Protein AF-A0A6A6C7H1-F1 (afdb_monomer)

Structure (mmCIF, N/CA/C/O backbone):
data_AF-A0A6A6C7H1-F1
#
_entry.id   AF-A0A6A6C7H1-F1
#
loop_
_atom_site.group_PDB
_atom_site.id
_atom_site.type_symbol
_atom_site.label_atom_id
_atom_site.label_alt_id
_atom_site.label_comp_id
_atom_site.label_asym_id
_atom_site.label_entity_id
_atom_site.label_seq_id
_atom_site.pdbx_PDB_ins_code
_atom_site.Cartn_x
_atom_site.Cartn_y
_atom_site.Cartn_z
_atom_site.occupancy
_atom_site.B_iso_or_equiv
_atom_site.auth_seq_id
_atom_site.auth_comp_id
_atom_site.auth_asym_id
_atom_site.auth_atom_id
_atom_site.pdbx_PDB_model_num
ATOM 1 N N . MET A 1 1 ? 21.295 -9.216 -30.957 1.00 78.50 1 MET A N 1
ATOM 2 C CA . MET A 1 1 ? 20.332 -10.066 -30.239 1.00 78.50 1 MET A CA 1
ATOM 3 C C . MET A 1 1 ? 20.074 -11.301 -31.081 1.00 78.50 1 MET A C 1
ATOM 5 O O . MET A 1 1 ? 20.039 -11.170 -32.301 1.00 78.50 1 MET A O 1
ATOM 9 N N . SER A 1 2 ? 19.961 -12.478 -30.471 1.00 88.25 2 SER A N 1
ATOM 10 C CA . SER A 1 2 ? 19.458 -13.686 -31.138 1.00 88.25 2 SER A CA 1
ATOM 11 C C . SER A 1 2 ? 17.962 -13.549 -31.458 1.00 88.25 2 SER A C 1
ATOM 13 O O . SER A 1 2 ? 17.294 -12.656 -30.940 1.00 88.25 2 SER A O 1
ATOM 15 N N . THR A 1 3 ? 17.401 -14.445 -32.276 1.00 88.19 3 THR A N 1
ATOM 16 C CA . THR A 1 3 ? 15.954 -14.450 -32.565 1.00 88.19 3 THR A CA 1
ATOM 17 C C . THR A 1 3 ? 15.111 -14.578 -31.294 1.00 88.19 3 THR A C 1
ATOM 19 O O . THR A 1 3 ? 14.114 -13.878 -31.154 1.00 88.19 3 THR A O 1
ATOM 22 N N . ALA A 1 4 ? 15.533 -15.419 -30.344 1.00 87.06 4 ALA A N 1
ATOM 23 C CA . ALA A 1 4 ? 14.850 -15.576 -29.061 1.00 87.06 4 ALA A CA 1
ATOM 24 C C . ALA A 1 4 ? 14.901 -14.286 -28.221 1.00 87.06 4 ALA A C 1
ATOM 26 O O . ALA A 1 4 ? 13.883 -13.869 -27.676 1.00 87.06 4 ALA A O 1
ATOM 27 N N . GLU A 1 5 ? 16.055 -13.609 -28.186 1.00 90.00 5 GLU A N 1
ATOM 28 C CA . GLU A 1 5 ? 16.207 -12.317 -27.502 1.00 90.00 5 GLU A CA 1
ATOM 29 C C . GLU A 1 5 ? 15.324 -11.229 -28.137 1.00 90.00 5 GLU A C 1
ATOM 31 O O . GLU A 1 5 ? 14.690 -10.470 -27.411 1.00 90.00 5 GLU A O 1
ATOM 36 N N . CYS A 1 6 ? 15.220 -11.175 -29.472 1.00 90.19 6 CYS A N 1
ATOM 37 C CA . CYS A 1 6 ? 14.330 -10.230 -30.158 1.00 90.19 6 CYS A CA 1
ATOM 38 C C . CYS A 1 6 ? 12.852 -10.481 -29.826 1.00 90.19 6 CYS A C 1
ATOM 40 O O . CYS A 1 6 ? 12.126 -9.537 -29.533 1.00 90.19 6 CYS A O 1
ATOM 42 N N . LEU A 1 7 ? 12.410 -11.744 -29.826 1.00 87.69 7 LEU A N 1
ATOM 43 C CA . LEU A 1 7 ? 11.026 -12.097 -29.491 1.00 87.69 7 LEU A CA 1
ATOM 44 C C . LEU A 1 7 ? 10.679 -11.761 -28.037 1.00 87.69 7 LEU A C 1
ATOM 46 O O . LEU A 1 7 ? 9.571 -11.304 -27.765 1.00 87.69 7 LEU A O 1
ATOM 50 N N . ALA A 1 8 ? 11.608 -11.981 -27.106 1.00 88.12 8 ALA A N 1
ATOM 51 C CA . ALA A 1 8 ? 11.438 -11.583 -25.713 1.00 88.12 8 ALA A CA 1
ATOM 52 C C . ALA A 1 8 ? 11.398 -10.053 -25.567 1.00 88.12 8 ALA A C 1
ATOM 54 O O . ALA A 1 8 ? 10.558 -9.532 -24.843 1.00 88.12 8 ALA A O 1
ATOM 55 N N . PHE A 1 9 ? 12.249 -9.323 -26.292 1.00 90.12 9 PHE A N 1
ATOM 56 C CA . PHE A 1 9 ? 12.239 -7.859 -26.294 1.00 90.12 9 PHE A CA 1
ATOM 57 C C . PHE A 1 9 ? 10.926 -7.280 -26.850 1.00 90.12 9 PHE A C 1
ATOM 59 O O . PHE A 1 9 ? 10.371 -6.340 -26.284 1.00 90.12 9 PHE A O 1
ATOM 66 N N . ASP A 1 10 ? 10.381 -7.862 -27.920 1.00 86.69 10 ASP A N 1
ATOM 67 C CA . ASP A 1 10 ? 9.073 -7.463 -28.452 1.00 86.69 10 ASP A CA 1
ATOM 68 C C . ASP A 1 10 ? 7.928 -7.833 -27.502 1.00 86.69 10 ASP A C 1
ATOM 70 O O . ASP A 1 10 ? 7.002 -7.043 -27.321 1.00 86.69 10 ASP A O 1
ATOM 74 N N . PHE A 1 11 ? 8.010 -8.989 -26.836 1.00 84.50 11 PHE A N 1
ATOM 75 C CA . PHE A 1 11 ? 7.059 -9.349 -25.785 1.00 84.50 11 PHE A CA 1
ATOM 76 C C . PHE A 1 11 ? 7.104 -8.355 -24.617 1.00 84.50 11 PHE A C 1
ATOM 78 O O . PHE A 1 11 ? 6.055 -7.961 -24.110 1.00 84.50 11 PHE A O 1
ATOM 85 N N . PHE A 1 12 ? 8.301 -7.893 -24.235 1.00 85.62 12 PHE A N 1
ATOM 86 C CA . PHE A 1 12 ? 8.455 -6.864 -23.211 1.00 85.62 12 PHE A CA 1
ATOM 87 C C . PHE A 1 12 ? 7.674 -5.600 -23.573 1.00 85.62 12 PHE A C 1
ATOM 89 O O . PHE A 1 12 ? 6.846 -5.152 -22.788 1.00 85.62 12 PHE A O 1
ATOM 96 N N . ARG A 1 13 ? 7.910 -5.080 -24.783 1.00 84.62 13 ARG A N 1
ATOM 97 C CA . ARG A 1 13 ? 7.303 -3.847 -25.310 1.00 84.62 13 ARG A CA 1
ATOM 98 C C . ARG A 1 13 ? 5.785 -3.899 -25.419 1.00 84.62 13 ARG A C 1
ATOM 100 O O . ARG A 1 13 ? 5.143 -2.868 -25.288 1.00 84.62 13 ARG A O 1
ATOM 107 N N . LEU A 1 14 ? 5.237 -5.062 -25.768 1.00 77.62 14 LEU A N 1
ATOM 108 C CA . LEU A 1 14 ? 3.811 -5.213 -26.064 1.00 77.62 14 LEU A CA 1
ATOM 109 C C . LEU A 1 14 ? 2.980 -5.621 -24.847 1.00 77.62 14 LEU A C 1
ATOM 111 O O . LEU A 1 14 ? 1.782 -5.355 -24.830 1.00 77.62 14 LEU A O 1
ATOM 115 N N . TYR A 1 15 ? 3.587 -6.297 -23.870 1.00 76.38 15 TYR A N 1
ATOM 116 C CA . TYR A 1 15 ? 2.851 -6.916 -22.767 1.00 76.38 15 TYR A CA 1
ATOM 117 C C . TYR A 1 15 ? 3.462 -6.591 -21.409 1.00 76.38 15 TYR A C 1
ATOM 119 O O . TYR A 1 15 ? 2.763 -6.094 -20.530 1.00 76.38 15 TYR A O 1
ATOM 127 N N . THR A 1 16 ? 4.761 -6.847 -21.219 1.00 79.50 16 THR A N 1
ATOM 128 C CA . THR A 1 16 ? 5.388 -6.690 -19.898 1.00 79.50 16 THR A CA 1
ATOM 129 C C . THR A 1 16 ? 5.334 -5.248 -19.402 1.00 79.50 16 THR A C 1
ATOM 131 O O . THR A 1 16 ? 4.988 -5.044 -18.246 1.00 79.50 16 THR A O 1
ATOM 134 N N . THR A 1 17 ? 5.589 -4.251 -20.255 1.00 76.25 17 THR A N 1
ATOM 135 C CA . THR A 1 17 ? 5.548 -2.816 -19.900 1.00 76.25 17 THR A CA 1
ATOM 136 C C . THR A 1 17 ? 4.192 -2.324 -19.402 1.00 76.25 17 THR A C 1
ATOM 138 O O . THR A 1 17 ? 4.136 -1.263 -18.797 1.00 76.25 17 THR A O 1
ATOM 141 N N . HIS A 1 18 ? 3.105 -3.058 -19.637 1.00 71.62 18 HIS A N 1
ATOM 142 C CA . HIS A 1 18 ? 1.770 -2.713 -19.139 1.00 71.62 18 HIS A CA 1
ATOM 143 C C . HIS A 1 18 ? 1.417 -3.422 -17.829 1.00 71.62 18 HIS A C 1
ATOM 145 O O . HIS A 1 18 ? 0.328 -3.218 -17.295 1.00 71.62 18 HIS A O 1
ATOM 151 N N . GLN A 1 19 ? 2.319 -4.263 -17.326 1.00 69.94 19 GLN A N 1
ATOM 152 C CA . GLN A 1 19 ? 2.107 -5.075 -16.135 1.00 69.94 19 GLN A CA 1
ATOM 153 C C . GLN A 1 19 ? 3.171 -4.851 -15.056 1.00 69.94 19 GLN A C 1
ATOM 155 O O . GLN A 1 19 ? 3.092 -5.493 -14.021 1.00 69.94 19 GLN A O 1
ATOM 160 N N . LEU A 1 20 ? 4.149 -3.961 -15.261 1.00 69.19 20 LEU A N 1
ATOM 161 C CA . LEU A 1 20 ? 5.115 -3.606 -14.215 1.00 69.19 20 LEU A CA 1
ATOM 162 C C . LEU A 1 20 ? 4.468 -2.730 -13.120 1.00 69.19 20 LEU A C 1
ATOM 164 O O . LEU A 1 20 ? 3.385 -2.172 -13.324 1.00 69.19 20 LEU A O 1
ATOM 168 N N . PRO A 1 21 ? 5.097 -2.603 -11.938 1.00 60.94 21 PRO A N 1
ATOM 169 C CA . PRO A 1 21 ? 4.635 -1.659 -10.929 1.00 60.94 21 PRO A CA 1
ATOM 170 C C . PRO A 1 21 ? 4.644 -0.235 -11.501 1.00 60.94 21 PRO A C 1
ATOM 172 O O . PRO A 1 21 ? 5.524 0.120 -12.295 1.00 60.94 21 PRO A O 1
ATOM 175 N N . GLY A 1 22 ? 3.647 0.569 -11.133 1.00 55.19 22 GLY A N 1
ATOM 176 C CA . GLY A 1 22 ? 3.506 1.938 -11.640 1.00 55.19 22 GLY A CA 1
ATOM 177 C C . GLY A 1 22 ? 3.077 2.040 -13.114 1.00 55.19 22 GLY A C 1
ATOM 178 O O . GLY A 1 22 ? 3.172 3.113 -13.691 1.00 55.19 22 GLY A O 1
ATOM 179 N N . CYS A 1 23 ? 2.600 0.956 -13.749 1.00 48.50 23 CYS A N 1
ATOM 180 C CA . CYS A 1 23 ? 2.157 0.943 -15.157 1.00 48.50 23 CYS A CA 1
ATOM 181 C C . CYS A 1 23 ? 0.734 1.458 -15.414 1.00 48.50 23 CYS A C 1
ATOM 183 O O . CYS A 1 23 ? 0.289 1.473 -16.569 1.00 48.50 23 CYS A O 1
ATOM 185 N N . SER A 1 24 ? 0.016 1.924 -14.380 1.00 46.41 24 SER A N 1
ATOM 186 C CA . SER A 1 24 ? -1.060 2.892 -14.635 1.00 46.41 24 SER A CA 1
ATOM 187 C C . SER A 1 24 ? -0.431 4.067 -15.397 1.00 46.41 24 SER A C 1
ATOM 189 O O . SER A 1 24 ? 0.770 4.267 -15.306 1.00 46.41 24 SER A O 1
ATOM 191 N N . LYS A 1 25 ? -1.167 4.853 -16.181 1.00 51.38 25 LYS A N 1
ATOM 192 C CA . LYS A 1 25 ? -0.589 5.909 -17.044 1.00 51.38 25 LYS A CA 1
ATOM 193 C C . LYS A 1 25 ? 0.170 7.029 -16.293 1.00 51.38 25 LYS A C 1
ATOM 195 O O . LYS A 1 25 ? 0.541 8.028 -16.908 1.00 51.38 25 LYS A O 1
ATOM 200 N N . TRP A 1 26 ? 0.426 6.844 -14.997 1.00 44.25 26 TRP A N 1
ATOM 201 C CA . TRP A 1 26 ? 1.601 7.351 -14.312 1.00 44.25 26 TRP A CA 1
ATOM 202 C C . TRP A 1 26 ? 2.877 7.053 -15.078 1.00 44.25 26 TRP A C 1
ATOM 204 O O . TRP A 1 26 ? 3.399 5.944 -15.131 1.00 44.25 26 TRP A O 1
ATOM 214 N N . SER A 1 27 ? 3.409 8.141 -15.620 1.00 49.81 27 SER A N 1
ATOM 215 C CA . SER A 1 27 ? 4.721 8.214 -16.216 1.00 49.81 27 SER A CA 1
ATOM 216 C C . SER A 1 27 ? 4.829 7.419 -17.533 1.00 49.81 27 SER A C 1
ATOM 218 O O . SER A 1 27 ? 4.833 6.193 -17.603 1.00 49.81 27 SER A O 1
ATOM 220 N N . HIS A 1 28 ? 5.002 8.152 -18.632 1.00 49.78 28 HIS A N 1
ATOM 221 C CA . HIS A 1 28 ? 5.456 7.641 -19.932 1.00 49.78 28 HIS A CA 1
ATOM 222 C C . HIS A 1 28 ? 6.905 7.088 -19.851 1.00 49.78 28 HIS A C 1
ATOM 224 O O . HIS A 1 28 ? 7.722 7.292 -20.751 1.00 49.78 28 HIS A O 1
ATOM 230 N N . SER A 1 29 ? 7.268 6.468 -18.728 1.00 55.34 29 SER A N 1
ATOM 231 C CA . SER A 1 29 ? 8.638 6.254 -18.302 1.00 55.34 29 SER A CA 1
ATOM 232 C C . SER A 1 29 ? 9.149 4.912 -18.728 1.00 55.34 29 SER A C 1
ATOM 234 O O . SER A 1 29 ? 10.226 4.895 -19.275 1.00 55.34 29 SER A O 1
ATOM 236 N N . TRP A 1 30 ? 8.439 3.798 -18.551 1.00 67.06 30 TRP A N 1
ATOM 237 C CA . TRP A 1 30 ? 9.024 2.495 -18.894 1.00 67.06 30 TRP A CA 1
ATOM 238 C C . TRP A 1 30 ? 9.442 2.416 -20.367 1.00 67.06 30 TRP A C 1
ATOM 240 O O . TRP A 1 30 ? 10.555 1.984 -20.669 1.00 67.06 30 TRP A O 1
ATOM 250 N N . ASP A 1 31 ? 8.619 2.949 -21.270 1.00 71.00 31 ASP A N 1
ATOM 251 C CA . ASP A 1 31 ? 8.961 3.006 -22.690 1.00 71.00 31 ASP A CA 1
ATOM 252 C C . ASP A 1 31 ? 10.188 3.893 -22.954 1.00 71.00 31 ASP A C 1
ATOM 254 O O . ASP A 1 31 ? 11.131 3.467 -23.618 1.00 71.00 31 ASP A O 1
ATOM 258 N N . LYS A 1 32 ? 10.222 5.106 -22.391 1.00 71.69 32 LYS A N 1
ATOM 259 C CA . LYS A 1 32 ? 11.313 6.068 -22.612 1.00 71.69 32 LYS A CA 1
ATOM 260 C C . LYS A 1 32 ? 12.601 5.698 -21.861 1.00 71.69 32 LYS A C 1
ATOM 262 O O . LYS A 1 32 ? 13.685 5.698 -22.427 1.00 71.69 32 LYS A O 1
ATOM 267 N N . LEU A 1 33 ? 12.474 5.377 -20.582 1.00 78.62 33 LEU A N 1
ATOM 268 C CA . LEU A 1 33 ? 13.536 5.048 -19.636 1.00 78.62 33 LEU A CA 1
ATOM 269 C C . LEU A 1 33 ? 14.172 3.699 -19.949 1.00 78.62 33 LEU A C 1
ATOM 271 O O . LEU A 1 33 ? 15.391 3.593 -19.902 1.00 78.62 33 LEU A O 1
ATOM 275 N N . VAL A 1 34 ? 13.381 2.663 -20.244 1.00 85.88 34 VAL A N 1
ATOM 276 C CA . VAL A 1 34 ? 13.911 1.299 -20.355 1.00 85.88 34 VAL A CA 1
ATOM 277 C C . VAL A 1 34 ? 14.153 0.888 -21.797 1.00 85.88 34 VAL A C 1
ATOM 279 O O . VAL A 1 34 ? 15.220 0.344 -22.073 1.00 85.88 34 VAL A O 1
ATOM 282 N N . LEU A 1 35 ? 13.237 1.143 -22.739 1.00 87.06 35 LEU A N 1
ATOM 283 C CA . LEU A 1 35 ? 13.414 0.634 -24.108 1.00 87.06 35 LEU A CA 1
ATOM 284 C C . LEU A 1 35 ? 14.579 1.312 -24.830 1.00 87.06 35 LEU A C 1
ATOM 286 O O . LEU A 1 35 ? 15.389 0.622 -25.451 1.00 87.06 35 LEU A O 1
ATOM 290 N N . GLU A 1 36 ? 14.695 2.640 -24.732 1.00 86.00 36 GLU A N 1
ATOM 291 C CA . GLU A 1 36 ? 15.795 3.383 -25.359 1.00 86.00 36 GLU A CA 1
ATOM 292 C C . GLU A 1 36 ? 17.148 2.962 -24.771 1.00 86.00 36 GLU A C 1
ATOM 294 O O . GLU A 1 36 ? 18.091 2.655 -25.508 1.00 86.00 36 GLU A O 1
ATOM 299 N N . ASN A 1 37 ? 17.228 2.863 -23.443 1.00 89.31 37 ASN A N 1
ATOM 300 C CA . ASN A 1 37 ? 18.445 2.451 -22.755 1.00 89.31 37 ASN A CA 1
ATOM 301 C C . ASN A 1 37 ? 18.791 0.976 -22.995 1.00 89.31 37 ASN A C 1
ATOM 303 O O . ASN A 1 37 ? 19.961 0.650 -23.165 1.00 89.31 37 ASN A O 1
ATOM 307 N N . ALA A 1 38 ? 17.816 0.075 -23.125 1.00 92.88 38 ALA A N 1
ATOM 308 C CA . ALA A 1 38 ? 18.067 -1.328 -23.460 1.00 92.88 38 ALA A CA 1
ATOM 309 C C . ALA A 1 38 ? 18.668 -1.513 -24.867 1.00 92.88 38 ALA A C 1
ATOM 311 O O . ALA A 1 38 ? 19.385 -2.483 -25.142 1.00 92.88 38 ALA A O 1
ATOM 312 N N . LEU A 1 39 ? 18.407 -0.585 -25.792 1.00 90.75 39 LEU A N 1
ATOM 313 C CA . LEU A 1 39 ? 19.052 -0.601 -27.104 1.00 90.75 39 LEU A CA 1
ATOM 314 C C . LEU A 1 39 ? 20.524 -0.180 -27.026 1.00 90.75 39 LEU A C 1
ATOM 316 O O . LEU A 1 39 ? 21.320 -0.668 -27.830 1.00 90.75 39 LEU A O 1
ATOM 320 N N . ARG A 1 40 ? 20.908 0.652 -26.055 1.00 91.50 40 ARG A N 1
ATOM 321 C CA . ARG A 1 40 ? 22.269 1.193 -25.906 1.00 91.50 40 ARG A CA 1
ATOM 322 C C . ARG A 1 40 ? 23.136 0.365 -24.958 1.00 91.50 40 ARG A C 1
ATOM 324 O O . ARG A 1 40 ? 24.269 0.038 -25.296 1.00 91.50 40 ARG A O 1
ATOM 331 N N . GLU A 1 41 ? 22.569 -0.041 -23.830 1.00 94.69 41 GLU A N 1
ATOM 332 C CA . GLU A 1 41 ? 23.283 -0.601 -22.688 1.00 94.69 41 GLU A CA 1
ATOM 333 C C . GLU A 1 41 ? 23.044 -2.117 -22.571 1.00 94.69 41 GLU A C 1
ATOM 335 O O . GLU A 1 41 ? 21.902 -2.566 -22.403 1.00 94.69 41 GLU A O 1
ATOM 340 N N . PRO A 1 42 ? 24.098 -2.955 -22.643 1.00 94.81 42 PRO A N 1
ATOM 341 C CA . PRO A 1 42 ? 23.947 -4.410 -22.646 1.00 94.81 42 PRO A CA 1
ATOM 342 C C . PRO A 1 42 ? 23.374 -4.957 -21.333 1.00 94.81 42 PRO A C 1
ATOM 344 O O . PRO A 1 42 ? 22.602 -5.915 -21.376 1.00 94.81 42 PRO A O 1
ATOM 347 N N . ALA A 1 43 ? 23.696 -4.349 -20.184 1.00 96.94 43 ALA A N 1
ATOM 348 C CA . ALA A 1 43 ? 23.157 -4.762 -18.886 1.00 96.94 43 ALA A CA 1
ATOM 349 C C . ALA A 1 43 ? 21.620 -4.675 -18.871 1.00 96.94 43 ALA A C 1
ATOM 351 O O . ALA A 1 43 ? 20.935 -5.668 -18.623 1.00 96.94 43 ALA A O 1
ATOM 352 N N . ILE A 1 44 ? 21.080 -3.513 -19.254 1.00 96.25 44 ILE A N 1
ATOM 353 C CA . ILE A 1 44 ? 19.634 -3.266 -19.309 1.00 96.25 44 ILE A CA 1
ATOM 354 C C . ILE A 1 44 ? 18.975 -4.194 -20.326 1.00 96.25 44 ILE A C 1
ATOM 356 O O . ILE A 1 44 ? 17.960 -4.816 -20.023 1.00 96.25 44 ILE A O 1
ATOM 360 N N . ARG A 1 45 ? 19.574 -4.363 -21.511 1.00 96.69 45 ARG A N 1
ATOM 361 C CA . ARG A 1 45 ? 19.052 -5.275 -22.538 1.00 96.69 45 ARG A CA 1
ATOM 362 C C . ARG A 1 45 ? 18.846 -6.691 -22.015 1.00 96.69 45 ARG A C 1
ATOM 364 O O . ARG A 1 45 ? 17.798 -7.289 -22.241 1.00 96.69 45 ARG A O 1
ATOM 371 N N . HIS A 1 46 ? 19.854 -7.229 -21.334 1.00 97.81 46 HIS A N 1
ATOM 372 C CA . HIS A 1 46 ? 19.803 -8.579 -20.792 1.00 97.81 46 HIS A CA 1
ATOM 373 C C . HIS A 1 46 ? 18.780 -8.692 -19.652 1.00 97.81 46 HIS A C 1
ATOM 375 O O . HIS A 1 46 ? 18.054 -9.683 -19.604 1.00 97.81 46 HIS A O 1
ATOM 381 N N . ALA A 1 47 ? 18.641 -7.668 -18.801 1.00 97.12 47 ALA A N 1
ATOM 382 C CA . ALA A 1 47 ? 17.597 -7.621 -17.773 1.00 97.12 47 ALA A CA 1
ATOM 383 C C . ALA A 1 47 ? 16.177 -7.586 -18.374 1.00 97.12 47 ALA A C 1
ATOM 385 O O . ALA A 1 47 ? 15.312 -8.346 -17.944 1.00 97.12 47 ALA A O 1
ATOM 386 N N . VAL A 1 48 ? 15.952 -6.777 -19.417 1.00 95.19 48 VAL A N 1
ATOM 387 C CA . VAL A 1 48 ? 14.675 -6.696 -20.151 1.00 95.19 48 VAL A CA 1
ATOM 388 C C . VAL A 1 48 ? 14.290 -8.048 -20.748 1.00 95.19 48 VAL A C 1
ATOM 390 O O . VAL A 1 48 ? 13.173 -8.526 -20.550 1.00 95.19 48 VAL A O 1
ATOM 393 N N . VAL A 1 49 ? 15.226 -8.695 -21.450 1.00 95.31 49 VAL A N 1
ATOM 394 C CA . VAL A 1 49 ? 14.998 -10.023 -22.036 1.00 95.31 49 VAL A CA 1
ATOM 395 C C . VAL A 1 49 ? 14.718 -11.053 -20.941 1.00 95.31 49 VAL A C 1
ATOM 397 O O . VAL A 1 49 ? 13.819 -11.877 -21.111 1.00 95.31 49 VAL A O 1
ATOM 400 N N . ALA A 1 50 ? 15.451 -11.011 -19.825 1.00 95.62 50 ALA A N 1
ATOM 401 C CA . ALA A 1 50 ? 15.248 -11.926 -18.707 1.00 95.62 50 ALA A CA 1
ATOM 402 C C . ALA A 1 50 ? 13.830 -11.816 -18.133 1.00 95.62 50 ALA A C 1
ATOM 404 O O . ALA A 1 50 ? 13.119 -12.817 -18.041 1.00 95.62 50 ALA A O 1
ATOM 405 N N . LEU A 1 51 ? 13.406 -10.590 -17.818 1.00 91.38 51 LEU A N 1
ATOM 406 C CA . LEU A 1 51 ? 12.097 -10.296 -17.246 1.00 91.38 51 LEU A CA 1
ATOM 407 C C . LEU A 1 51 ? 10.957 -10.690 -18.188 1.00 91.38 51 LEU A C 1
ATOM 409 O O . LEU A 1 51 ? 10.000 -11.335 -17.770 1.00 91.38 51 LEU A O 1
ATOM 413 N N . ALA A 1 52 ? 11.078 -10.372 -19.476 1.00 88.56 52 ALA A N 1
ATOM 414 C CA . ALA A 1 52 ? 10.073 -10.738 -20.467 1.00 88.56 52 ALA A CA 1
ATOM 415 C C . ALA A 1 52 ? 9.974 -12.247 -20.698 1.00 88.56 52 ALA A C 1
ATOM 417 O O . ALA A 1 52 ? 8.871 -12.770 -20.841 1.00 88.56 52 ALA A O 1
ATOM 418 N N . SER A 1 53 ? 11.109 -12.950 -20.714 1.00 89.88 53 SER A N 1
ATOM 419 C CA . SER A 1 53 ? 11.132 -14.408 -20.873 1.00 89.88 53 SER A CA 1
ATOM 420 C C . SER A 1 53 ? 10.495 -15.095 -19.662 1.00 89.88 53 SER A C 1
ATOM 422 O O . SER A 1 53 ? 9.705 -16.023 -19.834 1.00 89.88 53 SER A O 1
ATOM 424 N N . LEU A 1 54 ? 10.756 -14.591 -18.446 1.00 86.75 54 LEU A N 1
ATOM 425 C CA . LEU A 1 54 ? 10.108 -15.074 -17.226 1.00 86.75 54 LEU A CA 1
ATOM 426 C C . LEU A 1 54 ? 8.601 -14.798 -17.242 1.00 86.75 54 LEU A C 1
ATOM 428 O O . LEU A 1 54 ? 7.817 -15.721 -17.033 1.00 86.75 54 LEU A O 1
ATOM 432 N N . HIS A 1 55 ? 8.198 -13.560 -17.545 1.00 82.81 55 HIS A N 1
ATOM 433 C CA . HIS A 1 55 ? 6.790 -13.180 -17.648 1.00 82.81 55 HIS A CA 1
ATOM 434 C C . HIS A 1 55 ? 6.058 -14.097 -18.636 1.00 82.81 55 HIS A C 1
ATOM 436 O O . HIS A 1 55 ? 5.079 -14.745 -18.276 1.00 82.81 55 HIS A O 1
ATOM 442 N N . ARG A 1 56 ? 6.606 -14.271 -19.843 1.00 80.56 56 ARG A N 1
ATOM 443 C CA . ARG A 1 56 ? 6.048 -15.165 -20.861 1.00 80.56 56 ARG A CA 1
ATOM 444 C C . ARG A 1 56 ? 5.958 -16.619 -20.389 1.00 80.56 56 ARG A C 1
ATOM 446 O O . ARG A 1 56 ? 4.958 -17.282 -20.666 1.00 80.56 56 ARG A O 1
ATOM 453 N N . ALA A 1 57 ? 6.977 -17.121 -19.689 1.00 78.88 57 ALA A N 1
ATOM 454 C CA . ALA A 1 57 ? 6.969 -18.475 -19.138 1.00 78.88 57 ALA A CA 1
ATOM 455 C C . ALA A 1 57 ? 5.831 -18.673 -18.120 1.00 78.88 57 ALA A C 1
ATOM 457 O O . ALA A 1 57 ? 5.197 -19.728 -18.121 1.00 78.88 57 ALA A O 1
ATOM 458 N N . ILE A 1 58 ? 5.542 -17.663 -17.294 1.00 73.31 58 ILE A N 1
ATOM 459 C CA . ILE A 1 58 ? 4.453 -17.683 -16.305 1.00 73.31 58 ILE A CA 1
ATOM 460 C C . ILE A 1 58 ? 3.082 -17.588 -16.994 1.00 73.31 58 ILE A C 1
ATOM 462 O O . ILE A 1 58 ? 2.207 -18.411 -16.725 1.00 73.31 58 ILE A O 1
ATOM 466 N N . THR A 1 59 ? 2.896 -16.665 -17.944 1.00 69.62 59 THR A N 1
ATOM 467 C CA . THR A 1 59 ? 1.610 -16.474 -18.644 1.00 69.62 59 THR A CA 1
ATOM 468 C C . THR A 1 59 ? 1.189 -17.713 -19.446 1.00 69.62 59 THR A C 1
ATOM 470 O O . THR A 1 59 ? 0.030 -18.128 -19.420 1.00 69.62 59 THR A O 1
ATOM 473 N N . ILE A 1 60 ? 2.125 -18.355 -20.157 1.00 65.56 60 ILE A N 1
ATOM 474 C CA . ILE A 1 60 ? 1.825 -19.563 -20.950 1.00 65.56 60 ILE A CA 1
ATOM 475 C C . ILE A 1 60 ? 1.444 -20.736 -20.038 1.00 65.56 60 ILE A C 1
ATOM 477 O O . ILE A 1 60 ? 0.535 -21.498 -20.368 1.00 65.56 60 ILE A O 1
ATOM 481 N N . ARG A 1 61 ? 2.092 -20.850 -18.872 1.00 59.44 61 ARG A N 1
ATOM 482 C CA . ARG A 1 61 ? 1.751 -21.847 -17.851 1.00 59.44 61 ARG A CA 1
ATOM 483 C C . ARG A 1 61 ? 0.309 -21.671 -17.365 1.00 59.44 61 ARG A C 1
ATOM 485 O O . ARG A 1 61 ? -0.450 -22.634 -17.404 1.00 59.44 61 ARG A O 1
ATOM 492 N N . GLN A 1 62 ? -0.095 -20.450 -17.015 1.00 58.53 62 GLN A N 1
ATOM 493 C CA . GLN A 1 62 ? -1.444 -20.138 -16.508 1.00 58.53 62 GLN A CA 1
ATOM 494 C C . GLN A 1 62 ? -2.578 -20.452 -17.503 1.00 58.53 62 GLN A C 1
ATOM 496 O O . GLN A 1 62 ? -3.684 -20.804 -17.097 1.00 58.53 62 GLN A O 1
ATOM 501 N N . THR A 1 63 ? -2.315 -20.377 -18.812 1.00 58.59 63 THR A N 1
ATOM 502 C CA . THR A 1 63 ? -3.316 -20.664 -19.862 1.00 58.59 63 THR A CA 1
ATOM 503 C C . THR A 1 63 ? -3.475 -22.156 -20.187 1.00 58.59 63 THR A C 1
ATOM 505 O O . THR A 1 63 ? -4.268 -22.512 -21.058 1.00 58.59 63 THR A O 1
ATOM 508 N N . GLY A 1 64 ? -2.736 -23.051 -19.516 1.00 51.72 64 GLY A N 1
ATOM 509 C CA . GLY A 1 64 ? -2.833 -24.501 -19.731 1.00 51.72 64 GLY A CA 1
ATOM 510 C C . GLY A 1 64 ? -2.337 -24.969 -21.106 1.00 51.72 64 GLY A C 1
ATOM 511 O O . GLY A 1 64 ? -2.597 -26.103 -21.512 1.00 51.72 64 GLY A O 1
ATOM 512 N N . SER A 1 65 ? -1.616 -24.118 -21.844 1.00 55.84 65 SER A N 1
ATOM 513 C CA . SER A 1 65 ? -1.029 -24.492 -23.128 1.00 55.84 65 SER A CA 1
ATOM 514 C C . SER A 1 65 ? 0.108 -25.491 -22.892 1.00 55.84 65 SER A C 1
ATOM 516 O O . SER A 1 65 ? 1.159 -25.145 -22.360 1.00 55.84 65 SER A O 1
ATOM 518 N N . SER A 1 66 ? -0.095 -26.750 -23.299 1.00 48.28 66 SER A N 1
ATOM 519 C CA . SER A 1 66 ? 0.791 -27.905 -23.040 1.00 48.28 66 SER A CA 1
ATOM 520 C C . SER A 1 66 ? 2.203 -27.810 -23.649 1.00 48.28 66 SER A C 1
ATOM 522 O O . SER A 1 66 ? 2.963 -28.780 -23.604 1.00 48.28 66 SER A O 1
ATOM 524 N N . ARG A 1 67 ? 2.581 -26.671 -24.232 1.00 50.53 67 ARG A N 1
ATOM 525 C CA . ARG A 1 67 ? 3.962 -26.387 -24.619 1.00 50.53 67 ARG A CA 1
ATOM 526 C C . ARG A 1 67 ? 4.629 -25.644 -23.470 1.00 50.53 67 ARG A C 1
ATOM 528 O O . ARG A 1 67 ? 4.704 -24.420 -23.483 1.00 50.53 67 ARG A O 1
ATOM 535 N N . VAL A 1 68 ? 5.101 -26.391 -22.474 1.00 50.38 68 VAL A N 1
ATOM 536 C CA . VAL A 1 68 ? 6.084 -25.862 -21.525 1.00 50.38 68 VAL A CA 1
ATOM 537 C C . VAL A 1 68 ? 7.305 -25.469 -22.355 1.00 50.38 68 VAL A C 1
ATOM 539 O O . VAL A 1 68 ? 8.071 -26.328 -22.780 1.00 50.38 68 VAL A O 1
ATOM 542 N N . ASP A 1 69 ? 7.451 -24.181 -22.652 1.00 56.97 69 ASP A N 1
ATOM 543 C CA . ASP A 1 69 ? 8.648 -23.632 -23.285 1.00 56.97 69 ASP A CA 1
ATOM 544 C C . ASP A 1 69 ? 9.726 -23.564 -22.187 1.00 56.97 69 ASP A C 1
ATOM 546 O O . ASP A 1 69 ? 9.981 -22.503 -21.616 1.00 56.97 69 ASP A O 1
ATOM 550 N N . LEU A 1 70 ? 10.256 -24.733 -21.781 1.00 56.91 70 LEU A N 1
ATOM 551 C CA . LEU A 1 70 ? 11.347 -24.872 -20.796 1.00 56.91 70 LEU A CA 1
ATOM 552 C C . LEU A 1 70 ? 12.495 -23.909 -21.140 1.00 56.91 70 LEU A C 1
ATOM 554 O O . LEU A 1 70 ? 13.051 -23.261 -20.251 1.00 56.91 70 LEU A O 1
ATOM 558 N N . ASP A 1 71 ? 12.712 -23.702 -22.438 1.00 71.94 71 ASP A N 1
ATOM 559 C CA . ASP A 1 71 ? 13.662 -22.758 -23.007 1.00 71.94 71 ASP A CA 1
ATOM 560 C C . ASP A 1 71 ? 13.443 -21.309 -22.536 1.00 71.94 71 ASP A C 1
ATOM 562 O O . ASP A 1 71 ? 14.424 -20.592 -22.377 1.00 71.94 71 ASP A O 1
ATOM 566 N N . GLN A 1 72 ? 12.214 -20.834 -22.270 1.00 80.25 72 GLN A N 1
ATOM 567 C CA . GLN A 1 72 ? 11.989 -19.440 -21.827 1.00 80.25 72 GLN A CA 1
ATOM 568 C C . GLN A 1 72 ? 12.436 -19.211 -20.390 1.00 80.25 72 GLN A C 1
ATOM 570 O O . GLN A 1 72 ? 12.977 -18.153 -20.078 1.00 80.25 72 GLN A O 1
ATOM 575 N N . HIS A 1 73 ? 12.218 -20.188 -19.509 1.00 83.38 73 HIS A N 1
ATOM 576 C CA . HIS A 1 73 ? 12.671 -20.088 -18.125 1.00 83.38 73 HIS A CA 1
ATOM 577 C C . HIS A 1 73 ? 14.201 -20.187 -18.051 1.00 83.38 73 HIS A C 1
ATOM 579 O O . HIS A 1 73 ? 14.846 -19.382 -17.379 1.00 83.38 73 HIS A O 1
ATOM 585 N N . GLU A 1 74 ? 14.799 -21.108 -18.812 1.00 88.19 74 GLU A N 1
ATOM 586 C CA . GLU A 1 74 ? 16.256 -21.205 -18.945 1.00 88.19 74 GLU A CA 1
ATOM 587 C C . GLU A 1 74 ? 16.859 -19.940 -19.571 1.00 88.19 74 GLU A C 1
ATOM 589 O O . GLU A 1 74 ? 17.855 -19.409 -19.071 1.00 88.19 74 GLU A O 1
ATOM 594 N N . LEU A 1 75 ? 16.226 -19.401 -20.620 1.00 90.06 75 LEU A N 1
ATOM 595 C CA . LEU A 1 75 ? 16.601 -18.130 -21.231 1.00 90.06 75 LEU A CA 1
ATOM 596 C C . LEU A 1 75 ? 16.513 -16.996 -20.210 1.00 90.06 75 LEU A C 1
ATOM 598 O O . LEU A 1 75 ? 17.448 -16.204 -20.124 1.00 90.06 75 LEU A O 1
ATOM 602 N N . ALA A 1 76 ? 15.447 -16.937 -19.409 1.00 92.56 76 ALA A N 1
ATOM 603 C CA . ALA A 1 76 ? 15.279 -15.924 -18.377 1.00 92.56 76 ALA A CA 1
ATOM 604 C C . ALA A 1 76 ? 16.465 -15.917 -17.401 1.00 92.56 76 ALA A C 1
ATOM 606 O O . ALA A 1 76 ? 17.113 -14.884 -17.225 1.00 92.56 76 ALA A O 1
ATOM 607 N N . LEU A 1 77 ? 16.820 -17.081 -16.846 1.00 93.12 77 LEU A N 1
ATOM 608 C CA . LEU A 1 77 ? 17.939 -17.224 -15.909 1.00 93.12 77 LEU A CA 1
ATOM 609 C C . LEU A 1 77 ? 19.298 -16.941 -16.567 1.00 93.12 77 LEU A C 1
ATOM 611 O O . LEU A 1 77 ? 20.154 -16.270 -15.984 1.00 93.12 77 LEU A O 1
ATOM 615 N N . ALA A 1 78 ? 19.512 -17.410 -17.799 1.00 95.12 78 ALA A N 1
ATOM 616 C CA . ALA A 1 78 ? 20.746 -17.147 -18.535 1.00 95.12 78 ALA A CA 1
ATOM 617 C C . ALA A 1 78 ? 20.942 -15.645 -18.799 1.00 95.12 78 ALA A C 1
ATOM 619 O O . ALA A 1 78 ? 22.052 -15.125 -18.672 1.00 95.12 78 ALA A O 1
ATOM 620 N N . GLN A 1 79 ? 19.869 -14.938 -19.152 1.00 96.81 79 GLN A N 1
ATOM 621 C CA . GLN A 1 79 ? 19.894 -13.507 -19.452 1.00 96.81 79 GLN A CA 1
ATOM 622 C C . GLN A 1 79 ? 20.016 -12.670 -18.174 1.00 96.81 79 GLN A C 1
ATOM 624 O O . GLN A 1 79 ? 20.797 -11.719 -18.146 1.00 96.81 79 GLN A O 1
ATOM 629 N N . TYR A 1 80 ? 19.370 -13.089 -17.085 1.00 96.62 80 TYR A N 1
ATOM 630 C CA . TYR A 1 80 ? 19.553 -12.503 -15.757 1.00 96.62 80 TYR A CA 1
ATOM 631 C C . TYR A 1 80 ? 21.033 -12.554 -15.330 1.00 96.62 80 TYR A C 1
ATOM 633 O O . TYR A 1 80 ? 21.631 -11.529 -14.998 1.00 96.62 80 TYR A O 1
ATOM 641 N N . ASN A 1 81 ? 21.683 -13.717 -15.463 1.00 96.62 81 ASN A N 1
ATOM 642 C CA . ASN A 1 81 ? 23.104 -13.885 -15.132 1.00 96.62 81 ASN A CA 1
ATOM 643 C C . ASN A 1 81 ? 24.048 -13.080 -16.046 1.00 96.62 81 ASN A C 1
ATOM 645 O O . ASN A 1 81 ? 25.061 -12.541 -15.581 1.00 96.62 81 ASN A O 1
ATOM 649 N N . LYS A 1 82 ? 23.725 -12.957 -17.342 1.00 97.00 82 LYS A N 1
ATOM 650 C CA . LYS A 1 82 ? 24.465 -12.069 -18.258 1.00 97.00 82 LYS A CA 1
ATOM 651 C C . LYS A 1 82 ? 24.357 -10.614 -17.812 1.00 97.00 82 LYS A C 1
ATOM 653 O O . LYS A 1 82 ? 25.382 -9.942 -17.738 1.00 97.00 82 LYS A O 1
ATOM 658 N N . SER A 1 83 ? 23.154 -10.153 -17.465 1.00 97.75 83 SER A N 1
ATOM 659 C CA . SER A 1 83 ? 22.938 -8.803 -16.933 1.00 97.75 83 SER A CA 1
ATOM 660 C C . SER A 1 83 ? 23.764 -8.561 -15.665 1.00 97.75 83 SER A C 1
ATOM 662 O O . SER A 1 83 ? 24.492 -7.573 -15.606 1.00 97.75 83 SER A O 1
ATOM 664 N N . ILE A 1 84 ? 23.785 -9.509 -14.716 1.00 95.50 84 ILE A N 1
ATOM 665 C CA . ILE A 1 84 ? 24.649 -9.432 -13.521 1.00 95.50 84 ILE A CA 1
ATOM 666 C C . ILE A 1 84 ? 26.132 -9.304 -13.891 1.00 95.50 84 ILE A C 1
ATOM 668 O O . ILE A 1 84 ? 26.884 -8.566 -13.255 1.00 95.50 84 ILE A O 1
ATOM 672 N N . THR A 1 85 ? 26.588 -10.037 -14.904 1.00 96.06 85 THR A N 1
ATOM 673 C CA . THR A 1 85 ? 27.994 -9.973 -15.330 1.00 96.06 85 THR A CA 1
ATOM 674 C C . THR A 1 85 ? 28.347 -8.586 -15.856 1.00 96.06 85 THR A C 1
ATOM 676 O O . THR A 1 85 ? 29.390 -8.049 -15.488 1.00 96.06 85 THR A O 1
ATOM 679 N N . TYR A 1 86 ? 27.462 -7.982 -16.653 1.00 95.62 86 TYR A N 1
ATOM 680 C CA . TYR A 1 86 ? 27.639 -6.604 -17.099 1.00 95.62 86 TYR A CA 1
ATOM 681 C C . TYR A 1 86 ? 27.521 -5.613 -15.941 1.00 95.62 86 TYR A C 1
ATOM 683 O O . TYR A 1 86 ? 28.376 -4.750 -15.819 1.00 95.62 86 TYR A O 1
ATOM 691 N N . ILE A 1 87 ? 26.540 -5.733 -15.042 1.00 93.56 87 ILE A N 1
ATOM 692 C CA . ILE A 1 87 ? 26.348 -4.716 -13.998 1.00 93.56 87 ILE A CA 1
ATOM 693 C C . ILE A 1 87 ? 27.537 -4.603 -13.040 1.00 93.56 87 ILE A C 1
ATOM 695 O O . ILE A 1 87 ? 27.881 -3.504 -12.609 1.00 93.56 87 ILE A O 1
ATOM 699 N N . LYS A 1 88 ? 28.253 -5.709 -12.801 1.00 91.50 88 LYS A N 1
ATOM 700 C CA . LYS A 1 88 ? 29.509 -5.709 -12.037 1.00 91.50 88 LYS A CA 1
ATOM 701 C C . LYS A 1 88 ? 30.569 -4.773 -12.623 1.00 91.50 88 LYS A C 1
ATOM 703 O O . LYS A 1 88 ? 31.350 -4.215 -11.857 1.00 91.50 88 LYS A O 1
ATOM 708 N N . THR A 1 89 ? 30.603 -4.565 -13.943 1.00 90.44 89 THR A N 1
ATOM 709 C CA . THR A 1 89 ? 31.555 -3.624 -14.556 1.00 90.44 89 THR A CA 1
ATOM 710 C C . THR A 1 89 ? 31.176 -2.173 -14.283 1.00 90.44 89 THR A C 1
ATOM 712 O O . THR A 1 89 ? 32.062 -1.356 -14.058 1.00 90.44 89 THR A O 1
ATOM 715 N N . TYR A 1 90 ? 29.877 -1.853 -14.259 1.00 88.44 90 TYR A N 1
ATOM 716 C CA . TYR A 1 90 ? 29.396 -0.511 -13.912 1.00 88.44 90 TYR A CA 1
ATOM 717 C C . TYR A 1 90 ? 29.655 -0.206 -12.435 1.00 88.44 90 TYR A C 1
ATOM 719 O O . TYR A 1 90 ? 30.155 0.870 -12.127 1.00 88.44 90 TYR A O 1
ATOM 727 N N . ILE A 1 91 ? 29.403 -1.171 -11.542 1.00 85.94 91 ILE A N 1
ATOM 728 C CA . ILE A 1 91 ? 29.677 -1.035 -10.102 1.00 85.94 91 ILE A CA 1
ATOM 729 C C . ILE A 1 91 ? 31.178 -0.844 -9.851 1.00 85.94 91 ILE A C 1
ATOM 731 O O . ILE A 1 91 ? 31.564 0.129 -9.216 1.00 85.94 91 ILE A O 1
ATOM 735 N N . GLY A 1 92 ? 32.043 -1.691 -10.424 1.00 82.94 92 GLY A N 1
ATOM 736 C CA . GLY A 1 92 ? 33.495 -1.536 -10.256 1.00 82.94 92 GLY A CA 1
ATOM 737 C C . GLY A 1 92 ? 34.040 -0.210 -10.806 1.00 82.94 92 GLY A C 1
ATOM 738 O O . GLY A 1 92 ? 35.040 0.309 -10.309 1.00 82.94 92 GLY A O 1
ATOM 739 N N . ALA A 1 93 ? 33.375 0.379 -11.805 1.00 79.88 93 ALA A N 1
ATOM 740 C CA . ALA A 1 93 ? 33.710 1.710 -12.304 1.00 79.88 93 ALA A CA 1
ATOM 741 C C . ALA A 1 93 ? 33.316 2.838 -11.330 1.00 79.88 93 ALA A C 1
ATOM 743 O O . ALA A 1 93 ? 33.976 3.877 -11.343 1.00 79.88 93 ALA A O 1
ATOM 744 N N . LEU A 1 94 ? 32.297 2.646 -10.479 1.00 74.44 94 LEU A N 1
ATOM 745 C CA . LEU A 1 94 ? 31.967 3.588 -9.399 1.00 74.44 94 LEU A CA 1
ATOM 746 C C . LEU A 1 94 ? 33.066 3.607 -8.328 1.00 74.44 94 LEU A C 1
ATOM 748 O O . LEU A 1 94 ? 33.447 4.680 -7.878 1.00 74.44 94 LEU A O 1
ATOM 752 N N . ASP A 1 95 ? 33.631 2.445 -7.990 1.00 68.31 95 ASP A N 1
ATOM 753 C CA . ASP A 1 95 ? 34.687 2.330 -6.970 1.00 68.31 95 ASP A CA 1
ATOM 754 C C . ASP A 1 95 ? 36.035 2.925 -7.425 1.00 68.31 95 ASP A C 1
ATOM 756 O O . ASP A 1 95 ? 36.886 3.287 -6.612 1.00 68.31 95 ASP A O 1
ATOM 760 N N . SER A 1 96 ? 36.253 3.006 -8.742 1.00 64.25 96 SER A N 1
ATOM 761 C CA . SER A 1 96 ? 37.549 3.352 -9.345 1.00 64.25 96 SER A CA 1
ATOM 762 C C . SER A 1 96 ? 37.717 4.844 -9.669 1.00 64.25 96 SER A C 1
ATOM 764 O O . SER A 1 96 ? 38.844 5.307 -9.852 1.00 64.25 96 SER A O 1
ATOM 766 N N . CYS A 1 97 ? 36.624 5.606 -9.771 1.00 55.94 97 CYS A N 1
ATOM 767 C CA . CYS A 1 97 ? 36.639 7.022 -10.139 1.00 55.94 97 CYS A CA 1
ATOM 768 C C . CYS A 1 97 ? 36.012 7.878 -9.034 1.00 55.94 97 CYS A C 1
ATOM 770 O O . CYS A 1 97 ? 34.884 7.645 -8.628 1.00 55.94 97 CYS A O 1
ATOM 772 N N . SER A 1 98 ? 36.691 8.955 -8.625 1.00 54.19 98 SER A N 1
ATOM 773 C CA . SER A 1 98 ? 36.201 9.926 -7.627 1.00 54.19 98 SER A CA 1
ATOM 774 C C . SER A 1 98 ? 34.991 10.760 -8.084 1.00 54.19 98 SER A C 1
ATOM 776 O O . SER A 1 98 ? 34.623 11.734 -7.433 1.00 54.19 98 SER A O 1
ATOM 778 N N . THR A 1 99 ? 34.423 10.466 -9.252 1.00 53.09 99 THR A N 1
ATOM 779 C CA . THR A 1 99 ? 33.291 11.188 -9.831 1.00 53.09 99 THR A CA 1
ATOM 780 C C . THR A 1 99 ? 32.395 10.165 -10.502 1.00 53.09 99 THR A C 1
ATOM 782 O O . THR A 1 99 ? 32.777 9.557 -11.503 1.00 53.09 99 THR A O 1
ATOM 785 N N . TYR A 1 100 ? 31.217 9.947 -9.925 1.00 62.91 100 TYR A N 1
ATOM 786 C CA . TYR A 1 100 ? 30.243 9.010 -10.456 1.00 62.91 100 TYR A CA 1
ATOM 787 C C . TYR A 1 100 ? 29.817 9.433 -11.865 1.00 62.91 100 TYR A C 1
ATOM 789 O O . TYR A 1 100 ? 29.320 10.544 -12.062 1.00 62.91 100 TYR A O 1
ATOM 797 N N . SER A 1 101 ? 29.985 8.552 -12.856 1.00 74.81 101 SER A N 1
ATOM 798 C CA . SER A 1 101 ? 29.359 8.779 -14.161 1.00 74.81 101 SER A CA 1
ATOM 799 C C . SER A 1 101 ? 27.847 8.688 -13.981 1.00 74.81 101 SER A C 1
ATOM 801 O O . SER A 1 101 ? 27.335 7.655 -13.538 1.00 74.81 101 SER A O 1
ATOM 803 N N . GLN A 1 102 ? 27.136 9.770 -14.303 1.00 78.94 102 GLN A N 1
ATOM 804 C CA . GLN A 1 102 ? 25.679 9.836 -14.201 1.00 78.94 102 GLN A CA 1
ATOM 805 C C . GLN A 1 102 ? 25.011 8.681 -14.957 1.00 78.94 102 GLN A C 1
ATOM 807 O O . GLN A 1 102 ? 24.090 8.072 -14.414 1.00 78.94 102 GLN A O 1
ATOM 812 N N . ASP A 1 103 ? 25.560 8.329 -16.118 1.00 84.44 103 ASP A N 1
ATOM 813 C CA . ASP A 1 103 ? 25.094 7.242 -16.976 1.00 84.44 103 ASP A CA 1
ATOM 814 C C . ASP A 1 103 ? 25.250 5.868 -16.298 1.00 84.44 103 ASP A C 1
ATOM 816 O O . ASP A 1 103 ? 24.364 5.022 -16.390 1.00 84.44 103 ASP A O 1
ATOM 820 N N . ASN A 1 104 ? 26.334 5.639 -15.542 1.00 88.56 104 ASN A N 1
ATOM 821 C CA . ASN A 1 104 ? 26.540 4.363 -14.844 1.00 88.56 104 ASN A CA 1
ATOM 822 C C . ASN A 1 104 ? 25.517 4.163 -13.721 1.00 88.56 104 ASN A C 1
ATOM 824 O O . ASN A 1 104 ? 25.004 3.058 -13.548 1.00 88.56 104 ASN A O 1
ATOM 828 N N . ILE A 1 105 ? 25.221 5.225 -12.964 1.00 89.38 105 ILE A N 1
ATOM 829 C CA . ILE A 1 105 ? 24.197 5.181 -11.913 1.00 89.38 105 ILE A CA 1
ATOM 830 C C . ILE A 1 105 ? 22.823 4.929 -12.532 1.00 89.38 105 ILE A C 1
ATOM 832 O O . ILE A 1 105 ? 22.081 4.094 -12.024 1.00 89.38 105 ILE A O 1
ATOM 836 N N . GLU A 1 106 ? 22.497 5.607 -13.634 1.00 90.50 106 GLU A N 1
ATOM 837 C CA . GLU A 1 106 ? 21.241 5.382 -14.353 1.00 90.50 106 GLU A CA 1
ATOM 838 C C . GLU A 1 106 ? 21.092 3.910 -14.763 1.00 90.50 106 GLU A C 1
ATOM 840 O O . GLU A 1 106 ? 20.062 3.295 -14.488 1.00 90.50 106 GLU A O 1
ATOM 845 N N . VAL A 1 107 ? 22.148 3.311 -15.326 1.00 92.88 107 VAL A N 1
ATOM 846 C CA . VAL A 1 107 ? 22.150 1.889 -15.693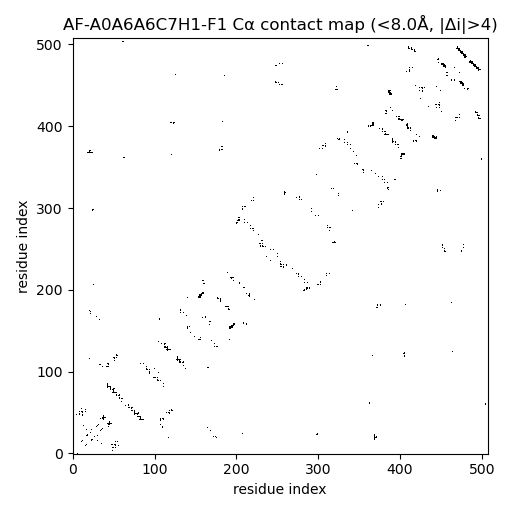 1.00 92.88 107 VAL A CA 1
ATOM 847 C C . VAL A 1 107 ? 21.919 0.980 -14.489 1.00 92.88 107 VAL A C 1
ATOM 849 O O . VAL A 1 107 ? 21.114 0.051 -14.574 1.00 92.88 107 VAL A O 1
ATOM 852 N N . ILE A 1 108 ? 22.589 1.246 -13.366 1.00 93.12 108 ILE A N 1
ATOM 853 C CA . ILE A 1 108 ? 22.430 0.467 -12.131 1.00 93.12 108 ILE A CA 1
ATOM 854 C C . ILE A 1 108 ? 21.005 0.556 -11.602 1.00 93.12 108 ILE A C 1
ATOM 856 O O . ILE A 1 108 ? 20.411 -0.478 -11.316 1.00 93.12 108 ILE A O 1
ATOM 860 N N . LEU A 1 109 ? 20.426 1.752 -11.541 1.00 92.25 109 LEU A N 1
ATOM 861 C CA . LEU A 1 109 ? 19.067 1.946 -11.044 1.00 92.25 109 LEU A CA 1
ATOM 862 C C . LEU A 1 109 ? 18.018 1.276 -11.940 1.00 92.25 109 LEU A C 1
ATOM 864 O O . LEU A 1 109 ? 17.118 0.616 -11.421 1.00 92.25 109 LEU A O 1
ATOM 868 N N . ILE A 1 110 ? 18.153 1.375 -13.269 1.00 92.00 110 ILE A N 1
ATOM 869 C CA . ILE A 1 110 ? 17.248 0.692 -14.207 1.00 92.00 110 ILE A CA 1
ATOM 870 C C . ILE A 1 110 ? 17.354 -0.830 -14.051 1.00 92.00 110 ILE A C 1
ATOM 872 O O . ILE A 1 110 ? 16.334 -1.519 -14.018 1.00 92.00 110 ILE A O 1
ATOM 876 N N . VAL A 1 111 ? 18.569 -1.379 -13.942 1.00 94.38 111 VAL A N 1
ATOM 877 C CA . VAL A 1 111 ? 18.752 -2.828 -13.753 1.00 94.38 111 VAL A CA 1
ATOM 878 C C . VAL A 1 111 ? 18.218 -3.288 -12.397 1.00 94.38 111 VAL A C 1
ATOM 880 O O . VAL A 1 111 ? 17.535 -4.308 -12.364 1.00 94.38 111 VAL A O 1
ATOM 883 N N . SER A 1 112 ? 18.444 -2.540 -11.312 1.00 93.00 112 SER A N 1
ATOM 884 C CA . SER A 1 112 ? 17.866 -2.837 -9.993 1.00 93.00 112 SER A CA 1
ATOM 885 C C . SER A 1 112 ? 16.341 -2.876 -10.045 1.00 93.00 112 SER A C 1
ATOM 887 O O . SER A 1 112 ? 15.734 -3.809 -9.531 1.00 93.00 112 SER A O 1
ATOM 889 N N . LEU A 1 113 ? 15.713 -1.920 -10.729 1.00 89.38 113 LEU A N 1
ATOM 890 C CA . LEU A 1 113 ? 14.263 -1.869 -10.900 1.00 89.38 113 LEU A CA 1
ATOM 891 C C . LEU A 1 113 ? 13.724 -3.062 -11.724 1.00 89.38 113 LEU A C 1
ATOM 893 O O . LEU A 1 113 ? 12.717 -3.678 -11.367 1.00 89.38 113 LEU A O 1
ATOM 897 N N . LEU A 1 114 ? 14.411 -3.446 -12.804 1.00 91.81 114 LEU A N 1
ATOM 898 C CA . LEU A 1 114 ? 14.050 -4.628 -13.599 1.00 91.81 114 LEU A CA 1
ATOM 899 C C . LEU A 1 114 ? 14.259 -5.935 -12.824 1.00 91.81 114 LEU A C 1
ATOM 901 O O . LEU A 1 114 ? 13.460 -6.862 -12.955 1.00 91.81 114 LEU A O 1
ATOM 905 N N . PHE A 1 115 ? 15.315 -6.021 -12.016 1.00 93.00 115 PHE A N 1
ATOM 906 C CA . PHE A 1 115 ? 15.564 -7.172 -11.158 1.00 93.00 115 PHE A CA 1
ATOM 907 C C . PHE A 1 115 ? 14.588 -7.249 -9.990 1.00 93.00 115 PHE A C 1
ATOM 909 O O . PHE A 1 115 ? 14.142 -8.346 -9.687 1.00 93.00 115 PHE A O 1
ATOM 916 N N . PHE A 1 116 ? 14.174 -6.127 -9.402 1.00 87.62 116 PHE A N 1
ATOM 917 C CA . PHE A 1 116 ? 13.062 -6.090 -8.453 1.00 87.62 116 PHE A CA 1
ATOM 918 C C . PHE A 1 116 ? 11.817 -6.757 -9.055 1.00 87.62 116 PHE A C 1
ATOM 920 O O . PHE A 1 116 ? 11.307 -7.727 -8.499 1.00 87.62 116 PHE A O 1
ATOM 927 N N . CYS A 1 117 ? 11.405 -6.336 -10.257 1.00 85.69 117 CYS A N 1
ATOM 928 C CA . CYS A 1 117 ? 10.261 -6.931 -10.956 1.00 85.69 117 CYS A CA 1
ATOM 929 C C . CYS A 1 117 ? 10.471 -8.421 -11.280 1.00 85.69 117 CYS A C 1
ATOM 931 O O . CYS A 1 117 ? 9.543 -9.220 -11.169 1.00 85.69 117 CYS A O 1
ATOM 933 N N . PHE A 1 118 ? 11.687 -8.808 -11.683 1.00 89.25 118 PHE A N 1
ATOM 934 C CA . PHE A 1 118 ? 12.029 -10.206 -11.955 1.00 89.25 118 PHE A CA 1
ATOM 935 C C . PHE A 1 118 ? 11.875 -11.065 -10.705 1.00 89.25 118 PHE A C 1
ATOM 937 O O . PHE A 1 118 ? 11.242 -12.112 -10.763 1.00 89.25 118 PHE A O 1
ATOM 944 N N . GLU A 1 119 ? 12.445 -10.628 -9.585 1.00 86.88 119 GLU A N 1
ATOM 945 C CA . GLU A 1 119 ? 12.422 -11.376 -8.332 1.00 86.88 119 GLU A CA 1
ATOM 946 C C . GLU A 1 119 ? 11.005 -11.441 -7.753 1.00 86.88 119 GLU A C 1
ATOM 948 O O . GLU A 1 119 ? 10.635 -12.491 -7.240 1.00 86.88 119 GLU A O 1
ATOM 953 N N . LEU A 1 120 ? 10.171 -10.406 -7.928 1.00 79.12 120 LEU A N 1
ATOM 954 C CA . LEU A 1 120 ? 8.741 -10.475 -7.598 1.00 79.12 120 LEU A CA 1
ATOM 955 C C . LEU A 1 120 ? 8.003 -11.534 -8.427 1.00 79.12 120 LEU A C 1
ATOM 957 O O . LEU A 1 120 ? 7.273 -12.351 -7.870 1.00 79.12 120 LEU A O 1
ATOM 961 N N . LEU A 1 121 ? 8.219 -11.571 -9.748 1.00 77.56 121 LEU A N 1
ATOM 962 C CA . LEU A 1 121 ? 7.638 -12.606 -10.618 1.00 77.56 121 LEU A CA 1
ATOM 963 C C . LEU A 1 121 ? 8.176 -14.007 -10.308 1.00 77.56 121 LEU A C 1
ATOM 965 O O . LEU A 1 121 ? 7.485 -15.003 -10.511 1.00 77.56 121 LEU A O 1
ATOM 969 N N . TYR A 1 122 ? 9.414 -14.084 -9.828 1.00 80.50 122 TYR A N 1
ATOM 970 C CA . TYR A 1 122 ? 10.046 -15.315 -9.366 1.00 80.50 122 TYR A CA 1
ATOM 971 C C . TYR A 1 122 ? 9.672 -15.660 -7.908 1.00 80.50 122 TYR A C 1
ATOM 973 O O . TYR A 1 122 ? 10.106 -16.689 -7.390 1.00 80.50 122 TYR A O 1
ATOM 981 N N . CYS A 1 123 ? 8.863 -14.822 -7.247 1.00 76.00 123 CYS A N 1
ATOM 982 C CA . CYS A 1 123 ? 8.430 -14.937 -5.850 1.00 76.00 123 CYS A CA 1
ATOM 983 C C . CYS A 1 123 ? 9.590 -15.027 -4.837 1.00 76.00 123 CYS A C 1
ATOM 985 O O . CYS A 1 123 ? 9.517 -15.776 -3.854 1.00 76.00 123 CYS A O 1
ATOM 987 N N . ASN A 1 124 ? 10.669 -14.284 -5.093 1.00 80.12 124 ASN A N 1
ATOM 988 C CA . ASN A 1 124 ? 11.840 -14.143 -4.234 1.00 80.12 124 ASN A CA 1
ATOM 989 C C . ASN A 1 124 ? 11.897 -12.743 -3.605 1.00 80.12 124 ASN A C 1
ATOM 991 O O . ASN A 1 124 ? 12.707 -11.888 -3.969 1.00 80.12 124 ASN A O 1
ATOM 995 N N . ASP A 1 125 ? 11.028 -12.525 -2.628 1.00 76.94 125 ASP A N 1
ATOM 996 C CA . ASP A 1 125 ? 10.754 -11.197 -2.073 1.00 76.94 125 ASP A CA 1
ATOM 997 C C . ASP A 1 125 ? 11.956 -10.620 -1.321 1.00 76.94 125 ASP A C 1
ATOM 999 O O . ASP A 1 125 ? 12.221 -9.425 -1.394 1.00 76.94 125 ASP A O 1
ATOM 1003 N N . ALA A 1 126 ? 12.772 -11.478 -0.699 1.00 80.94 126 ALA A N 1
ATOM 1004 C CA . ALA A 1 126 ? 14.024 -11.060 -0.074 1.00 80.94 126 ALA A CA 1
ATOM 1005 C C . ALA A 1 126 ? 15.001 -10.454 -1.099 1.00 80.94 126 ALA A C 1
ATOM 1007 O O . ALA A 1 126 ? 15.623 -9.423 -0.845 1.00 80.94 126 ALA A O 1
ATOM 1008 N N . LYS A 1 127 ? 15.156 -11.063 -2.284 1.00 86.38 127 LYS A N 1
ATOM 1009 C CA . LYS A 1 127 ? 15.998 -10.480 -3.341 1.00 86.38 127 LYS A CA 1
ATOM 1010 C C . LYS A 1 127 ? 15.358 -9.252 -3.973 1.00 86.38 127 LYS A C 1
ATOM 1012 O O . LYS A 1 127 ? 16.087 -8.307 -4.262 1.00 86.38 127 LYS A O 1
ATOM 1017 N N . ALA A 1 128 ? 14.038 -9.248 -4.156 1.00 84.25 128 ALA A N 1
ATOM 1018 C CA . ALA A 1 128 ? 13.321 -8.066 -4.619 1.00 84.25 128 ALA A CA 1
ATOM 1019 C C . ALA A 1 128 ? 13.600 -6.878 -3.681 1.00 84.25 128 ALA A C 1
ATOM 1021 O O . ALA A 1 128 ? 14.154 -5.871 -4.121 1.00 84.25 128 ALA A O 1
ATOM 1022 N N . GLY A 1 129 ? 13.364 -7.044 -2.376 1.00 82.31 129 GLY A N 1
ATOM 1023 C CA . GLY A 1 129 ? 13.653 -6.034 -1.357 1.00 82.31 129 GLY A CA 1
ATOM 1024 C C . GLY A 1 129 ? 15.109 -5.558 -1.372 1.00 82.31 129 GLY A C 1
ATOM 1025 O O . GLY A 1 129 ? 15.362 -4.359 -1.308 1.00 82.31 129 GLY A O 1
ATOM 1026 N N . ASN A 1 130 ? 16.076 -6.463 -1.567 1.00 87.62 130 ASN A N 1
ATOM 1027 C CA . ASN A 1 130 ? 17.489 -6.086 -1.698 1.00 87.62 130 ASN A CA 1
ATOM 1028 C C . ASN A 1 130 ? 17.771 -5.187 -2.917 1.00 87.62 130 ASN A C 1
ATOM 1030 O O . ASN A 1 130 ? 18.554 -4.239 -2.804 1.00 87.62 130 ASN A O 1
ATOM 1034 N N . HIS A 1 131 ? 17.159 -5.459 -4.076 1.00 89.94 131 HIS A N 1
ATOM 1035 C CA . HIS A 1 131 ? 17.309 -4.609 -5.268 1.00 89.94 131 HIS A CA 1
ATOM 1036 C C . HIS A 1 131 ? 16.671 -3.233 -5.064 1.00 89.94 131 HIS A C 1
ATOM 1038 O O . HIS A 1 131 ? 17.281 -2.225 -5.430 1.00 89.94 131 HIS A O 1
ATOM 1044 N N . LEU A 1 132 ? 15.494 -3.188 -4.429 1.00 86.88 132 LEU A N 1
ATOM 1045 C CA . LEU A 1 132 ? 14.813 -1.943 -4.071 1.00 86.88 132 LEU A CA 1
ATOM 1046 C C . LEU A 1 132 ? 15.676 -1.103 -3.117 1.00 86.88 132 LEU A C 1
ATOM 1048 O O . LEU A 1 132 ? 16.044 0.021 -3.455 1.00 86.88 132 LEU A O 1
ATOM 1052 N N . TYR A 1 133 ? 16.100 -1.681 -1.989 1.00 87.88 133 TYR A N 1
ATOM 1053 C CA . TYR A 1 133 ? 16.928 -1.008 -0.984 1.00 87.88 133 TYR A CA 1
ATOM 1054 C C . TYR A 1 133 ? 18.269 -0.528 -1.549 1.00 87.88 133 TYR A C 1
ATOM 1056 O O . TYR A 1 133 ? 18.722 0.577 -1.256 1.00 87.88 133 TYR A O 1
ATOM 1064 N N . THR A 1 134 ? 18.900 -1.327 -2.414 1.00 88.88 134 THR A N 1
ATOM 1065 C CA . THR A 1 134 ? 20.143 -0.918 -3.082 1.00 88.88 134 THR A CA 1
ATOM 1066 C C . THR A 1 134 ? 19.928 0.325 -3.944 1.00 88.88 134 THR A C 1
ATOM 1068 O O . THR A 1 134 ? 20.761 1.230 -3.914 1.00 88.88 134 THR A O 1
ATOM 1071 N N . GLY A 1 135 ? 18.821 0.398 -4.691 1.00 89.69 135 GLY A N 1
ATOM 1072 C CA . GLY A 1 135 ? 18.492 1.575 -5.493 1.00 89.69 135 GLY A CA 1
ATOM 1073 C C . GLY A 1 135 ? 18.171 2.807 -4.645 1.00 89.69 135 GLY A C 1
ATOM 1074 O O . GLY A 1 135 ? 18.708 3.882 -4.914 1.00 89.69 135 GLY A O 1
ATOM 1075 N N . LEU A 1 136 ? 17.379 2.638 -3.582 1.00 89.12 136 LEU A N 1
ATOM 1076 C CA . LEU A 1 136 ? 17.037 3.701 -2.631 1.00 89.12 136 LEU A CA 1
ATOM 1077 C C . LEU A 1 136 ? 18.288 4.301 -1.971 1.00 89.12 136 LEU A C 1
ATOM 1079 O O . LEU A 1 136 ? 18.460 5.521 -1.966 1.00 89.12 136 LEU A O 1
ATOM 1083 N N . ARG A 1 137 ? 19.213 3.450 -1.512 1.00 88.31 137 ARG A N 1
ATOM 1084 C CA . ARG A 1 137 ? 20.501 3.870 -0.943 1.00 88.31 137 ARG A CA 1
ATOM 1085 C C . ARG A 1 137 ? 21.359 4.651 -1.941 1.00 88.31 137 ARG A C 1
ATOM 1087 O O . ARG A 1 137 ? 21.869 5.711 -1.600 1.00 88.31 137 ARG A O 1
ATOM 1094 N N . ILE A 1 138 ? 21.496 4.168 -3.181 1.00 88.06 138 ILE A N 1
ATOM 1095 C CA . ILE A 1 138 ? 22.277 4.865 -4.224 1.00 88.06 138 ILE A CA 1
ATOM 1096 C C . ILE A 1 138 ? 21.690 6.252 -4.520 1.00 88.06 138 ILE A C 1
ATOM 1098 O O . ILE A 1 138 ? 22.435 7.216 -4.708 1.00 88.06 138 ILE A O 1
ATOM 1102 N N . LEU A 1 139 ? 20.360 6.365 -4.579 1.00 87.75 139 LEU A N 1
ATOM 1103 C CA . LEU A 1 139 ? 19.680 7.643 -4.795 1.00 87.75 139 LEU A CA 1
ATOM 1104 C C . LEU A 1 139 ? 19.918 8.618 -3.640 1.00 87.75 139 LEU A C 1
ATOM 1106 O O . LEU A 1 139 ? 20.222 9.786 -3.886 1.00 87.75 139 LEU A O 1
ATOM 1110 N N . HIS A 1 140 ? 19.822 8.132 -2.402 1.00 85.81 140 HIS A N 1
ATOM 1111 C CA . HIS A 1 140 ? 20.092 8.915 -1.199 1.00 85.81 140 HIS A CA 1
ATOM 1112 C C . HIS A 1 140 ? 21.531 9.445 -1.168 1.00 85.81 140 HIS A C 1
ATOM 1114 O O . HIS A 1 140 ? 21.728 10.661 -1.124 1.00 85.81 140 HIS A O 1
ATOM 1120 N N . GLU A 1 141 ? 22.524 8.561 -1.305 1.00 83.62 141 GLU A N 1
ATOM 1121 C CA . GLU A 1 141 ? 23.954 8.910 -1.297 1.00 83.62 141 GLU A CA 1
ATOM 1122 C C . GLU A 1 141 ? 24.283 9.955 -2.378 1.00 83.62 141 GLU A C 1
ATOM 1124 O O . GLU A 1 141 ? 24.924 10.975 -2.113 1.00 83.62 141 GLU A O 1
ATOM 1129 N N . ARG A 1 142 ? 23.760 9.766 -3.597 1.00 78.62 142 ARG A N 1
ATOM 1130 C CA . ARG A 1 142 ? 23.971 10.693 -4.718 1.00 78.62 142 ARG A CA 1
ATOM 1131 C C . ARG A 1 142 ? 23.423 12.093 -4.445 1.00 78.62 142 ARG A C 1
ATOM 1133 O O . ARG A 1 142 ? 24.019 13.085 -4.871 1.00 78.62 142 ARG A O 1
ATOM 1140 N N . MET A 1 143 ? 22.249 12.187 -3.827 1.00 71.00 143 MET A N 1
ATOM 1141 C CA . MET A 1 143 ? 21.600 13.478 -3.598 1.00 71.00 143 MET A CA 1
ATOM 1142 C C . MET A 1 143 ? 22.181 14.210 -2.384 1.00 71.00 143 MET A C 1
ATOM 1144 O O . MET A 1 143 ? 22.200 15.442 -2.388 1.00 71.00 143 MET A O 1
ATOM 1148 N N . GLN A 1 144 ? 22.765 13.486 -1.423 1.00 68.69 144 GLN A N 1
ATOM 1149 C CA . GLN A 1 144 ? 23.508 14.074 -0.306 1.00 68.69 144 GLN A CA 1
ATOM 1150 C C . GLN A 1 144 ? 24.875 14.646 -0.703 1.00 68.69 144 GLN A C 1
ATOM 1152 O O . GLN A 1 144 ? 25.253 15.695 -0.184 1.00 68.69 144 GLN A O 1
ATOM 1157 N N . ASP A 1 145 ? 25.582 14.077 -1.685 1.00 57.03 145 ASP A N 1
ATOM 1158 C CA . ASP A 1 145 ? 26.849 14.652 -2.183 1.00 57.03 145 ASP A CA 1
ATOM 1159 C C . ASP A 1 145 ? 26.692 16.085 -2.749 1.00 57.03 145 ASP A C 1
ATOM 1161 O O . ASP A 1 145 ? 27.668 16.826 -2.897 1.00 57.03 145 ASP A O 1
ATOM 1165 N N . SER A 1 146 ? 25.452 16.518 -3.013 1.00 51.22 146 SER A N 1
ATOM 1166 C CA . SER A 1 146 ? 25.110 17.883 -3.437 1.00 51.22 146 SER A CA 1
ATOM 1167 C C . SER A 1 146 ? 24.822 18.852 -2.274 1.00 51.22 146 SER A C 1
ATOM 1169 O O . SER A 1 146 ? 24.788 20.067 -2.485 1.00 51.22 146 SER A O 1
ATOM 1171 N N . SER A 1 147 ? 24.641 18.361 -1.044 1.00 50.62 147 SER A N 1
ATOM 1172 C CA . SER A 1 147 ? 24.281 19.161 0.133 1.00 50.62 147 SER A CA 1
ATOM 1173 C C . SER A 1 147 ? 24.981 18.654 1.397 1.00 50.62 147 SER A C 1
ATOM 1175 O O . SER A 1 147 ? 24.696 17.565 1.877 1.00 50.62 147 SER A O 1
ATOM 1177 N N . LYS A 1 148 ? 25.845 19.484 1.998 1.00 44.75 148 LYS A N 1
ATOM 1178 C CA . LYS A 1 148 ? 26.484 19.241 3.309 1.00 44.75 148 LYS A CA 1
ATOM 1179 C C . LYS A 1 148 ? 25.468 19.334 4.467 1.00 44.75 148 LYS A C 1
ATOM 1181 O O . LYS A 1 148 ? 25.571 20.233 5.300 1.00 44.75 148 LYS A O 1
ATOM 1186 N N . GLY A 1 149 ? 24.453 18.476 4.458 1.00 46.59 149 GLY A N 1
ATOM 1187 C CA . GLY A 1 149 ? 23.413 18.347 5.478 1.00 46.59 149 GLY A CA 1
ATOM 1188 C C . GLY A 1 149 ? 23.639 17.136 6.383 1.00 46.59 149 GLY A C 1
ATOM 1189 O O . GLY A 1 149 ? 24.503 16.307 6.116 1.00 46.59 149 GLY A O 1
ATOM 1190 N N . ASP A 1 150 ? 22.886 17.083 7.479 1.00 47.28 150 ASP A N 1
ATOM 1191 C CA . ASP A 1 150 ? 22.991 16.090 8.551 1.00 47.28 150 ASP A CA 1
ATOM 1192 C C . ASP A 1 150 ? 22.916 14.643 8.018 1.00 47.28 150 ASP A C 1
ATOM 1194 O O . ASP A 1 150 ? 21.958 14.264 7.347 1.00 47.28 150 ASP A O 1
ATOM 1198 N N . SER A 1 151 ? 23.934 13.829 8.314 1.00 51.69 151 SER A N 1
ATOM 1199 C CA . SER A 1 151 ? 24.206 12.527 7.670 1.00 51.69 151 SER A CA 1
ATOM 1200 C C . SER A 1 151 ? 23.179 11.423 7.987 1.00 51.69 151 SER A C 1
ATOM 1202 O O . SER A 1 151 ? 23.352 10.288 7.550 1.00 51.69 151 SER A O 1
ATOM 1204 N N . LEU A 1 152 ? 22.144 11.735 8.773 1.00 58.75 152 LEU A N 1
ATOM 1205 C CA . LEU A 1 152 ? 21.139 10.799 9.285 1.00 58.75 152 LEU A CA 1
ATOM 1206 C C . LEU A 1 152 ? 19.746 10.983 8.658 1.00 58.75 152 LEU A C 1
ATOM 1208 O O . LEU A 1 152 ? 18.901 10.108 8.845 1.00 58.75 152 LEU A O 1
ATOM 1212 N N . SER A 1 153 ? 19.477 12.085 7.939 1.00 70.81 153 SER A N 1
ATOM 1213 C CA . SER A 1 153 ? 18.172 12.284 7.289 1.00 70.81 153 SER A CA 1
ATOM 1214 C C . SER A 1 153 ? 18.155 11.654 5.892 1.00 70.81 153 SER A C 1
ATOM 1216 O O . SER A 1 153 ? 19.065 11.858 5.083 1.00 70.81 153 SER A O 1
ATOM 1218 N N . HIS A 1 154 ? 17.112 10.870 5.607 1.00 82.94 154 HIS A N 1
ATOM 1219 C CA . HIS A 1 154 ? 16.875 10.269 4.291 1.00 82.94 154 HIS A CA 1
ATOM 1220 C C . HIS A 1 154 ? 15.983 11.147 3.402 1.00 82.94 154 HIS A C 1
ATOM 1222 O O . HIS A 1 154 ? 15.222 10.662 2.565 1.00 82.94 154 HIS A O 1
ATOM 1228 N N . ASP A 1 155 ? 16.067 12.462 3.604 1.00 86.62 155 ASP A N 1
ATOM 1229 C CA . ASP A 1 155 ? 15.276 13.441 2.875 1.00 86.62 155 ASP A CA 1
ATOM 1230 C C . ASP A 1 155 ? 15.746 13.562 1.424 1.00 86.62 155 ASP A C 1
ATOM 1232 O O . ASP A 1 155 ? 16.942 13.678 1.143 1.00 86.62 155 ASP A O 1
ATOM 1236 N N . ILE A 1 156 ? 14.796 13.596 0.492 1.00 88.19 156 ILE A N 1
ATOM 1237 C CA . ILE A 1 156 ? 15.079 13.727 -0.937 1.00 88.19 156 ILE A CA 1
ATOM 1238 C C . ILE A 1 156 ? 14.179 14.787 -1.568 1.00 88.19 156 ILE A C 1
ATOM 1240 O O . ILE A 1 156 ? 12.955 14.706 -1.509 1.00 88.19 156 ILE A O 1
ATOM 1244 N N . VAL A 1 157 ? 14.775 15.811 -2.183 1.00 88.00 157 VAL A N 1
ATOM 1245 C CA . VAL A 1 157 ? 14.006 16.862 -2.867 1.00 88.00 157 VAL A CA 1
ATOM 1246 C C . VAL A 1 157 ? 13.518 16.342 -4.215 1.00 88.00 157 VAL A C 1
ATOM 1248 O O . VAL A 1 157 ? 14.321 16.037 -5.097 1.00 88.00 157 VAL A O 1
ATOM 1251 N N . VAL A 1 158 ? 12.199 16.293 -4.393 1.00 86.31 158 VAL A N 1
ATOM 1252 C CA . VAL A 1 158 ? 11.557 15.807 -5.618 1.00 86.31 158 VAL A CA 1
ATOM 1253 C C . VAL A 1 158 ? 11.000 16.997 -6.404 1.00 86.31 158 VAL A C 1
ATOM 1255 O O . VAL A 1 158 ? 10.059 17.644 -5.940 1.00 86.31 158 VAL A O 1
ATOM 1258 N N . PRO A 1 159 ? 11.544 17.317 -7.593 1.00 82.69 159 PRO A N 1
ATOM 1259 C CA . PRO A 1 159 ? 11.000 18.388 -8.424 1.00 82.69 159 PRO A CA 1
ATOM 1260 C C . PRO A 1 159 ? 9.646 17.983 -9.021 1.00 82.69 159 PRO A C 1
ATOM 1262 O O . PRO A 1 159 ? 9.464 16.820 -9.391 1.00 82.69 159 PRO A O 1
ATOM 1265 N N . VAL A 1 160 ? 8.726 18.940 -9.202 1.00 82.38 160 VAL A N 1
ATOM 1266 C CA . VAL A 1 160 ? 7.390 18.709 -9.799 1.00 82.38 160 VAL A CA 1
ATOM 1267 C C . VAL A 1 160 ? 7.460 18.242 -11.253 1.00 82.38 160 VAL A C 1
ATOM 1269 O O . VAL A 1 160 ? 6.625 17.454 -11.699 1.00 82.38 160 VAL A O 1
ATOM 1272 N N . THR A 1 161 ? 8.499 18.630 -11.994 1.00 80.62 161 THR A N 1
ATOM 1273 C CA . THR A 1 161 ? 8.769 18.128 -13.351 1.00 80.62 161 THR A CA 1
ATOM 1274 C C . THR A 1 161 ? 10.149 17.467 -13.397 1.00 80.62 161 THR A C 1
ATOM 1276 O O . THR A 1 161 ? 11.142 18.137 -13.088 1.00 80.62 161 THR A O 1
ATOM 1279 N N . PRO A 1 162 ? 10.258 16.182 -13.790 1.00 76.81 162 PRO A N 1
ATOM 1280 C CA . PRO A 1 162 ? 11.550 15.521 -13.886 1.00 76.81 162 PRO A CA 1
ATOM 1281 C C . PRO A 1 162 ? 12.304 16.072 -15.104 1.00 76.81 162 PRO A C 1
ATOM 1283 O O . PRO A 1 162 ? 11.740 16.214 -16.190 1.00 76.81 162 PRO A O 1
ATOM 1286 N N . ARG A 1 163 ? 13.580 16.422 -14.919 1.00 78.00 163 ARG A N 1
ATOM 1287 C CA . ARG A 1 163 ? 14.417 17.027 -15.975 1.00 78.00 163 ARG A CA 1
ATOM 1288 C C . ARG A 1 163 ? 15.244 15.999 -16.745 1.00 78.00 163 ARG A C 1
ATOM 1290 O O . ARG A 1 163 ? 15.679 16.285 -17.857 1.00 78.00 163 ARG A O 1
ATOM 1297 N N . ASP A 1 164 ? 15.448 14.827 -16.157 1.00 83.19 164 ASP A N 1
ATOM 1298 C CA . ASP A 1 164 ? 16.268 13.737 -16.669 1.00 83.19 164 ASP A CA 1
ATOM 1299 C C . ASP A 1 164 ? 15.723 12.367 -16.220 1.00 83.19 164 ASP A C 1
ATOM 1301 O O . ASP A 1 164 ? 14.731 12.270 -15.490 1.00 83.19 164 ASP A O 1
ATOM 1305 N N . ASN A 1 165 ? 16.372 11.297 -16.680 1.00 83.31 165 ASN A N 1
ATOM 1306 C CA . ASN A 1 165 ? 15.999 9.918 -16.364 1.00 83.31 165 ASN A CA 1
ATOM 1307 C C . ASN A 1 165 ? 16.177 9.588 -14.873 1.00 83.31 165 ASN A C 1
ATOM 1309 O O . ASN A 1 165 ? 15.401 8.810 -14.323 1.00 83.31 165 ASN A O 1
ATOM 1313 N N . ILE A 1 166 ? 17.135 10.226 -14.191 1.00 85.12 166 ILE A N 1
ATOM 1314 C CA . ILE A 1 166 ? 17.320 10.079 -12.742 1.00 85.12 166 ILE A CA 1
ATOM 1315 C C . ILE A 1 166 ? 16.110 10.630 -11.981 1.00 85.12 166 ILE A C 1
ATOM 1317 O O . ILE A 1 166 ? 15.611 9.957 -11.087 1.00 85.12 166 ILE A O 1
ATOM 1321 N N . GLY A 1 167 ? 15.582 11.800 -12.353 1.00 83.25 167 GLY A N 1
ATOM 1322 C CA . GLY A 1 167 ? 14.374 12.347 -11.728 1.00 83.25 167 GLY A CA 1
ATOM 1323 C C . GLY A 1 167 ? 13.138 11.458 -11.908 1.00 83.25 167 GLY A C 1
ATOM 1324 O O . GLY A 1 167 ? 12.283 11.407 -11.026 1.00 83.25 167 GLY A O 1
ATOM 1325 N N . ILE A 1 168 ? 13.055 10.731 -13.025 1.00 83.06 168 ILE A N 1
ATOM 1326 C CA . ILE A 1 168 ? 12.016 9.718 -13.257 1.00 83.06 168 ILE A CA 1
ATOM 1327 C C . ILE A 1 168 ? 12.224 8.511 -12.333 1.00 83.06 168 ILE A C 1
ATOM 1329 O O . ILE A 1 168 ? 11.286 8.085 -11.662 1.00 83.06 168 ILE A O 1
ATOM 1333 N N . LEU A 1 169 ? 13.454 7.993 -12.263 1.00 85.94 169 LEU A N 1
ATOM 1334 C CA . LEU A 1 169 ? 13.815 6.875 -11.389 1.00 85.94 169 LEU A CA 1
ATOM 1335 C C . LEU A 1 169 ? 13.540 7.196 -9.917 1.00 85.94 169 LEU A C 1
ATOM 1337 O O . LEU A 1 169 ? 12.952 6.372 -9.231 1.00 85.94 169 LEU A O 1
ATOM 1341 N N . VAL A 1 170 ? 13.883 8.399 -9.447 1.00 86.44 170 VAL A N 1
ATOM 1342 C CA . VAL A 1 170 ? 13.598 8.848 -8.073 1.00 86.44 170 VAL A CA 1
ATOM 1343 C C . VAL A 1 170 ? 12.121 8.672 -7.726 1.00 86.44 170 VAL A C 1
ATOM 1345 O O . VAL A 1 170 ? 11.809 8.119 -6.678 1.00 86.44 170 VAL A O 1
ATOM 1348 N N . ARG A 1 171 ? 11.209 9.079 -8.616 1.00 83.25 171 ARG A N 1
ATOM 1349 C CA . ARG A 1 171 ? 9.764 8.927 -8.384 1.00 83.25 171 ARG A CA 1
ATOM 1350 C C . ARG A 1 171 ? 9.336 7.469 -8.326 1.00 83.25 171 ARG A C 1
ATOM 1352 O O . ARG A 1 171 ? 8.615 7.107 -7.407 1.00 83.25 171 ARG A O 1
ATOM 1359 N N . ALA A 1 172 ? 9.811 6.652 -9.267 1.00 83.19 172 ALA A N 1
ATOM 1360 C CA . ALA A 1 172 ? 9.497 5.226 -9.294 1.00 83.19 172 ALA A CA 1
ATOM 1361 C C . ALA A 1 172 ? 9.982 4.516 -8.020 1.00 83.19 172 ALA A C 1
ATOM 1363 O O . ALA A 1 172 ? 9.266 3.699 -7.455 1.00 83.19 172 ALA A O 1
ATOM 1364 N N . PHE A 1 173 ? 11.179 4.856 -7.536 1.00 86.12 173 PHE A N 1
ATOM 1365 C CA . PHE A 1 173 ? 11.714 4.304 -6.295 1.00 86.12 173 PHE A CA 1
ATOM 1366 C C . PHE A 1 173 ? 10.940 4.781 -5.060 1.00 86.12 173 PHE A C 1
ATOM 1368 O O . PHE A 1 173 ? 10.679 3.959 -4.196 1.00 86.12 173 PHE A O 1
ATOM 1375 N N . ILE A 1 174 ? 10.525 6.052 -4.983 1.00 84.81 174 ILE A N 1
ATOM 1376 C CA . ILE A 1 174 ? 9.677 6.557 -3.883 1.00 84.81 174 ILE A CA 1
ATOM 1377 C C . ILE A 1 174 ? 8.323 5.842 -3.845 1.00 84.81 174 ILE A C 1
ATOM 1379 O O . ILE A 1 174 ? 7.854 5.483 -2.771 1.00 84.81 174 ILE A O 1
ATOM 1383 N N . GLU A 1 175 ? 7.699 5.636 -5.004 1.00 81.00 175 GLU A N 1
ATOM 1384 C CA . GLU A 1 175 ? 6.431 4.907 -5.118 1.00 81.00 175 GLU A CA 1
ATOM 1385 C C . GLU A 1 175 ? 6.590 3.446 -4.675 1.00 81.00 175 GLU A C 1
ATOM 1387 O O . GLU A 1 175 ? 5.818 2.963 -3.856 1.00 81.00 175 GLU A O 1
ATOM 1392 N N . LEU A 1 176 ? 7.649 2.764 -5.119 1.00 81.38 176 LEU A N 1
ATOM 1393 C CA . LEU A 1 176 ? 7.934 1.392 -4.687 1.00 81.38 176 LEU A CA 1
ATOM 1394 C C . LEU A 1 176 ? 8.296 1.274 -3.200 1.00 81.38 176 LEU A C 1
ATOM 1396 O O . LEU A 1 176 ? 7.978 0.268 -2.573 1.00 81.38 176 LEU A O 1
ATOM 1400 N N . ASP A 1 177 ? 8.981 2.269 -2.642 1.00 81.38 177 ASP A N 1
ATOM 1401 C CA . ASP A 1 177 ? 9.325 2.338 -1.218 1.00 81.38 177 ASP A CA 1
ATOM 1402 C C . ASP A 1 177 ? 8.069 2.547 -0.358 1.00 81.38 177 ASP A C 1
ATOM 1404 O O . ASP A 1 177 ? 7.899 1.889 0.670 1.00 81.38 177 ASP A O 1
ATOM 1408 N N . TYR A 1 178 ? 7.147 3.402 -0.826 1.00 77.88 178 TYR A N 1
ATOM 1409 C CA . TYR A 1 178 ? 5.808 3.557 -0.253 1.00 77.88 178 TYR A CA 1
ATOM 1410 C C . TYR A 1 178 ? 5.055 2.222 -0.252 1.00 77.88 178 TYR A C 1
ATOM 1412 O O . TYR A 1 178 ? 4.658 1.749 0.814 1.00 77.88 178 TYR A O 1
ATOM 1420 N N . ASP A 1 179 ? 4.924 1.600 -1.426 1.00 72.56 179 ASP A N 1
ATOM 1421 C CA . ASP A 1 179 ? 4.212 0.333 -1.618 1.00 72.56 179 ASP A CA 1
ATOM 1422 C C . ASP A 1 179 ? 4.789 -0.771 -0.718 1.00 72.56 179 ASP A C 1
ATOM 1424 O O . ASP A 1 179 ? 4.057 -1.443 0.007 1.00 72.56 179 ASP A O 1
ATOM 1428 N N . GLY A 1 180 ? 6.118 -0.910 -0.691 1.00 67.81 180 GLY A N 1
ATOM 1429 C CA . GLY A 1 180 ? 6.802 -1.929 0.107 1.00 67.81 180 GLY A CA 1
ATOM 1430 C C . GLY A 1 180 ? 6.704 -1.721 1.621 1.00 67.81 180 GLY A C 1
ATOM 1431 O O . GLY A 1 180 ? 6.749 -2.695 2.370 1.00 67.81 180 GLY A O 1
ATOM 1432 N N . THR A 1 181 ? 6.559 -0.476 2.082 1.00 67.50 181 THR A N 1
ATOM 1433 C CA . THR A 1 181 ? 6.400 -0.148 3.510 1.00 67.50 181 THR A CA 1
ATOM 1434 C C . THR A 1 181 ? 4.984 -0.439 3.988 1.00 67.50 181 THR A C 1
ATOM 1436 O O . THR A 1 181 ? 4.805 -1.069 5.025 1.00 67.50 181 THR A O 1
ATOM 1439 N N . VAL A 1 182 ? 3.970 -0.031 3.220 1.00 55.66 182 VAL A N 1
ATOM 1440 C CA . VAL A 1 182 ? 2.559 -0.307 3.539 1.00 55.66 182 VAL A CA 1
ATOM 1441 C C . VAL A 1 182 ? 2.298 -1.814 3.665 1.00 55.66 182 VAL A C 1
ATOM 1443 O O . VAL A 1 182 ? 1.493 -2.245 4.490 1.00 55.66 182 VAL A O 1
ATOM 1446 N N . GLU A 1 183 ? 3.000 -2.616 2.867 1.00 48.34 183 GLU A N 1
ATOM 1447 C CA . GLU A 1 183 ? 2.845 -4.071 2.803 1.00 48.34 183 GLU A CA 1
ATOM 1448 C C . GLU A 1 183 ? 3.735 -4.841 3.805 1.00 48.34 183 GLU A C 1
ATOM 1450 O O . GLU A 1 183 ? 3.554 -6.048 3.981 1.00 48.34 183 GLU A O 1
ATOM 1455 N N . SER A 1 184 ? 4.671 -4.174 4.498 1.00 47.81 184 SER A N 1
ATOM 1456 C CA . SER A 1 184 ? 5.613 -4.797 5.440 1.00 47.81 184 SER A CA 1
ATOM 1457 C C . SER A 1 184 ? 5.452 -4.247 6.869 1.00 47.81 184 SER A C 1
ATOM 1459 O O . SER A 1 184 ? 6.013 -3.198 7.176 1.00 47.81 184 SER A O 1
ATOM 1461 N N . PRO A 1 185 ? 4.799 -4.990 7.784 1.00 43.09 185 PRO A N 1
ATOM 1462 C CA . PRO A 1 185 ? 4.578 -4.605 9.185 1.00 43.09 185 PRO A CA 1
ATOM 1463 C C . PRO A 1 185 ? 5.821 -4.169 9.981 1.00 43.09 185 PRO A C 1
ATOM 1465 O O . PRO A 1 185 ? 5.691 -3.377 10.903 1.00 43.09 185 PRO A O 1
ATOM 1468 N N . ASP A 1 186 ? 7.020 -4.661 9.636 1.00 41.62 186 ASP A N 1
ATOM 1469 C CA . ASP A 1 186 ? 8.283 -4.302 10.310 1.00 41.62 186 ASP A CA 1
ATOM 1470 C C . ASP A 1 186 ? 9.029 -3.118 9.670 1.00 41.62 186 ASP A C 1
ATOM 1472 O O . ASP A 1 186 ? 9.986 -2.596 10.252 1.00 41.62 186 ASP A O 1
ATOM 1476 N N . MET A 1 187 ? 8.650 -2.711 8.454 1.00 49.50 187 MET A N 1
ATOM 1477 C CA . MET A 1 187 ? 9.194 -1.492 7.865 1.00 49.50 187 MET A CA 1
ATOM 1478 C C . MET A 1 187 ? 8.353 -0.357 8.426 1.00 49.50 187 MET A C 1
ATOM 1480 O O . MET A 1 187 ? 7.381 0.073 7.822 1.00 49.50 187 MET A O 1
ATOM 1484 N N . ASP A 1 188 ? 8.731 0.138 9.605 1.00 56.22 188 ASP A N 1
ATOM 1485 C CA . ASP A 1 188 ? 8.053 1.280 10.231 1.00 56.22 188 ASP A CA 1
ATOM 1486 C C . ASP A 1 188 ? 8.027 2.517 9.303 1.00 56.22 188 ASP A C 1
ATOM 1488 O O . ASP A 1 188 ? 7.318 3.491 9.581 1.00 56.22 188 ASP A O 1
ATOM 1492 N N . GLN A 1 189 ? 8.877 2.541 8.259 1.00 68.38 189 GLN A N 1
ATOM 1493 C CA . GLN A 1 189 ? 9.137 3.695 7.402 1.00 68.38 189 GLN A CA 1
ATOM 1494 C C . GLN A 1 189 ? 9.612 3.289 6.006 1.00 68.38 189 GLN A C 1
ATOM 1496 O O . GLN A 1 189 ? 10.422 2.362 5.893 1.00 68.38 189 GLN A O 1
ATOM 1501 N N . PRO A 1 190 ? 9.256 4.083 4.985 1.00 78.62 190 PRO A N 1
ATOM 1502 C CA . PRO A 1 190 ? 10.024 4.116 3.752 1.00 78.62 190 PRO A CA 1
ATOM 1503 C C . PRO A 1 190 ? 11.443 4.571 4.049 1.00 78.62 190 PRO A C 1
ATOM 1505 O O . PRO A 1 190 ? 11.680 5.395 4.942 1.00 78.62 190 PRO A O 1
ATOM 1508 N N . TYR A 1 191 ? 12.381 4.070 3.261 1.00 84.94 191 TYR A N 1
ATOM 1509 C CA . TYR A 1 191 ? 13.763 4.501 3.332 1.00 84.94 191 TYR A CA 1
ATOM 1510 C C . TYR A 1 191 ? 13.914 5.981 2.970 1.00 84.94 191 TYR A C 1
ATOM 1512 O O . TYR A 1 191 ? 14.632 6.694 3.658 1.00 84.94 191 TYR A O 1
ATOM 1520 N N . LEU A 1 192 ? 13.247 6.462 1.915 1.00 87.12 192 LEU A N 1
ATOM 1521 C CA . LEU A 1 192 ? 13.324 7.848 1.451 1.00 87.12 192 LEU A CA 1
ATOM 1522 C C . LEU A 1 192 ? 12.161 8.696 1.974 1.00 87.12 192 LEU A C 1
ATOM 1524 O O . LEU A 1 192 ? 10.998 8.304 1.940 1.00 87.12 192 LEU A O 1
ATOM 1528 N N . THR A 1 193 ? 12.463 9.931 2.372 1.00 88.50 193 THR A N 1
ATOM 1529 C CA . THR A 1 193 ? 11.464 10.934 2.768 1.00 88.50 193 THR A CA 1
ATOM 1530 C C . THR A 1 193 ? 11.351 12.007 1.677 1.00 88.50 193 THR A C 1
ATOM 1532 O O . THR A 1 193 ? 12.178 12.922 1.620 1.00 88.50 193 THR A O 1
ATOM 1535 N N . PRO A 1 194 ? 10.367 11.917 0.760 1.00 90.06 194 PRO A N 1
ATOM 1536 C CA . PRO A 1 194 ? 10.215 12.892 -0.314 1.00 90.06 194 PRO A CA 1
ATOM 1537 C C . PRO A 1 194 ? 9.823 14.279 0.205 1.00 90.06 194 PRO A C 1
ATOM 1539 O O . PRO A 1 194 ? 8.862 14.445 0.956 1.00 90.06 194 PRO A O 1
ATOM 1542 N N . LEU A 1 195 ? 10.532 15.297 -0.277 1.00 90.25 195 LEU A N 1
ATOM 1543 C CA . LEU A 1 195 ? 10.278 16.706 -0.012 1.00 90.25 195 LEU A CA 1
ATOM 1544 C C . LEU A 1 195 ? 9.896 17.422 -1.307 1.00 90.25 195 LEU A C 1
ATOM 1546 O O . LEU A 1 195 ? 10.683 17.499 -2.251 1.00 90.25 195 LEU A O 1
ATOM 1550 N N . CYS A 1 196 ? 8.704 18.014 -1.325 1.00 91.06 196 CYS A N 1
ATOM 1551 C CA . CYS A 1 196 ? 8.317 18.977 -2.347 1.00 91.06 196 CYS A CA 1
ATOM 1552 C C . CYS A 1 196 ? 8.526 20.389 -1.787 1.00 91.06 196 CYS A C 1
ATOM 1554 O O . CYS A 1 196 ? 7.873 20.775 -0.817 1.00 91.06 196 CYS A O 1
ATOM 1556 N N . LEU A 1 197 ? 9.470 21.137 -2.367 1.00 88.81 197 LEU A N 1
ATOM 1557 C CA . LEU A 1 197 ? 9.788 22.509 -1.941 1.00 88.81 197 LEU A CA 1
ATOM 1558 C C . LEU A 1 197 ? 8.886 23.566 -2.594 1.00 88.81 197 LEU A C 1
ATOM 1560 O O . LEU A 1 197 ? 8.930 24.732 -2.209 1.00 88.81 197 LEU A O 1
ATOM 1564 N N . GLU A 1 198 ? 8.106 23.174 -3.598 1.00 90.81 198 GLU A N 1
ATOM 1565 C CA . GLU A 1 198 ? 7.162 24.051 -4.284 1.00 90.81 198 GLU A CA 1
ATOM 1566 C C . GLU A 1 198 ? 5.893 24.214 -3.429 1.00 90.81 198 GLU A C 1
ATOM 1568 O O . GLU A 1 198 ? 5.421 23.264 -2.799 1.00 90.81 198 GLU A O 1
ATOM 1573 N N . GLU A 1 199 ? 5.344 25.432 -3.371 1.00 92.00 199 GLU A N 1
ATOM 1574 C CA . GLU A 1 199 ? 4.098 25.682 -2.641 1.00 92.00 199 GLU A CA 1
ATOM 1575 C C . GLU A 1 199 ? 2.928 24.937 -3.293 1.00 92.00 199 GLU A C 1
ATOM 1577 O O . GLU A 1 199 ? 2.876 24.794 -4.512 1.00 92.00 199 GLU A O 1
ATOM 1582 N N . MET A 1 200 ? 1.961 24.492 -2.482 1.00 95.00 200 MET A N 1
ATOM 1583 C CA . MET A 1 200 ? 0.759 23.827 -2.990 1.00 95.00 200 MET A CA 1
ATOM 1584 C C . MET A 1 200 ? 0.004 24.763 -3.954 1.00 95.00 200 MET A C 1
ATOM 1586 O O . MET A 1 200 ? -0.478 25.811 -3.503 1.00 95.00 200 MET A O 1
ATOM 1590 N N . PRO A 1 201 ? -0.138 24.409 -5.243 1.00 95.31 201 PRO A N 1
ATOM 1591 C CA . PRO A 1 201 ? -0.817 25.258 -6.209 1.00 95.31 201 PRO A CA 1
ATOM 1592 C C . PRO A 1 201 ? -2.328 25.294 -5.947 1.00 95.31 201 PRO A C 1
ATOM 1594 O O . PRO A 1 201 ? -2.893 24.444 -5.258 1.00 95.31 201 PRO A O 1
ATOM 1597 N N . SER A 1 202 ? -3.015 26.286 -6.516 1.00 95.00 202 SER A N 1
ATOM 1598 C CA . SER A 1 202 ? -4.483 26.374 -6.462 1.00 95.00 202 SER A CA 1
ATOM 1599 C C . SER A 1 202 ? -5.186 25.433 -7.447 1.00 95.00 202 SER A C 1
ATOM 1601 O O . SER A 1 202 ? -6.373 25.158 -7.279 1.00 95.00 202 SER A O 1
ATOM 1603 N N . ALA A 1 203 ? -4.464 24.956 -8.461 1.00 95.38 203 ALA A N 1
ATOM 1604 C CA . ALA A 1 203 ? -4.895 23.987 -9.459 1.00 95.38 203 ALA A CA 1
ATOM 1605 C C . ALA A 1 203 ? -3.660 23.241 -9.979 1.00 95.38 203 ALA A C 1
ATOM 1607 O O . ALA A 1 203 ? -2.643 23.878 -10.249 1.00 95.38 203 ALA A O 1
ATOM 1608 N N . PHE A 1 204 ? -3.749 21.920 -10.131 1.00 93.69 204 PHE A N 1
ATOM 1609 C CA . PHE A 1 204 ? -2.662 21.130 -10.710 1.00 93.69 204 PHE A CA 1
ATOM 1610 C C . PHE A 1 204 ? -2.697 21.195 -12.241 1.00 93.69 204 PHE A C 1
ATOM 1612 O O . PHE A 1 204 ? -3.764 21.117 -12.851 1.00 93.69 204 PHE A O 1
ATOM 1619 N N . ALA A 1 205 ? -1.530 21.303 -12.870 1.00 90.06 205 ALA A N 1
ATOM 1620 C CA . ALA A 1 205 ? -1.355 21.222 -14.315 1.00 90.06 205 ALA A CA 1
ATOM 1621 C C . ALA A 1 205 ? -1.452 19.779 -14.829 1.00 90.06 205 ALA A C 1
ATOM 1623 O O . ALA A 1 205 ? -1.816 19.557 -15.986 1.00 90.06 205 ALA A O 1
ATOM 1624 N N . SER A 1 206 ? -1.125 18.793 -13.990 1.00 87.62 206 SER A N 1
ATOM 1625 C CA . SER A 1 206 ? -1.225 17.374 -14.325 1.00 87.62 206 SER A CA 1
ATOM 1626 C C . SER A 1 206 ? -1.396 16.496 -13.085 1.00 87.62 206 SER A C 1
ATOM 1628 O O . SER A 1 206 ? -1.171 16.917 -11.950 1.00 87.62 206 SER A O 1
ATOM 1630 N N . ILE A 1 207 ? -1.756 15.233 -13.312 1.00 86.12 207 ILE A N 1
ATOM 1631 C CA . ILE A 1 207 ? -1.809 14.231 -12.241 1.00 86.12 207 ILE A CA 1
ATOM 1632 C C . ILE A 1 207 ? -0.400 13.948 -11.696 1.00 86.12 207 ILE A C 1
ATOM 1634 O O . ILE A 1 207 ? -0.252 13.686 -10.505 1.00 86.12 207 ILE A O 1
ATOM 1638 N N . ASP A 1 208 ? 0.628 14.053 -12.551 1.00 82.00 208 ASP A N 1
ATOM 1639 C CA . ASP A 1 208 ? 2.035 13.901 -12.160 1.00 82.00 208 ASP A CA 1
ATOM 1640 C C . ASP A 1 208 ? 2.430 14.917 -11.083 1.00 82.00 208 ASP A C 1
ATOM 1642 O O . ASP A 1 208 ? 3.022 14.559 -10.067 1.00 82.00 208 ASP A O 1
ATOM 1646 N N . GLU A 1 209 ? 2.063 16.185 -11.283 1.00 88.75 209 GLU A N 1
ATOM 1647 C CA . GLU A 1 209 ? 2.267 17.238 -10.288 1.00 88.75 209 GLU A CA 1
ATOM 1648 C C . GLU A 1 209 ? 1.479 16.948 -9.007 1.00 88.75 209 GLU A C 1
ATOM 1650 O O . GLU A 1 209 ? 2.045 17.003 -7.912 1.00 88.75 209 GLU A O 1
ATOM 1655 N N . ALA A 1 210 ? 0.203 16.570 -9.138 1.00 92.12 210 ALA A N 1
ATOM 1656 C CA . ALA A 1 210 ? -0.651 16.275 -7.994 1.00 92.12 210 ALA A CA 1
ATOM 1657 C C . ALA A 1 210 ? -0.031 15.211 -7.076 1.00 92.12 210 ALA A C 1
ATOM 1659 O O . ALA A 1 210 ? 0.060 15.424 -5.865 1.00 92.12 210 ALA A O 1
ATOM 1660 N N . MET A 1 211 ? 0.451 14.087 -7.613 1.00 88.81 211 MET A N 1
ATOM 1661 C CA . MET A 1 211 ? 1.017 13.054 -6.741 1.00 88.81 211 MET A CA 1
ATOM 1662 C C . MET A 1 211 ? 2.393 13.412 -6.189 1.00 88.81 211 MET A C 1
ATOM 1664 O O . MET A 1 211 ? 2.702 12.962 -5.095 1.00 88.81 211 MET A O 1
ATOM 1668 N N . VAL A 1 212 ? 3.223 14.212 -6.874 1.00 89.44 212 VAL A N 1
ATOM 1669 C CA . VAL A 1 212 ? 4.495 14.673 -6.275 1.00 89.44 212 VAL A CA 1
ATOM 1670 C C . VAL A 1 212 ? 4.213 15.419 -4.970 1.00 89.44 212 VAL A C 1
ATOM 1672 O O . VAL A 1 212 ? 4.841 15.146 -3.945 1.00 89.44 212 VAL A O 1
ATOM 1675 N N . HIS A 1 213 ? 3.213 16.305 -4.979 1.00 93.62 213 HIS A N 1
ATOM 1676 C CA . HIS A 1 213 ? 2.752 16.958 -3.757 1.00 93.62 213 HIS A CA 1
ATOM 1677 C C . HIS A 1 213 ? 2.132 15.964 -2.763 1.00 93.62 213 HIS A C 1
ATOM 1679 O O . HIS A 1 213 ? 2.354 16.099 -1.559 1.00 93.62 213 HIS A O 1
ATOM 1685 N N . LEU A 1 214 ? 1.380 14.962 -3.234 1.00 92.94 214 LEU A N 1
ATOM 1686 C CA . LEU A 1 214 ? 0.754 13.966 -2.362 1.00 92.94 214 LEU A CA 1
ATOM 1687 C C . LEU A 1 214 ? 1.783 13.080 -1.648 1.00 92.94 214 LEU A C 1
ATOM 1689 O O . LEU A 1 214 ? 1.669 12.909 -0.441 1.00 92.94 214 LEU A O 1
ATOM 1693 N N . TYR A 1 215 ? 2.811 12.581 -2.338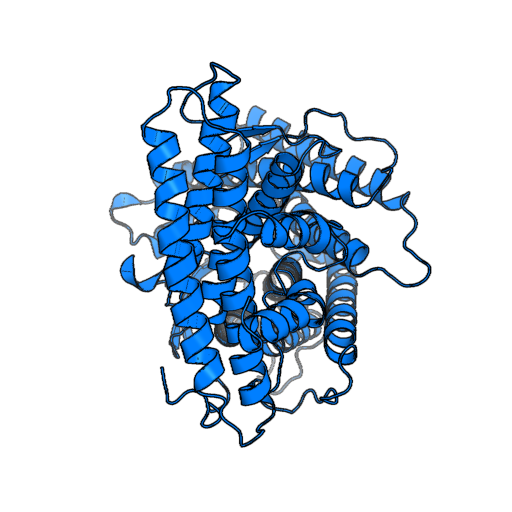 1.00 89.00 215 TYR A N 1
ATOM 1694 C CA . TYR A 1 215 ? 3.887 11.780 -1.741 1.00 89.00 215 TYR A CA 1
ATOM 1695 C C . TYR A 1 215 ? 4.680 12.570 -0.695 1.00 89.00 215 TYR A C 1
ATOM 1697 O O . TYR A 1 215 ? 5.011 12.037 0.363 1.00 89.00 215 TYR A O 1
ATOM 1705 N N . ALA A 1 216 ? 4.910 13.867 -0.922 1.00 92.12 216 ALA A N 1
ATOM 1706 C CA . ALA A 1 216 ? 5.500 14.727 0.103 1.00 92.12 216 ALA A CA 1
ATOM 1707 C C . ALA A 1 216 ? 4.581 14.893 1.332 1.00 92.12 216 ALA A C 1
ATOM 1709 O O . ALA A 1 216 ? 5.055 14.943 2.469 1.00 92.12 216 ALA A O 1
ATOM 1710 N N . LEU A 1 217 ? 3.257 14.963 1.136 1.00 93.31 217 LEU A N 1
ATOM 1711 C CA . LEU A 1 217 ? 2.295 14.985 2.244 1.00 93.31 217 LEU A CA 1
ATOM 1712 C C . LEU A 1 217 ? 2.236 13.644 2.982 1.00 93.31 217 LEU A C 1
ATOM 1714 O O . LEU A 1 217 ? 2.246 13.651 4.209 1.00 93.31 217 LEU A O 1
ATOM 1718 N N . ILE A 1 218 ? 2.236 12.522 2.263 1.00 88.88 218 ILE A N 1
ATOM 1719 C CA . ILE A 1 218 ? 2.324 11.162 2.810 1.00 88.88 218 ILE A CA 1
ATOM 1720 C C . ILE A 1 218 ? 3.517 11.051 3.762 1.00 88.88 218 ILE A C 1
ATOM 1722 O O . ILE A 1 218 ? 3.349 10.700 4.929 1.00 88.88 218 ILE A O 1
ATOM 1726 N N . ALA A 1 219 ? 4.706 11.442 3.300 1.00 88.69 219 ALA A N 1
ATOM 1727 C CA . ALA A 1 219 ? 5.925 11.368 4.094 1.00 88.69 219 ALA A CA 1
ATOM 1728 C C . ALA A 1 219 ? 5.833 12.205 5.382 1.00 88.69 219 ALA A C 1
ATOM 1730 O O . ALA A 1 219 ? 6.227 11.756 6.459 1.00 88.69 219 ALA A O 1
ATOM 1731 N N . ARG A 1 220 ? 5.227 13.400 5.306 1.00 89.56 220 ARG A N 1
ATOM 1732 C CA . ARG A 1 220 ? 4.956 14.251 6.481 1.00 89.56 220 ARG A CA 1
ATOM 1733 C C . ARG A 1 220 ? 3.960 13.620 7.456 1.00 89.56 220 ARG A C 1
ATOM 1735 O O . ARG A 1 220 ? 4.096 13.820 8.666 1.00 89.56 220 ARG A O 1
ATOM 1742 N N . VAL A 1 221 ? 2.940 12.925 6.954 1.00 87.88 221 VAL A N 1
ATOM 1743 C CA . VAL A 1 221 ? 1.946 12.227 7.784 1.00 87.88 221 VAL A CA 1
ATOM 1744 C C . VAL A 1 221 ? 2.596 11.062 8.510 1.00 87.88 221 VAL A C 1
ATOM 1746 O O . VAL A 1 221 ? 2.440 10.969 9.723 1.00 87.88 221 VAL A O 1
ATOM 1749 N N . TRP A 1 222 ? 3.392 10.250 7.818 1.00 84.75 222 TRP A N 1
ATOM 1750 C CA . TRP A 1 222 ? 4.143 9.162 8.440 1.00 84.75 222 TRP A CA 1
ATOM 1751 C C . TRP A 1 222 ? 5.126 9.652 9.490 1.00 84.75 222 TRP A C 1
ATOM 1753 O O . TRP A 1 222 ? 5.111 9.150 10.610 1.00 84.75 222 TRP A O 1
ATOM 1763 N N . ASP A 1 223 ? 5.895 10.700 9.197 1.00 84.38 223 ASP A N 1
ATOM 1764 C CA . ASP A 1 223 ? 6.765 11.315 10.199 1.00 84.38 223 ASP A CA 1
ATOM 1765 C C . ASP A 1 223 ? 5.993 11.775 11.443 1.00 84.38 223 ASP A C 1
ATOM 1767 O O . ASP A 1 223 ? 6.428 11.581 12.579 1.00 84.38 223 ASP A O 1
ATOM 1771 N N . SER A 1 224 ? 4.790 12.313 11.239 1.00 85.12 224 SER A N 1
ATOM 1772 C CA . SER A 1 224 ? 3.939 12.725 12.351 1.00 85.12 224 SER A CA 1
ATOM 1773 C C . SER A 1 224 ? 3.357 11.531 13.123 1.00 85.12 224 SER A C 1
ATOM 1775 O O . SER A 1 224 ? 3.305 11.561 14.353 1.00 85.12 224 SER A O 1
ATOM 1777 N N . ALA A 1 225 ? 2.940 10.471 12.429 1.00 83.88 225 ALA A N 1
ATOM 1778 C CA . ALA A 1 225 ? 2.425 9.252 13.044 1.00 83.88 225 ALA A CA 1
ATOM 1779 C C . ALA A 1 225 ? 3.490 8.574 13.916 1.00 83.88 225 ALA A C 1
ATOM 1781 O O . ALA A 1 225 ? 3.193 8.150 15.033 1.00 83.88 225 ALA A O 1
ATOM 1782 N N . ARG A 1 226 ? 4.749 8.573 13.466 1.00 83.19 226 ARG A N 1
ATOM 1783 C CA . ARG A 1 226 ? 5.891 8.072 14.239 1.00 83.19 226 ARG A CA 1
ATOM 1784 C C . ARG A 1 226 ? 6.132 8.830 15.521 1.00 83.19 226 ARG A C 1
ATOM 1786 O O . ARG A 1 226 ? 6.308 8.209 16.565 1.00 83.19 226 ARG A O 1
ATOM 1793 N N . GLU A 1 227 ? 6.154 10.158 15.460 1.00 85.62 227 GLU A N 1
ATOM 1794 C CA . GLU A 1 227 ? 6.355 10.933 16.681 1.00 85.62 227 GLU A CA 1
ATOM 1795 C C . GLU 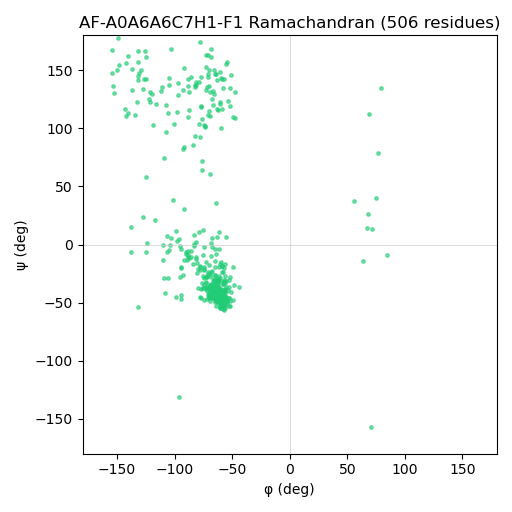A 1 227 ? 5.192 10.694 17.652 1.00 85.62 227 GLU A C 1
ATOM 1797 O O . GLU A 1 227 ? 5.428 10.528 18.845 1.00 85.62 227 GLU A O 1
ATOM 1802 N N . THR A 1 228 ? 3.953 10.533 17.164 1.00 86.50 228 THR A N 1
ATOM 1803 C CA . THR A 1 228 ? 2.834 10.109 18.024 1.00 86.50 228 THR A CA 1
ATOM 1804 C C . THR A 1 228 ? 3.058 8.717 18.626 1.00 86.50 228 THR A C 1
ATOM 1806 O O . THR A 1 228 ? 2.867 8.556 19.830 1.00 86.50 228 THR A O 1
ATOM 1809 N N . MET A 1 229 ? 3.512 7.729 17.849 1.00 86.56 229 MET A N 1
ATOM 1810 C CA . MET A 1 229 ? 3.864 6.396 18.362 1.00 86.56 229 MET A CA 1
ATOM 1811 C C . MET A 1 229 ? 4.975 6.460 19.416 1.00 86.56 229 MET A C 1
ATOM 1813 O O . MET A 1 229 ? 4.890 5.790 20.444 1.00 86.56 229 MET A O 1
ATOM 1817 N N . ARG A 1 230 ? 5.985 7.315 19.222 1.00 87.94 230 ARG A N 1
ATOM 1818 C CA . ARG A 1 230 ? 7.071 7.531 20.187 1.00 87.94 230 ARG A CA 1
ATOM 1819 C C . ARG A 1 230 ? 6.555 8.136 21.491 1.00 87.94 230 ARG A C 1
ATOM 1821 O O . ARG A 1 230 ? 6.924 7.663 22.564 1.00 87.94 230 ARG A O 1
ATOM 1828 N N . ILE A 1 231 ? 5.691 9.149 21.405 1.00 89.56 231 ILE A N 1
ATOM 1829 C CA . ILE A 1 231 ? 5.041 9.757 22.574 1.00 89.56 231 ILE A CA 1
ATOM 1830 C C . ILE A 1 231 ? 4.181 8.706 23.294 1.00 89.56 231 ILE A C 1
ATOM 1832 O O . ILE A 1 231 ? 4.290 8.570 24.511 1.00 89.56 231 ILE A O 1
ATOM 1836 N N . SER A 1 232 ? 3.413 7.898 22.553 1.00 89.12 232 SER A N 1
ATOM 1837 C CA . SER A 1 232 ? 2.608 6.798 23.107 1.00 89.12 232 SER A CA 1
ATOM 1838 C C . SER A 1 232 ? 3.454 5.760 23.838 1.00 89.12 232 SER A C 1
ATOM 1840 O O . SER A 1 232 ? 3.135 5.385 24.966 1.00 89.12 232 SER A O 1
ATOM 1842 N N . LYS A 1 233 ? 4.584 5.352 23.246 1.00 89.50 233 LYS A N 1
ATOM 1843 C CA . LYS A 1 233 ? 5.528 4.409 23.857 1.00 89.50 233 LYS A CA 1
ATOM 1844 C C . LYS A 1 233 ? 6.095 4.945 25.174 1.00 89.50 233 LYS A C 1
ATOM 1846 O O . LYS A 1 233 ? 6.263 4.189 26.127 1.00 89.50 233 LYS A O 1
ATOM 1851 N N . ILE A 1 234 ? 6.385 6.245 25.239 1.00 90.12 234 ILE A N 1
ATOM 1852 C CA . ILE A 1 234 ? 6.882 6.896 26.458 1.00 90.12 234 ILE A CA 1
ATOM 1853 C C . ILE A 1 234 ? 5.791 6.963 27.533 1.00 90.12 234 ILE A C 1
ATOM 1855 O O . ILE A 1 234 ? 6.082 6.642 28.681 1.00 90.12 234 ILE A O 1
ATOM 1859 N N . ASP A 1 235 ? 4.559 7.350 27.182 1.00 89.31 235 ASP A N 1
ATOM 1860 C CA . ASP A 1 235 ? 3.424 7.392 28.120 1.00 89.31 235 ASP A CA 1
ATOM 1861 C C . ASP A 1 235 ? 3.140 6.004 28.712 1.00 89.31 235 ASP A C 1
ATOM 1863 O O . ASP A 1 235 ? 3.084 5.834 29.932 1.00 89.31 235 ASP A O 1
ATOM 1867 N N . ILE A 1 236 ? 3.052 4.975 27.866 1.00 88.50 236 ILE A N 1
ATOM 1868 C CA . ILE A 1 236 ? 2.734 3.623 28.329 1.00 88.50 236 ILE A CA 1
ATOM 1869 C C . ILE A 1 236 ? 3.887 2.976 29.107 1.00 88.50 236 ILE A C 1
ATOM 1871 O O . ILE A 1 236 ? 3.645 2.207 30.039 1.00 88.50 236 ILE A O 1
ATOM 1875 N N . GLY A 1 237 ? 5.135 3.361 28.817 1.00 89.25 237 GLY A N 1
ATOM 1876 C CA . GLY A 1 237 ? 6.320 2.953 29.578 1.00 89.25 237 GLY A CA 1
ATOM 1877 C C . GLY A 1 237 ? 6.359 3.475 31.018 1.00 89.25 237 GLY A C 1
ATOM 1878 O O . GLY A 1 237 ? 7.122 2.963 31.831 1.00 89.25 237 GLY A O 1
ATOM 1879 N N . GLN A 1 238 ? 5.517 4.452 31.374 1.00 88.44 238 GLN A N 1
ATOM 1880 C CA . GLN A 1 238 ? 5.339 4.872 32.770 1.00 88.44 238 GLN A CA 1
ATOM 1881 C C . GLN A 1 238 ? 4.446 3.907 33.565 1.00 88.44 238 GLN A C 1
ATOM 1883 O O . GLN A 1 238 ? 4.461 3.932 34.795 1.00 88.44 238 GLN A O 1
ATOM 1888 N N . ARG A 1 239 ? 3.649 3.079 32.874 1.00 86.31 239 ARG A N 1
ATOM 1889 C CA . ARG A 1 239 ? 2.647 2.178 33.470 1.00 86.31 239 ARG A CA 1
ATOM 1890 C C . ARG A 1 239 ? 3.052 0.707 33.386 1.00 86.31 239 ARG A C 1
ATOM 1892 O O . ARG A 1 239 ? 2.663 -0.070 34.254 1.00 86.31 239 ARG A O 1
ATOM 1899 N N . TYR A 1 240 ? 3.837 0.335 32.376 1.00 87.69 240 TYR A N 1
ATOM 1900 C CA . TYR A 1 240 ? 4.252 -1.043 32.113 1.00 87.69 240 TYR A CA 1
ATOM 1901 C C . TYR A 1 240 ? 5.764 -1.144 31.889 1.00 87.69 240 TYR A C 1
ATOM 1903 O O . TYR A 1 240 ? 6.375 -0.248 31.308 1.00 87.69 240 TYR A O 1
ATOM 1911 N N . ASP A 1 241 ? 6.358 -2.272 32.286 1.00 90.25 241 ASP A N 1
ATOM 1912 C CA . ASP A 1 241 ? 7.732 -2.621 31.912 1.00 90.25 241 ASP A CA 1
ATOM 1913 C C . ASP A 1 241 ? 7.759 -3.140 30.467 1.00 90.25 241 ASP A C 1
ATOM 1915 O O . ASP A 1 241 ? 7.522 -4.319 30.196 1.00 90.25 241 ASP A O 1
ATOM 1919 N N . LEU A 1 242 ? 7.997 -2.226 29.525 1.00 88.69 242 LEU A N 1
ATOM 1920 C CA . LEU A 1 242 ? 7.996 -2.541 28.097 1.00 88.69 242 LEU A CA 1
ATOM 1921 C C . LEU A 1 242 ? 9.200 -3.379 27.666 1.00 88.69 242 LEU A C 1
ATOM 1923 O O . LEU A 1 242 ? 9.101 -4.075 26.661 1.00 88.69 242 LEU A O 1
ATOM 1927 N N . GLU A 1 243 ? 10.328 -3.320 28.379 1.00 88.69 243 GLU A N 1
ATOM 1928 C CA . GLU A 1 243 ? 11.540 -4.047 27.978 1.00 88.69 243 GLU A CA 1
ATOM 1929 C C . GLU A 1 243 ? 11.438 -5.540 28.280 1.00 88.69 243 GLU A C 1
ATOM 1931 O O . GLU A 1 243 ? 11.926 -6.362 27.506 1.00 88.69 243 GLU A O 1
ATOM 1936 N N . ALA A 1 244 ? 10.734 -5.895 29.355 1.00 90.56 244 ALA A N 1
ATOM 1937 C CA . ALA A 1 244 ? 10.405 -7.280 29.673 1.00 90.56 244 ALA A CA 1
ATOM 1938 C C . ALA A 1 244 ? 9.276 -7.862 28.796 1.00 90.56 244 ALA A C 1
ATOM 1940 O O . ALA A 1 244 ? 9.003 -9.062 28.863 1.00 90.56 244 ALA A O 1
ATOM 1941 N N . MET A 1 245 ? 8.596 -7.030 28.000 1.00 90.44 245 MET A N 1
ATOM 1942 C CA . MET A 1 245 ? 7.430 -7.421 27.212 1.00 90.44 245 MET A CA 1
ATOM 1943 C C . MET A 1 245 ? 7.824 -7.950 25.831 1.00 90.44 245 MET A C 1
ATOM 1945 O O . MET A 1 245 ? 8.713 -7.407 25.165 1.00 90.44 245 MET A O 1
ATOM 1949 N N . ASP A 1 246 ? 7.104 -8.974 25.374 1.00 89.31 246 ASP A N 1
ATOM 1950 C CA . ASP A 1 246 ? 7.212 -9.477 24.007 1.00 89.31 246 ASP A CA 1
ATOM 1951 C C . ASP A 1 246 ? 7.048 -8.331 22.976 1.00 89.31 246 ASP A C 1
ATOM 1953 O O . ASP A 1 246 ? 6.160 -7.486 23.155 1.00 89.31 246 ASP A O 1
ATOM 1957 N N . PRO A 1 247 ? 7.897 -8.243 21.930 1.00 87.38 247 PRO A N 1
ATOM 1958 C CA . PRO A 1 247 ? 7.857 -7.148 20.959 1.00 87.38 247 PRO A CA 1
ATOM 1959 C C . PRO A 1 247 ? 6.502 -6.973 20.264 1.00 87.38 247 PRO A C 1
ATOM 1961 O O . PRO A 1 247 ? 6.063 -5.834 20.101 1.00 87.38 247 PRO A O 1
ATOM 1964 N N . LEU A 1 248 ? 5.819 -8.072 19.925 1.00 86.19 248 LEU A N 1
ATOM 1965 C CA . LEU A 1 248 ? 4.521 -8.050 19.248 1.00 86.19 248 LEU A CA 1
ATOM 1966 C C . LEU A 1 248 ? 3.454 -7.433 20.159 1.00 86.19 248 LEU A C 1
ATOM 1968 O O . LEU A 1 248 ? 2.718 -6.522 19.775 1.00 86.19 248 LEU A O 1
ATOM 1972 N N . ILE A 1 249 ? 3.426 -7.875 21.419 1.00 89.00 249 ILE A N 1
ATOM 1973 C CA . ILE A 1 249 ? 2.503 -7.347 22.433 1.00 89.00 249 ILE A CA 1
ATOM 1974 C C . ILE A 1 249 ? 2.792 -5.865 22.694 1.00 89.00 249 ILE A C 1
ATOM 1976 O O . ILE A 1 249 ? 1.866 -5.056 22.765 1.00 89.00 249 ILE A O 1
ATOM 1980 N N . ARG A 1 250 ? 4.073 -5.498 22.801 1.00 89.00 250 ARG A N 1
ATOM 1981 C CA . ARG A 1 250 ? 4.530 -4.122 23.030 1.00 89.00 250 ARG A CA 1
ATOM 1982 C C . ARG A 1 250 ? 4.100 -3.182 21.903 1.00 89.00 250 ARG A C 1
ATOM 1984 O O . ARG A 1 250 ? 3.622 -2.084 22.198 1.00 89.00 250 ARG A O 1
ATOM 1991 N N . SER A 1 251 ? 4.266 -3.602 20.646 1.00 87.88 251 SER A N 1
ATOM 1992 C CA . SER A 1 251 ? 3.832 -2.849 19.460 1.00 87.88 251 SER A CA 1
ATOM 1993 C C . SER A 1 251 ? 2.321 -2.630 19.500 1.00 87.88 251 SER A C 1
ATOM 1995 O O . SER A 1 251 ? 1.851 -1.488 19.552 1.00 87.88 251 SER A O 1
ATOM 1997 N N . CYS A 1 252 ? 1.561 -3.721 19.655 1.00 89.56 252 CYS A N 1
ATOM 1998 C CA . CYS A 1 252 ? 0.106 -3.663 19.672 1.00 89.56 252 CYS A CA 1
ATOM 1999 C C . CYS A 1 252 ? -0.444 -2.781 20.803 1.00 89.56 252 CYS A C 1
ATOM 2001 O O . CYS A 1 252 ? -1.401 -2.033 20.596 1.00 89.56 252 CYS A O 1
ATOM 2003 N N . LEU A 1 253 ? 0.150 -2.867 21.998 1.00 88.44 253 LEU A N 1
ATOM 2004 C CA . LEU A 1 253 ? -0.239 -2.078 23.166 1.00 88.44 253 LEU A CA 1
ATOM 2005 C C . LEU A 1 253 ? 0.057 -0.583 22.957 1.00 88.44 253 LEU A C 1
ATOM 2007 O O . LEU A 1 253 ? -0.773 0.270 23.276 1.00 88.44 253 LEU A O 1
ATOM 2011 N N . THR A 1 254 ? 1.217 -0.263 22.376 1.00 88.88 254 THR A N 1
ATOM 2012 C CA . THR A 1 254 ? 1.619 1.117 22.059 1.00 88.88 254 THR A CA 1
ATOM 2013 C C . THR A 1 254 ? 0.665 1.754 21.047 1.00 88.88 254 THR A C 1
ATOM 2015 O O . THR A 1 254 ? 0.231 2.893 21.246 1.00 88.88 254 THR A O 1
ATOM 2018 N N . ALA A 1 255 ? 0.303 1.017 19.995 1.00 88.38 255 ALA A N 1
ATOM 2019 C CA . ALA A 1 255 ? -0.644 1.469 18.981 1.00 88.38 255 ALA A CA 1
ATOM 2020 C C . ALA A 1 255 ? -2.069 1.622 19.547 1.00 88.38 255 ALA A C 1
ATOM 2022 O O . ALA A 1 255 ? -2.733 2.629 19.299 1.00 88.38 255 ALA A O 1
ATOM 2023 N N . ALA A 1 256 ? -2.527 0.688 20.387 1.00 87.69 256 ALA A N 1
ATOM 2024 C CA . ALA A 1 256 ? -3.835 0.782 21.040 1.00 87.69 256 ALA A CA 1
ATOM 2025 C C . ALA A 1 256 ? -3.958 2.009 21.967 1.00 87.69 256 ALA A C 1
ATOM 2027 O O . ALA A 1 256 ? -5.037 2.595 22.084 1.00 87.69 256 ALA A O 1
ATOM 2028 N N . ASN A 1 257 ? -2.855 2.438 22.594 1.00 87.06 257 ASN A N 1
ATOM 2029 C CA . ASN A 1 257 ? -2.830 3.603 23.484 1.00 87.06 257 ASN A CA 1
ATOM 2030 C C . ASN A 1 257 ? -2.939 4.953 22.752 1.00 87.06 257 ASN A C 1
ATOM 2032 O O . ASN A 1 257 ? -3.280 5.951 23.386 1.00 87.06 257 ASN A O 1
ATOM 2036 N N . LEU A 1 258 ? -2.734 5.002 21.427 1.00 85.44 258 LEU A N 1
ATOM 2037 C CA . LEU A 1 258 ? -2.796 6.246 20.643 1.00 85.44 258 LEU A CA 1
ATOM 2038 C C . LEU A 1 258 ? -4.098 7.033 20.862 1.00 85.44 258 LEU A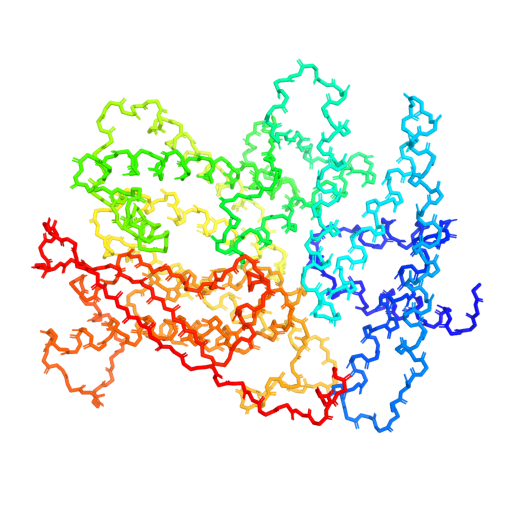 C 1
ATOM 2040 O O . LEU A 1 258 ? -4.069 8.258 20.946 1.00 85.44 258 LEU A O 1
ATOM 2044 N N . ARG A 1 259 ? -5.233 6.340 21.026 1.00 80.88 259 ARG A N 1
ATOM 2045 C CA . ARG A 1 259 ? -6.549 6.972 21.239 1.00 80.88 259 ARG A CA 1
ATOM 2046 C C . ARG A 1 259 ? -6.709 7.674 22.582 1.00 80.88 259 ARG A C 1
ATOM 2048 O O . ARG A 1 259 ? -7.533 8.572 22.707 1.00 80.88 259 ARG A O 1
ATOM 2055 N N . ARG A 1 260 ? -5.952 7.254 23.596 1.00 81.12 260 ARG A N 1
ATOM 2056 C CA . ARG A 1 260 ? -5.969 7.848 24.943 1.00 81.12 260 ARG A CA 1
ATOM 2057 C C . ARG A 1 260 ? -4.767 8.743 25.197 1.00 81.12 260 ARG A C 1
ATOM 2059 O O . ARG A 1 260 ? -4.578 9.193 26.326 1.00 81.12 260 ARG A O 1
ATOM 2066 N N . LEU A 1 261 ? -3.942 8.958 24.177 1.00 84.12 261 LEU A N 1
ATOM 2067 C CA . LEU A 1 261 ? -2.691 9.659 24.340 1.00 84.12 261 LEU A CA 1
ATOM 2068 C C . LEU A 1 261 ? -2.953 11.089 24.808 1.00 84.12 261 LEU A C 1
ATOM 2070 O O . LEU A 1 261 ? -3.519 11.907 24.076 1.00 84.12 261 LEU A O 1
ATOM 2074 N N . ASP A 1 262 ? -2.500 11.400 26.020 1.00 81.00 262 ASP A N 1
ATOM 2075 C CA . ASP A 1 262 ? -2.458 12.779 26.466 1.00 81.00 262 ASP A CA 1
ATOM 2076 C C . ASP A 1 262 ? -1.350 13.497 25.697 1.00 81.00 262 ASP A C 1
ATOM 2078 O O . ASP A 1 262 ? -0.160 13.221 25.828 1.00 81.00 262 ASP A O 1
ATOM 2082 N N . THR A 1 263 ? -1.768 14.414 24.838 1.00 77.38 263 THR A N 1
ATOM 2083 C CA . THR A 1 263 ? -0.868 15.207 24.006 1.00 77.38 263 THR A CA 1
ATOM 2084 C C . THR A 1 263 ? -0.609 16.590 24.606 1.00 77.38 263 THR A C 1
ATOM 2086 O O . THR A 1 263 ? -0.087 17.474 23.918 1.00 77.38 263 THR A O 1
ATOM 2089 N N . THR A 1 264 ? -0.993 16.839 25.864 1.00 82.06 264 THR A N 1
ATOM 2090 C CA . THR A 1 264 ? -0.616 18.067 26.573 1.00 82.06 264 THR A CA 1
ATOM 2091 C C . THR A 1 264 ? 0.909 18.198 26.639 1.00 82.06 264 THR A C 1
ATOM 2093 O O . THR A 1 264 ? 1.642 17.241 26.855 1.00 82.06 264 THR A O 1
ATOM 2096 N N . GLY A 1 265 ? 1.418 19.398 26.346 1.00 82.38 265 GLY A N 1
ATOM 2097 C CA . GLY A 1 265 ? 2.863 19.646 26.254 1.00 82.38 265 GLY A CA 1
ATOM 2098 C C . GLY A 1 265 ? 3.498 19.319 24.895 1.00 82.38 265 GLY A C 1
ATOM 2099 O O . GLY A 1 265 ? 4.623 19.746 24.646 1.00 82.38 265 GLY A O 1
ATOM 2100 N N . HIS A 1 266 ? 2.773 18.680 23.969 1.00 86.56 266 HIS A N 1
ATOM 2101 C CA . HIS A 1 26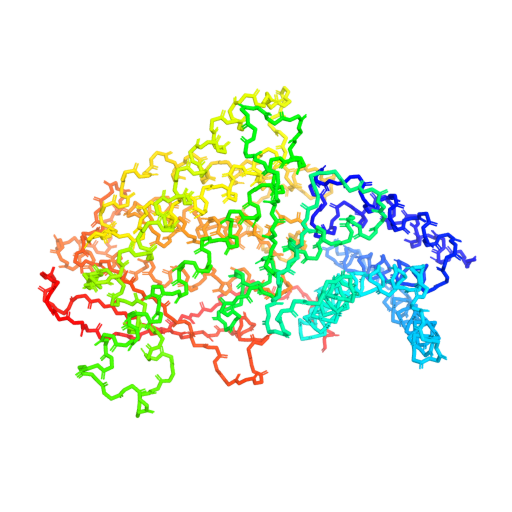6 ? 3.239 18.380 22.606 1.00 86.56 266 HIS A CA 1
ATOM 2102 C C . HIS A 1 266 ? 2.668 19.349 21.551 1.00 86.56 266 HIS A C 1
ATOM 2104 O O . HIS A 1 266 ? 2.340 18.964 20.429 1.00 86.56 266 HIS A O 1
ATOM 2110 N N . GLU A 1 267 ? 2.550 20.636 21.892 1.00 88.44 267 GLU A N 1
ATOM 2111 C CA . GLU A 1 267 ? 1.899 21.649 21.042 1.00 88.44 267 GLU A CA 1
ATOM 2112 C C . GLU A 1 267 ? 2.595 21.854 19.688 1.00 88.44 267 GLU A C 1
ATOM 2114 O O . GLU A 1 267 ? 1.931 22.051 18.671 1.00 88.44 267 GLU A O 1
ATOM 2119 N N . ALA A 1 268 ? 3.925 21.737 19.637 1.00 88.75 268 ALA A N 1
ATOM 2120 C CA . ALA A 1 268 ? 4.673 21.808 18.380 1.00 88.75 268 ALA A CA 1
ATOM 2121 C C . ALA A 1 268 ? 4.318 20.649 17.430 1.00 88.75 268 ALA A C 1
ATOM 2123 O O . ALA A 1 268 ? 4.135 20.863 16.230 1.00 88.75 268 ALA A O 1
ATOM 2124 N N . HIS A 1 269 ? 4.161 19.436 17.975 1.00 87.19 269 HIS A N 1
ATOM 2125 C CA . HIS A 1 269 ? 3.743 18.257 17.215 1.00 87.19 269 HIS A CA 1
ATOM 2126 C C . HIS A 1 269 ? 2.324 18.426 16.667 1.00 87.19 269 HIS A C 1
ATOM 2128 O O . HIS A 1 269 ? 2.090 18.276 15.467 1.00 87.19 269 HIS A O 1
ATOM 2134 N N . LYS A 1 270 ? 1.388 18.855 17.525 1.00 86.81 270 LYS A N 1
ATOM 2135 C CA . LYS A 1 270 ? 0.012 19.177 17.115 1.00 86.81 270 LYS A CA 1
ATOM 2136 C C . LYS A 1 270 ? -0.020 20.232 16.012 1.00 86.81 270 LYS A C 1
ATOM 2138 O O . LYS A 1 270 ? -0.754 20.074 15.042 1.00 86.81 270 LYS A O 1
ATOM 2143 N N . ALA A 1 271 ? 0.781 21.291 16.129 1.00 90.00 271 ALA A N 1
ATOM 2144 C CA . ALA A 1 271 ? 0.849 22.344 15.121 1.00 90.00 271 ALA A CA 1
ATOM 2145 C C . ALA A 1 271 ? 1.347 21.812 13.764 1.00 90.00 271 ALA A C 1
ATOM 2147 O O . ALA A 1 271 ? 0.747 22.127 12.734 1.00 90.00 271 ALA A O 1
ATOM 2148 N N . LYS A 1 272 ? 2.385 20.959 13.757 1.00 88.44 272 LYS A N 1
ATOM 2149 C CA . LYS A 1 272 ? 2.885 20.293 12.539 1.00 88.44 272 LYS A CA 1
ATOM 2150 C C . LYS A 1 272 ? 1.800 19.426 11.898 1.00 88.44 272 LYS A C 1
ATOM 2152 O O . LYS A 1 272 ? 1.545 19.541 10.699 1.00 88.44 272 LYS A O 1
ATOM 2157 N N . PHE A 1 273 ? 1.107 18.629 12.706 1.00 86.50 273 PHE A N 1
ATOM 2158 C CA . PHE A 1 273 ? 0.012 17.777 12.251 1.00 86.50 273 PHE A CA 1
ATOM 2159 C C . PHE A 1 273 ? -1.150 18.590 11.650 1.00 86.50 273 PHE A C 1
ATOM 2161 O O . PHE A 1 273 ? -1.625 18.303 10.550 1.00 86.50 273 PHE A O 1
ATOM 2168 N N . MET A 1 274 ? -1.559 19.673 12.319 1.00 89.88 274 MET A N 1
ATOM 2169 C CA . MET A 1 274 ? -2.613 20.577 11.844 1.00 89.88 274 MET A CA 1
ATOM 2170 C C . MET A 1 274 ? -2.229 21.318 10.558 1.00 89.88 274 MET A C 1
ATOM 2172 O O . MET A 1 274 ? -3.084 21.532 9.697 1.00 89.88 274 MET A O 1
ATOM 2176 N N . SER A 1 275 ? -0.953 21.672 10.389 1.00 92.31 275 SER A N 1
ATOM 2177 C CA . SER A 1 275 ? -0.445 22.234 9.134 1.00 92.31 275 SER A CA 1
ATOM 2178 C C . SER A 1 275 ? -0.556 21.227 7.986 1.00 92.31 275 SER A C 1
ATOM 2180 O O . SER A 1 275 ? -1.079 21.571 6.927 1.00 92.31 275 SER A O 1
ATOM 2182 N N . THR A 1 276 ? -0.164 19.967 8.201 1.00 91.75 276 THR A N 1
ATOM 2183 C CA . THR A 1 276 ? -0.318 18.898 7.196 1.00 91.75 276 THR A CA 1
ATOM 2184 C C . THR A 1 276 ? -1.785 18.665 6.833 1.00 91.75 276 THR A C 1
ATOM 2186 O O . THR A 1 276 ? -2.127 18.566 5.656 1.00 91.75 276 THR A O 1
ATOM 2189 N N . LYS A 1 277 ? -2.682 18.697 7.824 1.00 92.62 277 LYS A N 1
ATOM 2190 C CA . LYS A 1 277 ? -4.136 18.639 7.620 1.00 92.62 277 LYS A CA 1
ATOM 2191 C C . LYS A 1 277 ? -4.659 19.787 6.748 1.00 92.62 277 LYS A C 1
ATOM 2193 O O . LYS A 1 277 ? -5.525 19.581 5.898 1.00 92.62 277 LYS A O 1
ATOM 2198 N N . GLN A 1 278 ? -4.143 21.001 6.935 1.00 94.38 278 GLN A N 1
ATOM 2199 C CA . GLN A 1 278 ? -4.499 22.147 6.099 1.00 94.38 278 GLN A CA 1
ATOM 2200 C C . GLN A 1 278 ? -3.992 21.982 4.661 1.00 94.38 278 GLN A C 1
ATOM 2202 O O . GLN A 1 278 ? -4.726 22.291 3.722 1.00 94.38 278 GLN A O 1
ATOM 2207 N N . ASP A 1 279 ? -2.774 21.479 4.476 1.00 95.06 279 ASP A N 1
ATOM 2208 C CA . ASP A 1 279 ? -2.204 21.272 3.145 1.00 95.06 279 ASP A CA 1
ATOM 2209 C C . ASP A 1 279 ? -2.906 20.143 2.377 1.00 95.06 279 ASP A C 1
ATOM 2211 O O . ASP A 1 279 ? -3.142 20.300 1.183 1.00 95.06 279 ASP A O 1
ATOM 2215 N N . LEU A 1 280 ? -3.362 19.078 3.049 1.00 95.31 280 LEU A N 1
ATOM 2216 C CA . LEU A 1 280 ? -4.230 18.057 2.439 1.00 95.31 280 LEU A CA 1
ATOM 2217 C C . LEU A 1 280 ? -5.548 18.647 1.920 1.00 95.31 280 LEU A C 1
ATOM 2219 O O . LEU A 1 280 ? -6.015 18.283 0.844 1.00 95.31 280 LEU A O 1
ATOM 2223 N N . ARG A 1 281 ? -6.143 19.607 2.637 1.00 95.31 281 ARG A N 1
ATOM 2224 C CA . ARG A 1 281 ? -7.357 20.300 2.164 1.00 95.31 281 ARG A CA 1
ATOM 2225 C C . ARG A 1 281 ? -7.084 21.164 0.938 1.00 95.31 281 ARG A C 1
ATOM 2227 O O . ARG A 1 281 ? -7.912 21.200 0.030 1.00 95.31 281 ARG A O 1
ATOM 2234 N N . LYS A 1 282 ? -5.933 21.845 0.897 1.00 96.50 282 LYS A N 1
ATOM 2235 C CA . LYS A 1 282 ? -5.498 22.593 -0.293 1.00 96.50 282 LYS A CA 1
ATOM 2236 C C . LYS A 1 282 ? -5.275 21.647 -1.470 1.00 96.50 282 LYS A C 1
ATOM 2238 O O . LYS A 1 282 ? -5.789 21.922 -2.547 1.00 96.50 282 LYS A O 1
ATOM 2243 N N . TRP A 1 283 ? -4.601 20.519 -1.237 1.00 97.25 283 TRP A N 1
ATOM 2244 C CA . TRP A 1 283 ? -4.392 19.476 -2.240 1.00 97.25 283 TRP A CA 1
ATOM 2245 C C . TRP A 1 283 ? -5.723 18.990 -2.814 1.00 97.25 283 TRP A C 1
ATOM 2247 O O . TRP A 1 283 ? -5.908 19.007 -4.024 1.00 97.25 283 TRP A O 1
ATOM 2257 N N . MET A 1 284 ? -6.693 18.656 -1.955 1.00 95.75 284 MET A N 1
ATOM 2258 C CA . MET A 1 284 ? -8.028 18.219 -2.377 1.00 95.75 284 MET A CA 1
ATOM 2259 C C . MET A 1 284 ? -8.738 19.278 -3.228 1.00 95.75 284 MET A C 1
ATOM 2261 O O . MET A 1 284 ? -9.336 18.952 -4.251 1.00 95.75 284 MET A O 1
ATOM 2265 N N . SER A 1 285 ? -8.653 20.550 -2.825 1.00 95.88 285 SER A N 1
ATOM 2266 C CA . SER A 1 285 ? -9.231 21.662 -3.584 1.00 95.88 285 SER A CA 1
ATOM 2267 C C . SER A 1 285 ? -8.571 21.829 -4.952 1.00 95.88 285 SER A C 1
ATOM 2269 O O . SER A 1 285 ? -9.277 22.053 -5.929 1.00 95.88 285 SER A O 1
ATOM 2271 N N . ALA A 1 286 ? -7.243 21.724 -5.029 1.00 96.19 286 ALA A N 1
ATOM 2272 C CA . ALA A 1 286 ? -6.500 21.827 -6.280 1.00 96.19 286 ALA A CA 1
ATOM 2273 C C . ALA A 1 286 ? -6.784 20.632 -7.198 1.00 96.19 286 ALA A C 1
ATOM 2275 O O . ALA A 1 286 ? -7.046 20.816 -8.387 1.00 96.19 286 ALA A O 1
ATOM 2276 N N . PHE A 1 287 ? -6.829 19.418 -6.645 1.00 94.69 287 PHE A N 1
ATOM 2277 C CA . PHE A 1 287 ? -7.149 18.194 -7.378 1.00 94.69 287 PHE A CA 1
ATOM 2278 C C . PHE A 1 287 ? -8.567 18.215 -7.950 1.00 94.69 287 PHE A C 1
ATOM 2280 O O . PHE A 1 287 ? -8.770 17.805 -9.086 1.00 94.69 287 PHE A O 1
ATOM 2287 N N . ALA A 1 288 ? -9.539 18.777 -7.226 1.00 92.00 288 ALA A N 1
ATOM 2288 C CA . ALA A 1 288 ? -10.910 18.917 -7.718 1.00 92.00 288 ALA A CA 1
ATOM 2289 C C . ALA A 1 288 ? -11.035 19.796 -8.981 1.00 92.00 288 ALA A C 1
ATOM 2291 O O . ALA A 1 288 ? -12.038 19.707 -9.690 1.00 92.00 288 ALA A O 1
ATOM 2292 N N . THR A 1 289 ? -10.043 20.647 -9.274 1.00 92.06 289 THR A N 1
ATOM 2293 C CA . THR A 1 289 ? -10.016 21.449 -10.511 1.00 92.06 289 THR A CA 1
ATOM 2294 C C . THR A 1 289 ? -9.540 20.657 -11.728 1.00 92.06 289 THR A C 1
ATOM 2296 O O . THR A 1 289 ? -9.844 21.038 -12.862 1.00 92.06 289 THR A O 1
ATOM 2299 N N . LEU A 1 290 ? -8.828 19.550 -11.502 1.00 89.19 290 LEU A N 1
ATOM 2300 C CA . LEU A 1 290 ? -8.313 18.687 -12.550 1.00 89.19 290 LEU A CA 1
ATOM 2301 C C . LEU A 1 290 ? -9.472 17.850 -13.100 1.00 89.19 290 LEU A C 1
ATOM 2303 O O . LEU A 1 290 ? -10.009 16.973 -12.424 1.00 89.19 290 LEU A O 1
ATOM 2307 N N . GLN A 1 291 ? -9.908 18.167 -14.320 1.00 79.00 291 GLN A N 1
ATOM 2308 C CA . GLN A 1 291 ? -11.003 17.440 -14.956 1.00 79.00 291 GLN A CA 1
ATOM 2309 C C . GLN A 1 291 ? -10.551 16.008 -15.272 1.00 79.00 291 GLN A C 1
ATOM 2311 O O . GLN A 1 291 ? -9.554 15.844 -15.984 1.00 79.00 291 GLN A O 1
ATOM 2316 N N . PRO A 1 292 ? -11.274 14.973 -14.805 1.00 71.44 292 PRO A N 1
ATOM 2317 C CA . PRO A 1 292 ? -10.995 13.618 -15.242 1.00 71.44 292 PRO A CA 1
ATOM 2318 C C . PRO A 1 292 ? -11.274 13.519 -16.752 1.00 71.44 292 PRO A C 1
ATOM 2320 O O . PRO A 1 292 ? -12.193 14.178 -17.251 1.00 71.44 292 PRO A O 1
ATOM 2323 N N . PRO A 1 293 ? -10.529 12.696 -17.507 1.00 67.81 293 PRO A N 1
ATOM 2324 C CA . PRO A 1 293 ? -10.886 12.377 -18.886 1.00 67.81 293 PRO A CA 1
ATOM 2325 C C . PRO A 1 293 ? -12.329 11.843 -18.962 1.00 67.81 293 PRO A C 1
ATOM 2327 O O . PRO A 1 293 ? -12.839 11.315 -17.975 1.00 67.81 293 PRO A O 1
ATOM 2330 N N . GLU A 1 294 ? -12.986 11.938 -20.129 1.00 59.94 294 GLU A N 1
ATOM 2331 C CA . GLU A 1 294 ? -14.399 11.532 -20.349 1.00 59.94 294 GLU A CA 1
ATOM 2332 C C . GLU A 1 294 ? -14.745 10.114 -19.832 1.00 59.94 294 GLU A C 1
ATOM 2334 O O . GLU A 1 294 ? -15.908 9.787 -19.578 1.00 59.94 294 GLU A O 1
ATOM 2339 N N . HIS A 1 295 ? -13.731 9.272 -19.631 1.00 62.31 295 HIS A N 1
ATOM 2340 C CA . HIS A 1 295 ? -13.795 8.052 -18.840 1.00 62.31 295 HIS A CA 1
ATOM 2341 C C . HIS A 1 295 ? -12.792 8.153 -17.694 1.00 62.31 295 HIS A C 1
ATOM 2343 O O . HIS A 1 295 ? -11.625 8.439 -17.953 1.00 62.31 295 HIS A O 1
ATOM 2349 N N . GLU A 1 296 ? -13.238 7.893 -16.456 1.00 61.81 296 GLU A N 1
ATOM 2350 C CA . GLU A 1 296 ? -12.377 7.942 -15.269 1.00 61.81 296 GLU A CA 1
ATOM 2351 C C . GLU A 1 296 ? -11.094 7.148 -15.522 1.00 61.81 296 GLU A C 1
ATOM 2353 O O . GLU A 1 296 ? -11.115 5.925 -15.690 1.00 61.81 296 GLU A O 1
ATOM 2358 N N . ASP A 1 297 ? -10.001 7.888 -15.637 1.00 71.56 297 ASP A N 1
ATOM 2359 C CA . ASP A 1 297 ? -8.676 7.372 -15.917 1.00 71.56 297 ASP A CA 1
ATOM 2360 C C . ASP A 1 297 ? -8.187 6.592 -14.689 1.00 71.56 297 ASP A C 1
ATOM 2362 O O . ASP A 1 297 ? -8.276 7.128 -13.579 1.00 71.56 297 ASP A O 1
ATOM 2366 N N . PRO A 1 298 ? -7.675 5.354 -14.842 1.00 73.44 298 PRO A N 1
ATOM 2367 C CA . PRO A 1 298 ? -7.105 4.566 -13.746 1.00 73.44 298 PRO A CA 1
ATOM 2368 C C . PRO A 1 298 ? -6.180 5.377 -12.832 1.00 73.44 298 PRO A C 1
ATOM 2370 O O . PRO A 1 298 ? -6.213 5.238 -11.613 1.00 73.44 298 PRO A O 1
ATOM 2373 N N . THR A 1 299 ? -5.419 6.295 -13.419 1.00 75.88 299 THR A N 1
ATOM 2374 C CA . THR A 1 299 ? -4.521 7.189 -12.698 1.00 75.88 299 THR A CA 1
ATOM 2375 C C . THR A 1 299 ? -5.243 8.211 -11.809 1.00 75.88 299 THR A C 1
ATOM 2377 O O . THR A 1 299 ? -4.814 8.448 -10.681 1.00 75.88 299 THR A O 1
ATOM 2380 N N . HIS A 1 300 ? -6.351 8.800 -12.268 1.00 83.19 300 HIS A N 1
ATOM 2381 C CA . HIS A 1 300 ? -7.155 9.701 -11.434 1.00 83.19 300 HIS A CA 1
ATOM 2382 C C . HIS A 1 300 ? -7.778 8.950 -10.252 1.00 83.19 300 HIS A C 1
ATOM 2384 O O . HIS A 1 300 ? -7.778 9.461 -9.133 1.00 83.19 300 HIS A O 1
ATOM 2390 N N . ALA A 1 301 ? -8.277 7.732 -10.486 1.00 82.19 301 ALA A N 1
ATOM 2391 C CA . ALA A 1 301 ? -8.817 6.886 -9.425 1.00 82.19 301 ALA A CA 1
ATOM 2392 C C . ALA A 1 301 ? -7.741 6.533 -8.386 1.00 82.19 301 ALA A C 1
ATOM 2394 O O . ALA A 1 301 ? -7.988 6.661 -7.189 1.00 82.19 301 ALA A O 1
ATOM 2395 N N . MET A 1 302 ? -6.531 6.176 -8.830 1.00 82.19 302 MET A N 1
ATOM 2396 C CA . MET A 1 302 ? -5.418 5.857 -7.933 1.00 82.19 302 MET A CA 1
ATOM 2397 C C . MET A 1 302 ? -5.006 7.059 -7.071 1.00 82.19 302 MET A C 1
ATOM 2399 O O . MET A 1 302 ? -4.877 6.934 -5.856 1.00 82.19 302 MET A O 1
ATOM 2403 N N . ALA A 1 303 ? -4.906 8.255 -7.662 1.00 87.12 303 ALA A N 1
ATOM 2404 C CA . ALA A 1 303 ? -4.620 9.479 -6.911 1.00 87.12 303 ALA A CA 1
ATOM 2405 C C . ALA A 1 303 ? -5.676 9.765 -5.829 1.00 87.12 303 ALA A C 1
ATOM 2407 O O . ALA A 1 303 ? -5.341 10.158 -4.710 1.00 87.12 303 ALA A O 1
ATOM 2408 N N . ARG A 1 304 ? -6.959 9.521 -6.133 1.00 89.25 304 ARG A N 1
ATOM 2409 C CA . ARG A 1 304 ? -8.055 9.637 -5.158 1.00 89.25 304 ARG A CA 1
ATOM 2410 C C . ARG A 1 304 ? -7.947 8.609 -4.034 1.00 89.25 304 ARG A C 1
ATOM 2412 O O . ARG A 1 304 ? -8.237 8.952 -2.890 1.00 89.25 304 ARG A O 1
ATOM 2419 N N . ILE A 1 305 ? -7.555 7.377 -4.358 1.00 88.19 305 ILE A N 1
ATOM 2420 C CA . ILE A 1 305 ? -7.365 6.294 -3.389 1.00 88.19 305 ILE A CA 1
ATOM 2421 C C . ILE A 1 305 ? -6.227 6.639 -2.420 1.00 88.19 305 ILE A C 1
ATOM 2423 O O . ILE A 1 305 ? -6.461 6.678 -1.213 1.00 88.19 305 ILE A O 1
ATOM 2427 N N . HIS A 1 306 ? -5.041 6.997 -2.925 1.00 87.50 306 HIS A N 1
ATOM 2428 C CA . HIS A 1 306 ? -3.922 7.404 -2.067 1.00 87.50 306 HIS A CA 1
ATOM 2429 C C . HIS A 1 306 ? -4.272 8.627 -1.218 1.00 87.50 306 HIS A C 1
ATOM 2431 O O . HIS A 1 306 ? -3.994 8.649 -0.019 1.00 87.50 306 HIS A O 1
ATOM 2437 N N . PHE A 1 307 ? -4.939 9.630 -1.802 1.00 92.50 307 PHE A N 1
ATOM 2438 C CA . PHE A 1 307 ? -5.396 10.786 -1.036 1.00 92.50 307 PHE A CA 1
ATOM 2439 C C . PHE A 1 307 ? -6.314 10.368 0.112 1.00 92.50 307 PHE A C 1
ATOM 2441 O O . PHE A 1 307 ? -6.145 10.852 1.229 1.00 92.50 307 PHE A O 1
ATOM 2448 N N . PHE A 1 308 ? -7.270 9.472 -0.143 1.00 92.50 308 PHE A N 1
ATOM 2449 C CA . PHE A 1 308 ? -8.191 9.015 0.886 1.00 92.50 308 PHE A CA 1
ATOM 2450 C C . PHE A 1 308 ? -7.484 8.285 2.027 1.00 92.50 308 PHE A C 1
ATOM 2452 O O . PHE A 1 308 ? -7.782 8.590 3.179 1.00 92.50 308 PHE A O 1
ATOM 2459 N N . ASN A 1 309 ? -6.545 7.378 1.736 1.00 88.31 309 ASN A N 1
ATOM 2460 C CA . ASN A 1 309 ? -5.815 6.631 2.769 1.00 88.31 309 ASN A CA 1
ATOM 2461 C C . ASN A 1 309 ? -5.130 7.597 3.754 1.00 88.31 309 ASN A C 1
ATOM 2463 O O . ASN A 1 309 ? -5.284 7.493 4.975 1.00 88.31 309 ASN A O 1
ATOM 2467 N N . VAL A 1 310 ? -4.466 8.620 3.214 1.00 89.38 310 VAL A N 1
ATOM 2468 C CA . VAL A 1 310 ? -3.761 9.647 3.994 1.00 89.38 310 VAL A CA 1
ATOM 2469 C C . VAL A 1 310 ? -4.732 10.575 4.714 1.00 89.38 310 VAL A C 1
ATOM 2471 O O . VAL A 1 310 ? -4.535 10.916 5.880 1.00 89.38 310 VAL A O 1
ATOM 2474 N N . TRP A 1 311 ? -5.791 11.002 4.030 1.00 92.06 311 TRP A N 1
ATOM 2475 C CA . TRP A 1 311 ? -6.791 11.898 4.594 1.00 92.06 311 TRP A CA 1
ATOM 2476 C C . TRP A 1 311 ? -7.549 11.246 5.750 1.00 92.06 311 TRP A C 1
ATOM 2478 O O . TRP A 1 311 ? -7.728 11.895 6.781 1.00 92.06 311 TRP A O 1
ATOM 2488 N N . LEU A 1 312 ? -7.928 9.970 5.615 1.00 90.50 312 LEU A N 1
ATOM 2489 C CA . LEU A 1 312 ? -8.541 9.201 6.691 1.00 90.50 312 LEU A CA 1
ATOM 2490 C C . LEU A 1 312 ? -7.595 9.131 7.886 1.00 90.50 312 LEU A C 1
ATOM 2492 O O . LEU A 1 312 ? -7.995 9.537 8.971 1.00 90.50 312 LEU A O 1
ATOM 2496 N N . SER A 1 313 ? -6.346 8.697 7.669 1.00 85.94 313 SER A N 1
ATOM 2497 C CA . SER A 1 313 ? -5.331 8.606 8.724 1.00 85.94 313 SER A CA 1
ATOM 2498 C C . SER A 1 313 ? -5.197 9.926 9.489 1.00 85.94 313 SER A C 1
ATOM 2500 O O . SER A 1 313 ? -5.298 9.943 10.714 1.00 85.94 313 SER A O 1
ATOM 2502 N N . VAL A 1 314 ? -5.080 11.053 8.777 1.00 88.44 314 VAL A N 1
ATOM 2503 C CA . VAL A 1 314 ? -4.921 12.372 9.403 1.00 88.44 314 VAL A CA 1
ATOM 2504 C C . VAL A 1 314 ? -6.171 12.834 10.146 1.00 88.44 314 VAL A C 1
ATOM 2506 O O . VAL A 1 314 ? -6.087 13.411 11.231 1.00 88.44 314 VAL A O 1
ATOM 2509 N N . GLU A 1 315 ? -7.349 12.652 9.557 1.00 89.06 315 GLU A N 1
ATOM 2510 C CA . GLU A 1 315 ? -8.587 13.098 10.184 1.00 89.06 315 GLU A CA 1
ATOM 2511 C C . GLU A 1 315 ? -8.973 12.223 11.377 1.00 89.06 315 GLU A C 1
ATOM 2513 O O . GLU A 1 315 ? -9.540 12.774 12.317 1.00 89.06 315 GLU A O 1
ATOM 2518 N N . SER A 1 316 ? -8.674 10.918 11.362 1.00 86.75 316 SER A N 1
ATOM 2519 C CA . SER A 1 316 ? -9.020 9.981 12.441 1.00 86.75 316 SER A CA 1
ATOM 2520 C C . SER A 1 316 ? -7.957 9.855 13.533 1.00 86.75 316 SER A C 1
ATOM 2522 O O . SER A 1 316 ? -8.185 9.183 14.534 1.00 86.75 316 SER A O 1
ATOM 2524 N N . HIS A 1 317 ? -6.788 10.477 13.359 1.00 82.31 317 HIS A N 1
ATOM 2525 C CA . HIS A 1 317 ? -5.617 10.309 14.235 1.00 82.31 317 HIS A CA 1
ATOM 2526 C C . HIS A 1 317 ? -5.872 10.600 15.716 1.00 82.31 317 HIS A C 1
ATOM 2528 O O . HIS A 1 317 ? -5.243 10.002 16.582 1.00 82.31 317 HIS A O 1
ATOM 2534 N N . PHE A 1 318 ? -6.793 11.519 16.005 1.00 78.12 318 PHE A N 1
ATOM 2535 C CA . PHE A 1 318 ? -7.177 11.912 17.365 1.00 78.12 318 PHE A CA 1
ATOM 2536 C C . PHE A 1 318 ? -8.647 11.605 17.672 1.00 78.12 318 PHE A C 1
ATOM 2538 O O . PHE A 1 318 ? -9.239 12.228 18.554 1.00 78.12 318 PHE A O 1
ATOM 2545 N N . ASP A 1 319 ? -9.259 10.684 16.928 1.00 86.06 319 ASP A N 1
ATOM 2546 C CA . ASP A 1 319 ? -10.617 10.249 17.226 1.00 86.06 319 ASP A CA 1
ATOM 2547 C C . ASP A 1 319 ? -10.653 9.518 18.574 1.00 86.06 319 ASP A C 1
ATOM 2549 O O . ASP A 1 319 ? -9.881 8.592 18.827 1.00 86.06 319 ASP A O 1
ATOM 2553 N N . ALA A 1 320 ? -11.584 9.932 19.435 1.00 81.00 320 ALA A N 1
ATOM 2554 C CA . ALA A 1 320 ? -11.742 9.361 20.771 1.00 81.00 320 ALA A CA 1
ATOM 2555 C C . ALA A 1 320 ? -12.386 7.961 20.762 1.00 81.00 320 ALA A C 1
ATOM 2557 O O . ALA A 1 320 ? -12.262 7.230 21.742 1.00 81.00 320 ALA A O 1
ATOM 2558 N N . SER A 1 321 ? -13.075 7.596 19.677 1.00 85.19 321 SER A N 1
ATOM 2559 C CA . SER A 1 321 ? -13.806 6.336 19.524 1.00 85.19 321 SER A CA 1
ATOM 2560 C C . SER A 1 321 ? -13.675 5.787 18.101 1.00 85.19 321 SER A C 1
ATOM 2562 O O . SER A 1 321 ? -13.434 6.536 17.154 1.00 85.19 321 SER A O 1
ATOM 2564 N N . GLU A 1 322 ? -13.850 4.478 17.934 1.00 85.88 322 GLU A N 1
ATOM 2565 C CA . GLU A 1 322 ? -13.907 3.818 16.621 1.00 85.88 322 GLU A CA 1
ATOM 2566 C C . GLU A 1 322 ? -15.119 4.297 15.808 1.00 85.88 322 GLU A C 1
ATOM 2568 O O . GLU A 1 322 ? -15.014 4.577 14.619 1.00 85.88 322 GLU A O 1
ATOM 2573 N N . SER A 1 323 ? -16.257 4.494 16.467 1.00 88.00 323 SER A N 1
ATOM 2574 C CA . SER A 1 323 ? -17.501 5.035 15.904 1.00 88.00 323 SER A CA 1
ATOM 2575 C C . SER A 1 323 ? -17.371 6.435 15.303 1.00 88.00 323 SER A C 1
ATOM 2577 O O . SER A 1 323 ? -18.149 6.799 14.422 1.00 88.00 323 SER A O 1
ATOM 2579 N N . ALA A 1 324 ? -16.381 7.234 15.712 1.00 90.19 324 ALA A N 1
ATOM 2580 C CA . ALA A 1 324 ? -16.154 8.542 15.103 1.00 90.19 324 ALA A CA 1
ATOM 2581 C C . ALA A 1 324 ? -15.845 8.427 13.596 1.00 90.19 324 ALA A C 1
ATOM 2583 O O . ALA A 1 324 ? -16.177 9.339 12.828 1.00 90.19 324 ALA A O 1
ATOM 2584 N N . ILE A 1 325 ? -15.259 7.306 13.161 1.00 90.44 325 ILE A N 1
ATOM 2585 C CA . ILE A 1 325 ? -14.916 7.025 11.762 1.00 90.44 325 ILE A CA 1
ATOM 2586 C C . ILE A 1 325 ? -16.160 6.921 10.865 1.00 90.44 325 ILE A C 1
ATOM 2588 O O . ILE A 1 325 ? -16.053 7.155 9.661 1.00 90.44 325 ILE A O 1
ATOM 2592 N N . ASP A 1 326 ? -17.355 6.687 11.415 1.00 91.00 326 ASP A N 1
ATOM 2593 C CA . ASP A 1 326 ? -18.592 6.544 10.631 1.00 91.00 326 ASP A CA 1
ATOM 2594 C C . ASP A 1 326 ? -18.922 7.787 9.785 1.00 91.00 326 ASP A C 1
ATOM 2596 O O . ASP A 1 326 ? -19.625 7.694 8.777 1.00 91.00 326 ASP A O 1
ATOM 2600 N N . ARG A 1 327 ? -18.331 8.949 10.103 1.00 93.94 327 ARG A N 1
ATOM 2601 C CA . ARG A 1 327 ? -18.387 10.151 9.249 1.00 93.94 327 ARG A CA 1
ATOM 2602 C C . ARG A 1 327 ? -17.851 9.934 7.825 1.00 93.94 327 ARG A C 1
ATOM 2604 O O . ARG A 1 327 ? -18.176 10.725 6.942 1.00 93.94 327 ARG A O 1
ATOM 2611 N N . PHE A 1 328 ? -17.042 8.895 7.607 1.00 94.00 328 PHE A N 1
ATOM 2612 C CA . PHE A 1 328 ? -16.484 8.510 6.308 1.00 94.00 328 PHE A CA 1
ATOM 2613 C C . PHE A 1 328 ? -17.289 7.425 5.590 1.00 94.00 328 PHE A C 1
ATOM 2615 O O . PHE A 1 328 ? -16.872 6.960 4.529 1.00 94.00 328 PHE A O 1
ATOM 2622 N N . HIS A 1 329 ? -18.439 7.013 6.130 1.00 92.06 329 HIS A N 1
ATOM 2623 C CA . HIS A 1 329 ? -19.220 5.909 5.581 1.00 92.06 329 HIS A CA 1
ATOM 2624 C C . HIS A 1 329 ? -19.521 6.080 4.077 1.00 92.06 329 HIS A C 1
ATOM 2626 O O . HIS A 1 329 ? -19.273 5.173 3.282 1.00 92.06 329 HIS A O 1
ATOM 2632 N N . THR A 1 330 ? -19.950 7.274 3.652 1.00 94.38 330 THR A N 1
ATOM 2633 C CA . THR A 1 330 ? -20.236 7.536 2.229 1.00 94.38 330 THR A CA 1
ATOM 2634 C C . THR A 1 330 ? -19.004 7.392 1.331 1.00 94.38 330 THR A C 1
ATOM 2636 O O . THR A 1 330 ? -19.116 7.002 0.169 1.00 94.38 330 THR A O 1
ATOM 2639 N N . GLN A 1 331 ? -17.820 7.697 1.863 1.00 95.06 331 GLN A N 1
ATOM 2640 C CA . GLN A 1 331 ? -16.548 7.582 1.165 1.00 95.06 331 GLN A CA 1
ATOM 2641 C C . GLN A 1 331 ? -16.097 6.126 1.097 1.00 95.06 331 GLN A C 1
ATOM 2643 O O . GLN A 1 331 ? -15.610 5.722 0.045 1.00 95.06 331 GLN A O 1
ATOM 2648 N N . PHE A 1 332 ? -16.318 5.337 2.153 1.00 95.19 332 PHE A N 1
ATOM 2649 C CA . PHE A 1 332 ? -16.076 3.894 2.135 1.00 95.19 332 PHE A CA 1
ATOM 2650 C C . PHE A 1 332 ? -16.867 3.214 1.020 1.00 95.19 332 PHE A C 1
ATOM 2652 O O . PHE A 1 332 ? -16.260 2.598 0.151 1.00 95.19 332 PHE A O 1
ATOM 2659 N N . GLU A 1 333 ? -18.186 3.417 0.957 1.00 94.44 333 GLU A N 1
ATOM 2660 C CA . GLU A 1 333 ? -19.018 2.817 -0.097 1.00 94.44 333 GLU A CA 1
ATOM 2661 C C . GLU A 1 333 ? -18.558 3.243 -1.502 1.00 94.44 333 GLU A C 1
ATOM 2663 O O . GLU A 1 333 ? -18.418 2.429 -2.422 1.00 94.44 333 GLU A O 1
ATOM 2668 N N . HIS A 1 334 ? -18.269 4.535 -1.673 1.00 93.69 334 HIS A N 1
ATOM 2669 C CA . HIS A 1 334 ? -17.823 5.068 -2.953 1.00 93.69 334 HIS A CA 1
ATOM 2670 C C . HIS A 1 334 ? -16.458 4.511 -3.396 1.00 93.69 334 HIS A C 1
ATOM 2672 O O . HIS A 1 334 ? -16.271 4.206 -4.578 1.00 93.69 334 HIS A O 1
ATOM 2678 N N . LEU A 1 335 ? -15.502 4.370 -2.477 1.00 92.94 335 LEU A N 1
ATOM 2679 C CA . LEU A 1 335 ? -14.166 3.853 -2.776 1.00 92.94 335 LEU A CA 1
ATOM 2680 C C . LEU A 1 335 ? -14.161 2.345 -2.973 1.00 92.94 335 LEU A C 1
ATOM 2682 O O . LEU A 1 335 ? -13.502 1.888 -3.902 1.00 92.94 335 LEU A O 1
ATOM 2686 N N . THR A 1 336 ? -14.956 1.589 -2.213 1.00 93.69 336 THR A N 1
ATOM 2687 C CA . THR A 1 336 ? -15.177 0.162 -2.477 1.00 93.69 336 THR A CA 1
ATOM 2688 C C . THR A 1 336 ? -15.693 -0.032 -3.902 1.00 93.69 336 THR A C 1
ATOM 2690 O O . THR A 1 336 ? -15.109 -0.799 -4.665 1.00 93.69 336 THR A O 1
ATOM 2693 N N . LYS A 1 337 ? -16.692 0.749 -4.334 1.00 91.62 337 LYS A N 1
ATOM 2694 C CA . LYS A 1 337 ? -17.201 0.710 -5.717 1.00 91.62 337 LYS A CA 1
ATOM 2695 C C . LYS A 1 337 ? -16.180 1.168 -6.767 1.00 91.62 337 LYS A C 1
ATOM 2697 O O . LYS A 1 337 ? -16.153 0.647 -7.887 1.00 91.62 337 LYS A O 1
ATOM 2702 N N . THR A 1 338 ? -15.346 2.153 -6.427 1.00 88.50 338 THR A N 1
ATOM 2703 C CA . THR A 1 338 ? -14.247 2.614 -7.294 1.00 88.50 338 THR A CA 1
ATOM 2704 C C . THR A 1 338 ? -13.235 1.486 -7.497 1.00 88.50 338 THR A C 1
ATOM 2706 O O . THR A 1 338 ? -12.885 1.194 -8.639 1.00 88.50 338 THR A O 1
ATOM 2709 N N . CYS A 1 339 ? -12.845 0.800 -6.418 1.00 87.25 339 CYS A N 1
ATOM 2710 C CA . CYS A 1 339 ? -11.978 -0.372 -6.466 1.00 87.25 339 CYS A CA 1
ATOM 2711 C C . CYS A 1 339 ? -12.618 -1.472 -7.318 1.00 87.25 339 CYS A C 1
ATOM 2713 O O . CYS A 1 339 ? -12.011 -1.874 -8.297 1.00 87.25 339 CYS A O 1
ATOM 2715 N N . GLU A 1 340 ? -13.874 -1.864 -7.064 1.00 86.81 340 GLU A N 1
ATOM 2716 C CA . GLU A 1 340 ? -14.601 -2.857 -7.881 1.00 86.81 340 GLU A CA 1
ATOM 2717 C C . GLU A 1 340 ? -14.530 -2.547 -9.383 1.00 86.81 340 GLU A C 1
ATOM 2719 O O . GLU A 1 340 ? -14.213 -3.417 -10.196 1.00 86.81 340 GLU A O 1
ATOM 2724 N N . THR A 1 341 ? -14.794 -1.291 -9.752 1.00 83.31 341 THR A N 1
ATOM 2725 C CA . THR A 1 341 ? -14.767 -0.838 -11.149 1.00 83.31 341 THR A CA 1
ATOM 2726 C C . THR A 1 341 ? -13.355 -0.895 -11.728 1.00 83.31 341 THR A C 1
ATOM 2728 O O . THR A 1 341 ? -13.172 -1.332 -12.868 1.00 83.31 341 THR A O 1
ATOM 2731 N N . TYR A 1 342 ? -12.354 -0.457 -10.960 1.00 78.56 342 TYR A N 1
ATOM 2732 C CA . TYR A 1 342 ? -10.954 -0.495 -11.371 1.00 78.56 342 TYR A CA 1
ATOM 2733 C C . TYR A 1 342 ? -10.520 -1.928 -11.651 1.00 78.56 342 TYR A C 1
ATOM 2735 O O . TYR A 1 342 ? -10.002 -2.223 -12.730 1.00 78.56 342 TYR A O 1
ATOM 2743 N N . THR A 1 343 ? -10.791 -2.836 -10.717 1.00 76.19 343 THR A N 1
ATOM 2744 C CA . THR A 1 343 ? -10.354 -4.215 -10.839 1.00 76.19 343 THR A CA 1
ATOM 2745 C C . THR A 1 343 ? -11.084 -4.921 -11.988 1.00 76.19 343 THR A C 1
ATOM 2747 O O . THR A 1 343 ? -10.440 -5.544 -12.833 1.00 76.19 343 THR A O 1
ATOM 2750 N N . GLN A 1 344 ? -12.398 -4.711 -12.152 1.00 75.81 344 GLN A N 1
ATOM 2751 C CA . GLN A 1 344 ? -13.154 -5.205 -13.316 1.00 75.81 344 GLN A CA 1
ATOM 2752 C C . GLN A 1 344 ? -12.561 -4.749 -14.656 1.00 75.81 344 GLN A C 1
ATOM 2754 O O . GLN A 1 344 ? -12.424 -5.560 -15.576 1.00 75.81 344 GLN A O 1
ATOM 2759 N N . ARG A 1 345 ? -12.197 -3.465 -14.787 1.00 72.31 345 ARG A N 1
ATOM 2760 C CA . ARG A 1 345 ? -11.565 -2.931 -16.006 1.00 72.31 345 ARG A CA 1
ATOM 2761 C C . ARG A 1 345 ? -10.192 -3.538 -16.242 1.00 72.31 345 ARG A C 1
ATOM 2763 O O . ARG A 1 345 ? -9.891 -3.912 -17.374 1.00 72.31 345 ARG A O 1
ATOM 2770 N N . PHE A 1 346 ? -9.390 -3.654 -15.184 1.00 66.06 346 PHE A N 1
ATOM 2771 C CA . PHE A 1 346 ? -8.070 -4.266 -15.248 1.00 66.06 346 PHE A CA 1
ATOM 2772 C C . PHE A 1 346 ? -8.162 -5.684 -15.829 1.00 66.06 346 PHE A C 1
ATOM 2774 O O . PHE A 1 346 ? -7.448 -6.002 -16.781 1.00 66.06 346 PHE A O 1
ATOM 2781 N N . TRP A 1 347 ? -9.104 -6.502 -15.353 1.00 61.91 347 TRP A N 1
ATOM 2782 C CA . TRP A 1 347 ? -9.292 -7.868 -15.852 1.00 61.91 347 TRP A CA 1
ATOM 2783 C C . TRP A 1 347 ? -9.959 -7.951 -17.231 1.00 61.91 347 TRP A C 1
ATOM 2785 O O . TRP A 1 347 ? -9.566 -8.790 -18.036 1.00 61.91 347 TRP A O 1
ATOM 2795 N N . SER A 1 348 ? -10.900 -7.059 -17.554 1.00 59.06 348 SER A N 1
ATOM 2796 C CA . SER A 1 348 ? -11.613 -7.072 -18.847 1.00 59.06 348 SER A CA 1
ATOM 2797 C C . SER A 1 348 ? -10.742 -6.669 -20.046 1.00 59.06 348 SER A C 1
ATOM 2799 O O . SER A 1 348 ? -11.113 -6.926 -21.189 1.00 59.06 348 SER A O 1
ATOM 2801 N N . ALA A 1 349 ? -9.595 -6.025 -19.813 1.00 54.12 349 ALA A N 1
ATOM 2802 C CA . ALA A 1 349 ? -8.719 -5.517 -20.868 1.00 54.12 349 ALA A CA 1
ATOM 2803 C C . ALA A 1 349 ? -7.899 -6.594 -21.617 1.00 54.12 349 ALA A C 1
ATOM 2805 O O . ALA A 1 349 ? -7.192 -6.238 -22.558 1.00 54.12 349 ALA A O 1
ATOM 2806 N N . GLU A 1 350 ? -7.985 -7.888 -21.264 1.00 49.97 350 GLU A N 1
ATOM 2807 C CA . GLU A 1 350 ? -7.352 -8.961 -22.055 1.00 49.97 350 GLU A CA 1
ATOM 2808 C C . GLU A 1 350 ? -8.369 -9.887 -22.744 1.00 49.97 350 GLU A C 1
ATOM 2810 O O . GLU A 1 350 ? -9.269 -10.422 -22.098 1.00 49.97 350 GLU A O 1
ATOM 2815 N N . PRO A 1 351 ? -8.192 -10.170 -24.047 1.00 43.44 351 PRO A N 1
ATOM 2816 C CA . PRO A 1 351 ? -9.158 -10.902 -24.869 1.00 43.44 351 PRO A CA 1
ATOM 2817 C C . PRO A 1 351 ? -9.218 -12.429 -24.642 1.00 43.44 351 PRO A C 1
ATOM 2819 O O . PRO A 1 351 ? -9.814 -13.131 -25.460 1.00 43.44 351 PRO A O 1
ATOM 2822 N N . HIS A 1 352 ? -8.608 -12.981 -23.584 1.00 45.81 352 HIS A N 1
ATOM 2823 C CA . HIS A 1 352 ? -8.400 -14.435 -23.470 1.00 45.81 352 HIS A CA 1
ATOM 2824 C C . HIS A 1 352 ? -8.951 -15.119 -22.209 1.00 45.81 352 HIS A C 1
ATOM 2826 O O . HIS A 1 352 ? -8.950 -16.348 -22.181 1.00 45.81 352 HIS A O 1
ATOM 2832 N N . ILE A 1 353 ? -9.473 -14.391 -21.210 1.00 44.03 353 ILE A N 1
ATOM 2833 C CA . ILE A 1 353 ? -10.082 -15.003 -20.011 1.00 44.03 353 ILE A CA 1
ATOM 2834 C C . ILE A 1 353 ? -11.344 -14.214 -19.608 1.00 44.03 353 ILE A C 1
ATOM 2836 O O . ILE A 1 353 ? -11.230 -13.052 -19.223 1.00 44.03 353 ILE A O 1
ATOM 2840 N N . PRO A 1 354 ? -12.557 -14.794 -19.704 1.00 38.62 354 PRO A N 1
ATOM 2841 C CA . PRO A 1 354 ? -13.778 -14.159 -19.209 1.00 38.62 354 PRO A CA 1
ATOM 2842 C C . PRO A 1 354 ? -13.735 -13.957 -17.688 1.00 38.62 354 PRO A C 1
ATOM 2844 O O . PRO A 1 354 ? -13.279 -14.834 -16.957 1.00 38.62 354 PRO A O 1
ATOM 2847 N N . PHE A 1 355 ? -14.264 -12.831 -17.208 1.00 43.00 355 PHE A N 1
ATOM 2848 C CA . PHE A 1 355 ? -14.486 -12.581 -15.781 1.00 43.00 355 PHE A CA 1
ATOM 2849 C C . PHE A 1 355 ? -15.503 -13.588 -15.211 1.00 43.00 355 PHE A C 1
ATOM 2851 O O . PHE A 1 355 ? -16.667 -13.576 -15.615 1.00 43.00 355 PHE A O 1
ATOM 2858 N N . ASP A 1 356 ? -15.080 -14.428 -14.262 1.00 46.19 356 ASP A N 1
ATOM 2859 C CA . ASP A 1 356 ? -15.968 -15.257 -13.437 1.00 46.19 356 ASP A CA 1
ATOM 2860 C C . ASP A 1 356 ? -15.533 -15.163 -11.960 1.00 46.19 356 ASP A C 1
ATOM 2862 O O . ASP A 1 356 ? -14.474 -15.682 -11.597 1.00 46.19 356 ASP A O 1
ATOM 2866 N N . PRO A 1 357 ? -16.336 -14.528 -11.088 1.00 43.41 357 PRO A N 1
ATOM 2867 C CA . PRO A 1 357 ? -16.034 -14.385 -9.664 1.00 43.41 357 PRO A CA 1
ATOM 2868 C C . PRO A 1 357 ? -16.055 -15.714 -8.884 1.00 43.41 357 PRO A C 1
ATOM 2870 O O . PRO A 1 357 ? -15.790 -15.714 -7.685 1.00 43.41 357 PRO A O 1
ATOM 2873 N N . LYS A 1 358 ? -16.386 -16.845 -9.529 1.00 44.22 358 LYS A N 1
ATOM 2874 C CA . LYS A 1 358 ? -16.390 -18.190 -8.930 1.00 44.22 358 LYS A CA 1
ATOM 2875 C C . LYS A 1 358 ? -15.202 -19.068 -9.349 1.00 44.22 358 LYS A C 1
ATOM 2877 O O . LYS A 1 358 ? -15.096 -20.190 -8.854 1.00 44.22 358 LYS A O 1
ATOM 2882 N N . LEU A 1 359 ? -14.335 -18.610 -10.258 1.00 43.25 359 LEU A N 1
ATOM 2883 C CA . LEU A 1 359 ? -13.155 -19.372 -10.689 1.00 43.25 359 LEU A CA 1
ATOM 2884 C C . LEU A 1 359 ? -12.025 -19.310 -9.635 1.00 43.25 359 LEU A C 1
ATOM 2886 O O . LEU A 1 359 ? -11.826 -18.262 -9.019 1.00 43.25 359 LEU A O 1
ATOM 2890 N N . PRO A 1 360 ? -11.247 -20.396 -9.437 1.00 41.41 360 PRO A N 1
ATOM 2891 C CA . PRO A 1 360 ? -10.058 -20.382 -8.580 1.00 41.41 360 PRO A CA 1
ATOM 2892 C C . PRO A 1 360 ? -9.011 -19.363 -9.069 1.00 41.41 360 PRO A C 1
ATOM 2894 O O . PRO A 1 360 ? -8.791 -19.224 -10.273 1.00 41.41 360 PRO A O 1
ATOM 2897 N N . SER A 1 361 ? -8.313 -18.692 -8.144 1.00 45.94 361 SER A N 1
ATOM 2898 C CA . SER A 1 361 ? -7.320 -17.635 -8.437 1.00 45.94 361 SER A CA 1
ATOM 2899 C C . SER A 1 361 ? -6.067 -18.079 -9.198 1.00 45.94 361 SER A C 1
ATOM 2901 O O . SER A 1 361 ? -5.248 -17.252 -9.592 1.00 45.94 361 SER A O 1
ATOM 2903 N N . SER A 1 362 ? -5.914 -19.375 -9.465 1.00 39.66 362 SER A N 1
ATOM 2904 C CA . SER A 1 362 ? -4.856 -19.908 -10.327 1.00 39.66 362 SER A CA 1
ATOM 29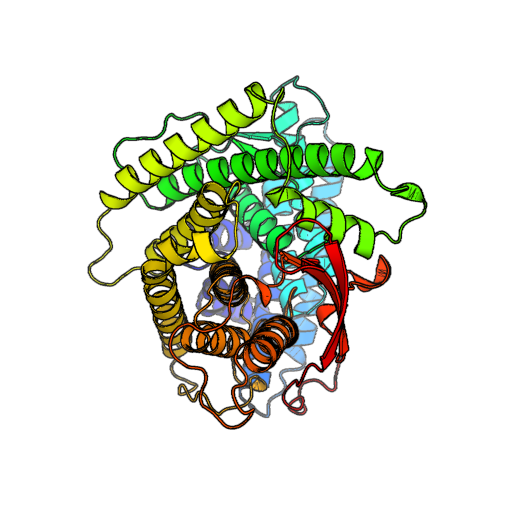05 C C . SER A 1 362 ? -4.962 -19.433 -11.788 1.00 39.66 362 SER A C 1
ATOM 2907 O O . SER A 1 362 ? -4.032 -19.644 -12.565 1.00 39.66 362 SER A O 1
ATOM 2909 N N . HIS A 1 363 ? -6.061 -18.758 -12.154 1.00 38.69 363 HIS A N 1
ATOM 2910 C CA . HIS A 1 363 ? -6.293 -18.152 -13.470 1.00 38.69 363 HIS A CA 1
ATOM 2911 C C . HIS A 1 363 ? -6.273 -16.611 -13.483 1.00 38.69 363 HIS A C 1
ATOM 2913 O O . HIS A 1 363 ? -6.460 -16.017 -14.547 1.00 38.69 363 HIS A O 1
ATOM 2919 N N . THR A 1 364 ? -6.069 -15.941 -12.344 1.00 43.78 364 THR A N 1
ATOM 2920 C CA . THR A 1 364 ? -6.006 -14.470 -12.272 1.00 43.78 364 THR A CA 1
ATOM 2921 C C . THR A 1 364 ? -4.566 -13.955 -12.430 1.00 43.78 364 THR A C 1
ATOM 2923 O O . THR A 1 364 ? -3.599 -14.655 -12.143 1.00 43.78 364 THR A O 1
ATOM 2926 N N . ARG A 1 365 ? -4.386 -12.731 -12.947 1.00 50.66 365 ARG A N 1
ATOM 2927 C CA . ARG A 1 365 ? -3.059 -12.147 -13.256 1.00 50.66 365 ARG A CA 1
ATOM 2928 C C . ARG A 1 365 ? -2.201 -11.900 -12.003 1.00 50.66 365 ARG A C 1
ATOM 2930 O O . ARG A 1 365 ? -2.783 -11.531 -10.989 1.00 50.66 365 ARG A O 1
ATOM 2937 N N . PRO A 1 366 ? -0.855 -11.964 -12.069 1.00 50.62 366 PRO A N 1
ATOM 2938 C CA . PRO A 1 366 ? 0.002 -11.488 -10.981 1.00 50.62 366 PRO A CA 1
ATOM 2939 C C . PRO A 1 366 ? -0.219 -9.982 -10.736 1.00 50.62 366 PRO A C 1
ATOM 2941 O O . PRO A 1 366 ? -0.060 -9.163 -11.639 1.00 50.62 366 PRO A O 1
ATOM 2944 N N . ALA A 1 367 ? -0.622 -9.617 -9.521 1.00 49.78 367 ALA A N 1
ATOM 2945 C CA . ALA A 1 367 ? -1.209 -8.313 -9.201 1.00 49.78 367 ALA A CA 1
ATOM 2946 C C . ALA A 1 367 ? -0.235 -7.146 -8.944 1.00 49.78 367 ALA A C 1
ATOM 2948 O O . ALA A 1 367 ? -0.683 -6.056 -8.610 1.00 49.78 367 ALA A O 1
ATOM 2949 N N . PHE A 1 368 ? 1.071 -7.295 -9.173 1.00 51.97 368 PHE A N 1
ATOM 2950 C CA . PHE A 1 368 ? 2.020 -6.175 -9.044 1.00 51.97 368 PHE A CA 1
ATOM 2951 C C . PHE A 1 368 ? 1.691 -4.975 -9.968 1.00 51.97 368 PHE A C 1
ATOM 2953 O O . PHE A 1 368 ? 2.105 -3.852 -9.703 1.00 51.97 368 PHE A O 1
ATOM 2960 N N . ALA A 1 369 ? 0.877 -5.195 -11.006 1.00 48.78 369 ALA A N 1
ATOM 2961 C CA . ALA A 1 369 ? 0.338 -4.170 -11.904 1.00 48.78 369 ALA A CA 1
ATOM 2962 C C . ALA A 1 369 ? -0.884 -3.396 -11.361 1.00 48.78 369 ALA A C 1
ATOM 2964 O O . ALA A 1 369 ? -1.270 -2.379 -11.940 1.00 48.78 369 ALA A O 1
ATOM 2965 N N . LEU A 1 370 ? -1.555 -3.895 -10.314 1.00 49.78 370 LEU A N 1
ATOM 2966 C CA . LEU A 1 370 ? -2.770 -3.276 -9.766 1.00 49.78 370 LEU A CA 1
ATOM 2967 C C . LEU A 1 370 ? -2.461 -2.001 -8.962 1.00 49.78 370 LEU A C 1
ATOM 2969 O O . LEU A 1 370 ? -3.341 -1.150 -8.852 1.00 49.78 370 LEU A O 1
ATOM 2973 N N . GLY A 1 371 ? -1.215 -1.848 -8.496 1.00 59.06 371 GLY A N 1
ATOM 2974 C CA . GLY A 1 371 ? -0.791 -0.824 -7.541 1.00 59.06 371 GLY A CA 1
ATOM 2975 C C . GLY A 1 371 ? -1.177 -1.216 -6.112 1.00 59.06 371 GLY A C 1
ATOM 2976 O O . GLY A 1 371 ? -2.310 -1.652 -5.880 1.00 59.06 371 GLY A O 1
ATOM 2977 N N . SER A 1 372 ? -0.252 -1.066 -5.159 1.00 63.91 372 SER A N 1
ATOM 2978 C CA . SER A 1 372 ? -0.490 -1.398 -3.740 1.00 63.91 372 SER A CA 1
ATOM 2979 C C . SER A 1 372 ? -1.690 -0.630 -3.160 1.00 63.91 372 SER A C 1
ATOM 2981 O O . SER A 1 372 ? -2.427 -1.143 -2.317 1.00 63.91 372 SER A O 1
ATOM 2983 N N . GLY A 1 373 ? -1.947 0.583 -3.675 1.00 71.12 373 GLY A N 1
ATOM 2984 C CA . GLY A 1 373 ? -2.936 1.512 -3.134 1.00 71.12 373 GLY A CA 1
ATOM 2985 C C . GLY A 1 373 ? -4.357 0.948 -3.078 1.00 71.12 373 GLY A C 1
ATOM 2986 O O . GLY A 1 373 ? -5.102 1.268 -2.154 1.00 71.12 373 GLY A O 1
ATOM 2987 N N . ILE A 1 374 ? -4.742 0.067 -4.012 1.00 80.06 374 ILE A N 1
ATOM 2988 C CA . ILE A 1 374 ? -6.059 -0.597 -3.982 1.00 80.06 374 ILE A CA 1
ATOM 2989 C C . ILE A 1 374 ? -6.135 -1.595 -2.833 1.00 80.06 374 ILE A C 1
ATOM 2991 O O . ILE A 1 374 ? -7.129 -1.621 -2.108 1.00 80.06 374 ILE A O 1
ATOM 2995 N N . LEU A 1 375 ? -5.097 -2.416 -2.676 1.00 80.38 375 LEU A N 1
ATOM 2996 C CA . LEU A 1 375 ? -5.038 -3.423 -1.626 1.00 80.38 375 LEU A CA 1
ATOM 2997 C C . LEU A 1 375 ? -5.046 -2.752 -0.249 1.00 80.38 375 LEU A C 1
ATOM 2999 O O . LEU A 1 375 ? -5.856 -3.123 0.600 1.00 80.38 375 LEU A O 1
ATOM 3003 N N . GLU A 1 376 ? -4.228 -1.710 -0.083 1.00 80.62 376 GLU A N 1
ATOM 3004 C CA . GLU A 1 376 ? -4.186 -0.869 1.115 1.00 80.62 376 GLU A CA 1
ATOM 3005 C C . GLU A 1 376 ? -5.561 -0.267 1.422 1.00 80.62 376 GLU A C 1
ATOM 3007 O O . GLU A 1 376 ? -6.050 -0.367 2.547 1.00 80.62 376 GLU A O 1
ATOM 3012 N N . CYS A 1 377 ? -6.220 0.322 0.420 1.00 88.62 377 CYS A N 1
ATOM 3013 C CA . CYS A 1 377 ? -7.523 0.956 0.602 1.00 88.62 377 CYS A CA 1
ATOM 3014 C C . CYS A 1 377 ? -8.587 -0.054 1.040 1.00 88.62 377 CYS A C 1
ATOM 3016 O O . CYS A 1 377 ? -9.309 0.185 2.008 1.00 88.62 377 CYS A O 1
ATOM 3018 N N . LEU A 1 378 ? -8.666 -1.209 0.373 1.00 91.19 378 LEU A N 1
ATOM 3019 C CA . LEU A 1 378 ? -9.619 -2.264 0.719 1.00 91.19 378 LEU A CA 1
ATOM 3020 C C . LEU A 1 378 ? -9.358 -2.826 2.120 1.00 91.19 378 LEU A C 1
ATOM 3022 O O . LEU A 1 378 ? -10.310 -3.015 2.879 1.00 91.19 378 LEU A O 1
ATOM 3026 N N . TYR A 1 379 ? -8.089 -3.059 2.467 1.00 88.75 379 TYR A N 1
ATOM 3027 C CA . TYR A 1 379 ? -7.662 -3.493 3.799 1.00 88.75 379 TYR A CA 1
ATOM 3028 C C . TYR A 1 379 ? -8.118 -2.500 4.873 1.00 88.75 379 TYR A C 1
ATOM 3030 O O . TYR A 1 379 ? -8.802 -2.862 5.833 1.00 88.75 379 TYR A O 1
ATOM 3038 N N . LEU A 1 380 ? -7.810 -1.221 4.668 1.00 90.44 380 LEU A N 1
ATOM 3039 C CA . LEU A 1 380 ? -8.134 -0.150 5.597 1.00 90.44 380 LEU A CA 1
ATOM 3040 C C . LEU A 1 380 ? -9.651 0.047 5.740 1.00 90.44 380 LEU A C 1
ATOM 3042 O O . LEU A 1 380 ? -10.140 0.166 6.865 1.00 90.44 380 LEU A O 1
ATOM 3046 N N . ILE A 1 381 ? -10.421 -0.004 4.647 1.00 94.50 381 ILE A N 1
ATOM 3047 C CA . ILE A 1 381 ? -11.891 0.054 4.701 1.00 94.50 381 ILE A CA 1
ATOM 3048 C C . ILE A 1 381 ? -12.449 -1.154 5.461 1.00 94.50 381 ILE A C 1
ATOM 3050 O O . ILE A 1 381 ? -13.312 -0.981 6.320 1.00 94.50 381 ILE A O 1
ATOM 3054 N N . ALA A 1 382 ? -11.962 -2.368 5.191 1.00 94.19 382 ALA A N 1
ATOM 3055 C CA . ALA A 1 382 ? -12.456 -3.579 5.844 1.00 94.19 382 ALA A CA 1
ATOM 3056 C C . ALA A 1 382 ? -12.218 -3.576 7.362 1.00 94.19 382 ALA A C 1
ATOM 3058 O O . ALA A 1 382 ? -13.062 -4.059 8.122 1.00 94.19 382 ALA A O 1
ATOM 3059 N N . LEU A 1 383 ? -11.101 -3.006 7.820 1.00 91.75 383 LEU A N 1
ATOM 3060 C CA . LEU A 1 383 ? -10.816 -2.881 9.247 1.00 91.75 383 LEU A CA 1
ATOM 3061 C C . LEU A 1 383 ? -11.557 -1.717 9.907 1.00 91.75 383 LEU A C 1
ATOM 3063 O O . LEU A 1 383 ? -11.984 -1.861 11.049 1.00 91.75 383 LEU A O 1
ATOM 3067 N N . LYS A 1 384 ? -11.720 -0.574 9.231 1.00 91.25 384 LYS A N 1
ATOM 3068 C CA . LYS A 1 384 ? -12.253 0.661 9.840 1.00 91.25 384 LYS A CA 1
ATOM 3069 C C . LYS A 1 384 ? -13.755 0.874 9.661 1.00 91.25 384 LYS A C 1
ATOM 3071 O O . LYS A 1 384 ? -14.371 1.513 10.507 1.00 91.25 384 LYS A O 1
ATOM 3076 N N . CYS A 1 385 ? -14.361 0.356 8.597 1.00 92.56 385 CYS A N 1
ATOM 3077 C CA . CYS A 1 385 ? -15.805 0.439 8.405 1.00 92.56 385 CYS A CA 1
ATOM 3078 C C . CYS A 1 385 ? -16.527 -0.457 9.422 1.00 92.56 385 CYS A C 1
ATOM 3080 O O . CYS A 1 385 ? -16.123 -1.598 9.635 1.00 92.56 385 CYS A O 1
ATOM 3082 N N . ARG A 1 386 ? -17.612 0.040 10.030 1.00 90.88 386 ARG A N 1
ATOM 3083 C CA . ARG A 1 386 ? -18.459 -0.729 10.963 1.00 90.88 386 ARG A CA 1
ATOM 3084 C C . ARG A 1 386 ? -19.607 -1.475 10.275 1.00 90.88 386 ARG A C 1
ATOM 3086 O O . ARG A 1 386 ? -20.293 -2.266 10.918 1.00 90.88 386 ARG A O 1
ATOM 3093 N N . GLU A 1 387 ? -19.822 -1.239 8.981 1.00 90.31 387 GLU A N 1
ATOM 3094 C CA . GLU A 1 387 ? -20.867 -1.901 8.201 1.00 90.31 387 GLU A CA 1
ATOM 3095 C C . GLU A 1 387 ? -20.364 -3.208 7.595 1.00 90.31 387 GLU A C 1
ATOM 3097 O O . GLU A 1 387 ? -19.573 -3.217 6.649 1.00 90.31 387 GLU A O 1
ATOM 3102 N N . SER A 1 388 ? -20.865 -4.325 8.108 1.00 90.31 388 SER A N 1
ATOM 3103 C CA . SER A 1 388 ? -20.459 -5.660 7.673 1.00 90.31 388 SER A CA 1
ATOM 3104 C C . SER A 1 388 ? -20.609 -5.893 6.173 1.00 90.31 388 SER A C 1
ATOM 3106 O O . SER A 1 388 ? -19.731 -6.510 5.574 1.00 90.31 388 SER A O 1
ATOM 3108 N N . SER A 1 389 ? -21.644 -5.348 5.529 1.00 91.00 389 SER A N 1
ATOM 3109 C CA . SER A 1 389 ? -21.851 -5.512 4.083 1.00 91.00 389 SER A CA 1
ATOM 3110 C C . SER A 1 389 ? -20.643 -5.012 3.259 1.00 91.00 389 SER A C 1
ATOM 3112 O O . SER A 1 389 ? -20.128 -5.729 2.393 1.00 91.00 389 SER A O 1
ATOM 3114 N N . ILE A 1 390 ? -20.118 -3.829 3.597 1.00 93.12 390 ILE A N 1
ATOM 3115 C CA . ILE A 1 390 ? -18.962 -3.205 2.941 1.00 93.12 390 ILE A CA 1
ATOM 3116 C C . ILE A 1 390 ? -17.686 -3.972 3.274 1.00 93.12 390 ILE A C 1
ATOM 3118 O O . ILE A 1 390 ? -16.898 -4.282 2.378 1.00 93.12 390 ILE A O 1
ATOM 3122 N N . ARG A 1 391 ? -17.494 -4.337 4.548 1.00 93.81 391 ARG A N 1
ATOM 3123 C CA . ARG A 1 391 ? -16.309 -5.086 4.998 1.00 93.81 391 ARG A CA 1
ATOM 3124 C C . ARG A 1 391 ? -16.162 -6.406 4.243 1.00 93.81 391 ARG A C 1
ATOM 3126 O O . ARG A 1 391 ? -15.083 -6.710 3.737 1.00 93.81 391 ARG A O 1
ATOM 3133 N N . ARG A 1 392 ? -17.261 -7.157 4.102 1.00 93.00 392 ARG A N 1
ATOM 3134 C CA . ARG A 1 392 ? -17.291 -8.441 3.383 1.00 93.00 392 ARG A CA 1
ATOM 3135 C C . ARG A 1 392 ? -17.005 -8.274 1.892 1.00 93.00 392 ARG A C 1
ATOM 3137 O O . ARG A 1 392 ? -16.261 -9.079 1.336 1.00 93.00 392 ARG A O 1
ATOM 3144 N N . ARG A 1 393 ? -17.517 -7.214 1.254 1.00 93.38 393 ARG A N 1
ATOM 3145 C CA . ARG A 1 393 ? -17.164 -6.874 -0.139 1.00 93.38 393 ARG A CA 1
ATOM 3146 C C . ARG A 1 393 ? -15.671 -6.588 -0.291 1.00 93.38 393 ARG A C 1
ATOM 3148 O O . ARG A 1 393 ? -15.046 -7.121 -1.204 1.00 93.38 393 ARG A O 1
ATOM 3155 N N . CYS A 1 394 ? -15.080 -5.812 0.619 1.00 93.69 394 CYS A N 1
ATOM 3156 C CA . CYS A 1 394 ? -13.644 -5.532 0.595 1.00 93.69 394 CYS A CA 1
ATOM 3157 C C . CYS A 1 394 ? -12.804 -6.810 0.729 1.00 93.69 394 CYS A C 1
ATOM 3159 O O . CYS A 1 394 ? -11.913 -7.025 -0.087 1.00 93.69 394 CYS A O 1
ATOM 3161 N N . ILE A 1 395 ? -13.124 -7.698 1.678 1.00 92.56 395 ILE A N 1
ATOM 3162 C CA . ILE A 1 395 ? -12.431 -8.991 1.852 1.00 92.56 395 ILE A CA 1
ATOM 3163 C C . ILE A 1 395 ? -12.494 -9.835 0.572 1.00 92.56 395 ILE A C 1
ATOM 3165 O O . ILE A 1 395 ? -11.486 -10.401 0.146 1.00 92.56 395 ILE A O 1
ATOM 3169 N N . GLN A 1 396 ? -13.662 -9.904 -0.071 1.00 89.25 396 GLN A N 1
ATOM 3170 C CA . GLN A 1 396 ? -13.828 -10.642 -1.325 1.00 89.25 396 GLN A CA 1
ATOM 3171 C C . GLN A 1 396 ? -12.967 -10.060 -2.452 1.00 89.25 396 GLN A C 1
ATOM 3173 O O . GLN A 1 396 ? -12.337 -10.815 -3.193 1.00 89.25 396 GLN A O 1
ATOM 3178 N N . LEU A 1 397 ? -12.897 -8.730 -2.564 1.00 87.06 397 LEU A N 1
ATOM 3179 C CA . LEU A 1 397 ? -12.052 -8.057 -3.553 1.00 87.06 397 LEU A CA 1
ATOM 3180 C C . LEU A 1 397 ? -10.562 -8.267 -3.288 1.00 87.06 397 LEU A C 1
ATOM 3182 O O . LEU A 1 397 ? -9.815 -8.497 -4.239 1.00 87.06 397 LEU A O 1
ATOM 3186 N N . ILE A 1 398 ? -10.138 -8.237 -2.021 1.00 86.25 398 ILE A N 1
ATOM 3187 C CA . ILE A 1 398 ? -8.765 -8.571 -1.621 1.00 86.25 398 ILE A CA 1
ATOM 3188 C C . ILE A 1 398 ? -8.446 -9.992 -2.083 1.00 86.25 398 ILE A C 1
ATOM 3190 O O . ILE A 1 398 ? -7.525 -10.174 -2.868 1.00 86.25 398 ILE A O 1
ATOM 3194 N N . ARG A 1 399 ? -9.260 -10.984 -1.700 1.00 83.19 399 ARG A N 1
ATOM 3195 C CA . ARG A 1 399 ? -9.054 -12.398 -2.061 1.00 83.19 399 ARG A CA 1
ATOM 3196 C C . ARG A 1 399 ? -9.008 -12.629 -3.575 1.00 83.19 399 ARG A C 1
ATOM 3198 O O . ARG A 1 399 ? -8.297 -13.509 -4.052 1.00 83.19 399 ARG A O 1
ATOM 3205 N N . PHE A 1 400 ? -9.776 -11.852 -4.335 1.00 75.44 400 PHE A N 1
ATOM 3206 C CA . PHE A 1 400 ? -9.794 -11.938 -5.793 1.00 75.44 400 PHE A CA 1
ATOM 3207 C C . PHE A 1 400 ? -8.590 -11.247 -6.458 1.00 75.44 400 PHE A C 1
ATOM 3209 O O . PHE A 1 400 ? -8.214 -11.584 -7.585 1.00 75.44 400 PHE A O 1
ATOM 3216 N N . SER A 1 401 ? -7.949 -10.308 -5.763 1.00 70.94 401 SER A N 1
ATOM 3217 C CA . SER A 1 401 ? -6.738 -9.639 -6.230 1.00 70.94 401 SER A CA 1
ATOM 3218 C C . SER A 1 401 ? -5.566 -10.615 -6.129 1.00 70.94 401 SER A C 1
ATOM 3220 O O . SER A 1 401 ? -5.063 -10.869 -5.049 1.00 70.94 401 SER A O 1
ATOM 3222 N N . ASN A 1 402 ? -5.137 -11.223 -7.237 1.00 63.44 402 ASN A N 1
ATOM 3223 C CA . ASN A 1 402 ? -4.115 -12.278 -7.228 1.00 63.44 402 ASN A CA 1
ATOM 3224 C C . ASN A 1 402 ? -2.679 -11.738 -7.026 1.00 63.44 402 ASN A C 1
ATOM 3226 O O . ASN A 1 402 ? -1.816 -11.829 -7.905 1.00 63.44 402 ASN A O 1
ATOM 3230 N N . PHE A 1 403 ? -2.416 -11.140 -5.861 1.00 63.03 403 PHE A N 1
ATOM 3231 C CA . PHE A 1 403 ? -1.068 -10.806 -5.404 1.00 63.03 403 PHE A CA 1
ATOM 3232 C C . PHE A 1 403 ? -0.379 -12.103 -4.963 1.00 63.03 403 PHE A C 1
ATOM 3234 O O . PHE A 1 403 ? -0.702 -12.670 -3.925 1.00 63.03 403 PHE A O 1
ATOM 3241 N N . GLN A 1 404 ? 0.519 -12.615 -5.814 1.00 51.88 404 GLN A N 1
ATOM 3242 C CA . GLN A 1 404 ? 1.364 -13.794 -5.548 1.00 51.88 404 GLN A CA 1
ATOM 3243 C C . GLN A 1 404 ? 2.838 -13.418 -5.278 1.00 51.88 404 GLN A C 1
ATOM 3245 O O . GLN A 1 404 ? 3.703 -14.294 -5.251 1.00 51.88 404 GLN A O 1
ATOM 3250 N N . GLY A 1 405 ? 3.130 -12.115 -5.159 1.00 55.97 405 GLY A N 1
ATOM 3251 C CA . GLY A 1 405 ? 4.472 -11.553 -4.949 1.00 55.97 405 GLY A CA 1
ATOM 3252 C C . GLY A 1 405 ? 4.763 -11.267 -3.473 1.00 55.97 405 GLY A C 1
ATOM 3253 O O . GLY A 1 405 ? 4.485 -12.114 -2.626 1.00 55.97 405 GLY A O 1
ATOM 3254 N N . ALA A 1 406 ? 5.254 -10.055 -3.179 1.00 52.56 406 ALA A N 1
ATOM 3255 C CA . ALA A 1 406 ? 5.671 -9.599 -1.845 1.00 52.56 406 ALA A CA 1
ATOM 3256 C C . ALA A 1 406 ? 4.564 -9.583 -0.776 1.00 52.56 406 ALA A C 1
ATOM 3258 O O . ALA A 1 406 ? 4.844 -9.323 0.392 1.00 52.56 406 ALA A O 1
ATOM 3259 N N . PHE A 1 407 ? 3.329 -9.905 -1.160 1.00 64.44 407 PHE A N 1
ATOM 3260 C CA . PHE A 1 407 ? 2.219 -10.089 -0.249 1.00 64.44 407 PHE A CA 1
ATOM 3261 C C . PHE A 1 407 ? 1.195 -11.057 -0.845 1.00 64.44 407 PHE A C 1
ATOM 3263 O O . PHE A 1 407 ? 0.797 -10.920 -2.002 1.00 64.44 407 PHE A O 1
ATOM 3270 N N . ASP A 1 408 ? 0.783 -12.053 -0.065 1.00 76.94 408 ASP A N 1
ATOM 3271 C CA . ASP A 1 408 ? -0.221 -13.040 -0.463 1.00 76.94 408 ASP A CA 1
ATOM 3272 C C . ASP A 1 408 ? -1.621 -12.509 -0.126 1.00 76.94 408 ASP A C 1
ATOM 3274 O O . ASP A 1 408 ? -1.976 -12.311 1.040 1.00 76.94 408 ASP A O 1
ATOM 3278 N N . ALA A 1 409 ? -2.436 -12.276 -1.154 1.00 79.31 409 ALA A N 1
ATOM 3279 C CA . ALA A 1 409 ? -3.776 -11.729 -0.966 1.00 79.31 409 ALA A CA 1
ATOM 3280 C C . ALA A 1 409 ? -4.734 -12.660 -0.203 1.00 79.31 409 ALA A C 1
ATOM 3282 O O . ALA A 1 409 ? -5.660 -12.176 0.451 1.00 79.31 409 ALA A O 1
ATOM 3283 N N . PHE A 1 410 ? -4.527 -13.980 -0.250 1.00 84.75 410 PHE A N 1
ATOM 3284 C CA . PHE A 1 410 ? -5.312 -14.927 0.544 1.00 84.75 410 PHE A CA 1
ATOM 3285 C C . PHE A 1 410 ? -4.971 -14.801 2.018 1.00 84.75 410 PHE A C 1
ATOM 3287 O O . PHE A 1 410 ? -5.881 -14.802 2.846 1.00 84.75 410 PHE A O 1
ATOM 3294 N N . TYR A 1 411 ? -3.686 -14.650 2.336 1.00 86.56 411 TYR A N 1
ATOM 3295 C CA . TYR A 1 411 ? -3.231 -14.420 3.700 1.00 86.56 411 TYR A CA 1
ATOM 3296 C C . TYR A 1 411 ? -3.823 -13.126 4.261 1.00 86.56 411 TYR A C 1
ATOM 3298 O O . TYR A 1 411 ? -4.400 -13.146 5.348 1.00 86.56 411 TYR A O 1
ATOM 3306 N N . LEU A 1 412 ? -3.769 -12.027 3.497 1.00 86.56 412 LEU A N 1
ATOM 3307 C CA . LEU A 1 412 ? -4.381 -10.762 3.911 1.00 86.56 412 LEU A CA 1
ATOM 3308 C C . LEU A 1 412 ? -5.891 -10.884 4.104 1.00 86.56 412 LEU A C 1
ATOM 3310 O O . LEU A 1 412 ? -6.417 -10.448 5.124 1.00 86.56 412 LEU A O 1
ATOM 3314 N N . ALA A 1 413 ? -6.592 -11.475 3.134 1.00 90.31 413 ALA A N 1
ATOM 3315 C CA . ALA A 1 413 ? -8.036 -11.651 3.219 1.00 90.31 413 ALA A CA 1
ATOM 3316 C C . ALA A 1 413 ? -8.424 -12.491 4.441 1.00 90.31 413 ALA A C 1
ATOM 3318 O O . ALA A 1 413 ? -9.359 -12.121 5.140 1.00 90.31 413 ALA A O 1
ATOM 3319 N N . ALA A 1 414 ? -7.703 -13.583 4.713 1.00 92.56 414 ALA A N 1
ATOM 3320 C CA . ALA A 1 414 ? -7.950 -14.448 5.864 1.00 92.56 414 ALA A CA 1
ATOM 3321 C C . ALA A 1 414 ? -7.684 -13.732 7.197 1.00 92.56 414 ALA A C 1
ATOM 3323 O O . ALA A 1 414 ? -8.471 -13.862 8.131 1.00 92.56 414 ALA A O 1
ATOM 3324 N N . MET A 1 415 ? -6.615 -12.934 7.270 1.00 92.25 415 MET A N 1
ATOM 3325 C CA . MET A 1 415 ? -6.313 -12.103 8.434 1.00 92.25 415 MET A CA 1
ATOM 3326 C C . MET A 1 415 ? -7.433 -11.096 8.709 1.00 92.25 415 MET A C 1
ATOM 3328 O O . MET A 1 415 ? -7.978 -11.054 9.811 1.00 92.25 415 MET A O 1
ATOM 3332 N N . VAL A 1 416 ? -7.803 -10.306 7.697 1.00 93.75 416 VAL A N 1
ATOM 3333 C CA . VAL A 1 416 ? -8.836 -9.272 7.824 1.00 93.75 416 VAL A CA 1
ATOM 3334 C C . VAL A 1 416 ? -10.178 -9.905 8.163 1.00 93.75 416 VAL A C 1
ATOM 3336 O O . VAL A 1 416 ? -10.883 -9.404 9.035 1.00 93.75 416 VAL A O 1
ATOM 3339 N N . GLU A 1 417 ? -10.520 -11.017 7.511 1.00 95.50 417 GLU A N 1
ATOM 3340 C CA . GLU A 1 417 ? -11.738 -11.774 7.790 1.00 95.50 417 GLU A CA 1
ATOM 3341 C C . GLU A 1 417 ? -11.781 -12.259 9.237 1.00 95.50 417 GLU A C 1
ATOM 3343 O O . GLU A 1 417 ? -12.786 -12.031 9.898 1.00 95.50 417 GLU A O 1
ATOM 3348 N N . ALA A 1 418 ? -10.685 -12.798 9.776 1.00 96.31 418 ALA A N 1
ATOM 3349 C CA . ALA A 1 418 ? -10.632 -13.226 11.171 1.00 96.31 418 ALA A CA 1
ATOM 3350 C C . ALA A 1 418 ? -10.837 -12.067 12.164 1.00 96.31 418 ALA A C 1
ATOM 3352 O O . ALA A 1 418 ? -11.501 -12.237 13.187 1.00 96.31 418 ALA A O 1
ATOM 3353 N N . VAL A 1 419 ? -10.306 -10.877 11.865 1.00 95.25 419 VAL A N 1
ATOM 3354 C CA . VAL A 1 419 ? -10.540 -9.669 12.676 1.00 95.25 419 VAL A CA 1
ATOM 3355 C C . VAL A 1 419 ? -12.006 -9.229 12.591 1.00 95.25 419 VAL A C 1
ATOM 3357 O O . VAL A 1 419 ? -12.620 -8.925 13.613 1.00 95.25 419 VAL A O 1
ATOM 3360 N N . VAL A 1 420 ? -12.583 -9.217 11.387 1.00 94.50 420 VAL A N 1
ATOM 3361 C CA . VAL A 1 420 ? -13.991 -8.853 11.151 1.00 94.50 420 VAL A CA 1
ATOM 3362 C C . VAL A 1 420 ? -14.940 -9.835 11.836 1.00 94.50 420 VAL A C 1
ATOM 3364 O O . VAL A 1 420 ? -15.858 -9.402 12.530 1.00 94.50 420 VAL A O 1
ATOM 3367 N N . ASP A 1 421 ? -14.691 -11.137 11.700 1.00 94.00 421 ASP A N 1
ATOM 3368 C CA . ASP A 1 421 ? -15.454 -12.209 12.339 1.00 94.00 421 ASP A CA 1
ATOM 3369 C C . ASP A 1 421 ? -15.440 -12.064 13.857 1.00 94.00 421 ASP A C 1
ATOM 3371 O O . ASP A 1 421 ? -16.487 -12.143 14.496 1.00 94.00 421 ASP A O 1
ATOM 3375 N N . LEU A 1 422 ? -14.266 -11.799 14.435 1.00 94.12 422 LEU A N 1
ATOM 3376 C CA . LEU A 1 422 ? -14.109 -11.618 15.872 1.00 94.12 422 LEU A CA 1
ATOM 3377 C C . LEU A 1 422 ? -14.931 -10.432 16.399 1.00 94.12 422 LEU A C 1
ATOM 3379 O O . LEU A 1 422 ? -15.581 -10.548 17.440 1.00 94.12 422 LEU A O 1
ATOM 3383 N N . GLU A 1 423 ? -14.928 -9.299 15.699 1.00 93.50 423 GLU A N 1
ATOM 3384 C CA . GLU A 1 423 ? -15.735 -8.140 16.086 1.00 93.50 423 GLU A CA 1
ATOM 3385 C C . GLU A 1 423 ? -17.237 -8.380 15.917 1.00 93.50 423 GLU A C 1
ATOM 3387 O O . GLU A 1 423 ? -18.012 -8.039 16.809 1.00 93.50 423 GLU A O 1
ATOM 3392 N N . GLU A 1 424 ? -17.665 -8.975 14.803 1.00 91.38 424 GLU A N 1
ATOM 3393 C CA . GLU A 1 424 ? -19.078 -9.295 14.566 1.00 91.38 424 GLU A CA 1
ATOM 3394 C C . GLU A 1 424 ? -19.601 -10.314 15.583 1.00 91.38 424 GLU A C 1
ATOM 3396 O O . GLU A 1 424 ? -20.713 -10.188 16.087 1.00 91.38 424 GLU A O 1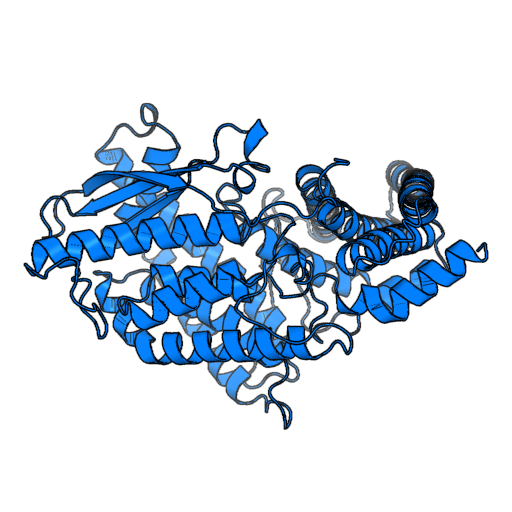
ATOM 3401 N N . GLU A 1 425 ? -18.787 -11.298 15.949 1.00 90.75 425 GLU A N 1
ATOM 3402 C CA . GLU A 1 425 ? -19.118 -12.285 16.970 1.00 90.75 425 GLU A CA 1
ATOM 3403 C C . GLU A 1 425 ? -19.222 -11.648 18.368 1.00 90.75 425 GLU A C 1
ATOM 3405 O O . GLU A 1 425 ? -20.160 -11.916 19.125 1.00 90.75 425 GLU A O 1
ATOM 3410 N N . ARG A 1 426 ? -18.320 -10.716 18.709 1.00 89.56 426 ARG A N 1
ATOM 3411 C CA . ARG A 1 426 ? -18.463 -9.897 19.928 1.00 89.56 426 ARG A CA 1
ATOM 3412 C C . ARG A 1 426 ? -19.739 -9.055 19.890 1.00 89.56 426 ARG A C 1
ATOM 3414 O O . ARG A 1 426 ? -20.429 -8.971 20.904 1.00 89.56 426 ARG A O 1
ATOM 3421 N N . ALA A 1 427 ? -20.075 -8.477 18.741 1.00 89.69 427 ALA A N 1
ATOM 3422 C CA . ALA A 1 427 ? -21.284 -7.685 18.564 1.00 89.69 427 ALA A CA 1
ATOM 3423 C C . ALA A 1 427 ? -22.559 -8.512 18.771 1.00 89.69 427 ALA A C 1
ATOM 3425 O O . ALA A 1 427 ? -23.428 -8.099 19.539 1.00 89.69 427 ALA A O 1
ATOM 3426 N N . ARG A 1 428 ? -22.644 -9.713 18.177 1.00 87.38 428 ARG A N 1
ATOM 3427 C CA . ARG A 1 428 ? -23.774 -10.639 18.375 1.00 87.38 428 ARG A CA 1
ATOM 3428 C C . ARG A 1 428 ? -23.981 -10.968 19.848 1.00 87.38 428 ARG A C 1
ATOM 3430 O O . ARG A 1 428 ? -25.107 -10.881 20.338 1.00 87.38 428 ARG A O 1
ATOM 3437 N N . ARG A 1 429 ? -22.899 -11.262 20.580 1.00 88.44 429 ARG A N 1
ATOM 3438 C CA . ARG A 1 429 ? -22.964 -11.522 22.029 1.00 88.44 429 ARG A CA 1
ATOM 3439 C C . ARG A 1 429 ? -23.483 -10.328 22.828 1.00 88.44 429 ARG A C 1
ATOM 3441 O O . ARG A 1 429 ? -24.266 -10.527 23.752 1.00 88.44 429 ARG A O 1
ATOM 3448 N N . LEU A 1 430 ? -23.059 -9.112 22.487 1.00 87.50 430 LEU A N 1
ATOM 3449 C CA . LEU A 1 430 ? -23.494 -7.889 23.171 1.00 87.50 430 LEU A CA 1
ATOM 3450 C C . LEU A 1 430 ? -24.960 -7.544 22.882 1.00 87.50 430 LEU A C 1
ATOM 3452 O O . LEU A 1 430 ? -25.673 -7.107 23.782 1.00 87.50 430 LEU A O 1
ATOM 3456 N N . LEU A 1 431 ? -25.411 -7.754 21.645 1.00 85.69 431 LEU A N 1
ATOM 3457 C CA . LEU A 1 431 ? -26.770 -7.431 21.206 1.00 85.69 431 LEU A CA 1
ATOM 3458 C C . LEU A 1 431 ? -27.778 -8.563 21.464 1.00 85.69 431 LEU A C 1
ATOM 3460 O O . LEU A 1 431 ? -28.983 -8.350 21.354 1.00 85.69 431 LEU A O 1
ATOM 3464 N N . GLY A 1 432 ? -27.307 -9.763 21.819 1.00 85.06 432 GLY A N 1
ATOM 3465 C CA . GLY A 1 432 ? -28.154 -10.944 21.998 1.00 85.06 432 GLY A CA 1
ATOM 3466 C C . GLY A 1 432 ? -28.760 -11.460 20.687 1.00 85.06 432 GLY A C 1
ATOM 3467 O O . GLY A 1 432 ? -29.832 -12.063 20.709 1.00 85.06 432 GLY A O 1
ATOM 3468 N N . VAL A 1 433 ? -28.094 -11.198 19.559 1.00 83.12 433 VAL A N 1
ATOM 3469 C CA . VAL A 1 433 ? -28.517 -11.601 18.207 1.00 83.12 433 VAL A CA 1
ATOM 3470 C C . VAL A 1 433 ? -28.025 -13.019 17.915 1.00 83.12 433 VAL A C 1
ATOM 3472 O O . VAL A 1 433 ? -26.945 -13.410 18.364 1.00 83.12 433 VAL A O 1
ATOM 3475 N N . SER A 1 434 ? -28.814 -13.815 17.187 1.00 79.06 434 SER A N 1
ATOM 3476 C CA . SER A 1 434 ? -28.428 -15.186 16.851 1.00 79.06 434 SER A CA 1
ATOM 3477 C C . SER A 1 434 ? -27.314 -15.219 15.801 1.00 79.06 434 SER A C 1
ATOM 3479 O O . SER A 1 434 ? -27.230 -14.349 14.939 1.00 79.06 434 SER A O 1
ATOM 3481 N N . GLU A 1 435 ? -26.497 -16.275 15.808 1.00 74.31 435 GLU A N 1
ATOM 3482 C CA . GLU A 1 435 ? -25.492 -16.539 14.762 1.00 74.31 435 GLU A CA 1
ATOM 3483 C C . GLU A 1 435 ? -26.105 -16.646 13.353 1.00 74.31 435 GLU A C 1
ATOM 3485 O O . GLU A 1 435 ? -25.420 -16.421 12.358 1.00 74.31 435 GLU A O 1
ATOM 3490 N N . TRP A 1 436 ? -27.398 -16.973 13.265 1.00 70.88 436 TRP A N 1
ATOM 3491 C CA . TRP A 1 436 ? -28.113 -17.199 12.006 1.00 70.88 436 TRP A CA 1
ATOM 3492 C C . TRP A 1 436 ? -28.732 -15.937 11.396 1.00 70.88 436 TRP A C 1
ATOM 3494 O O . TRP A 1 436 ? -29.202 -15.990 10.259 1.00 70.88 436 TRP A O 1
ATOM 3504 N N . ASP A 1 437 ? -28.762 -14.826 12.135 1.00 70.94 437 ASP A N 1
ATOM 3505 C CA . ASP A 1 437 ? -29.365 -13.581 11.667 1.00 70.94 437 ASP A CA 1
ATOM 3506 C C . ASP A 1 437 ? -28.383 -12.797 10.780 1.00 70.94 437 ASP A C 1
ATOM 3508 O O . ASP A 1 437 ? -27.185 -12.685 11.066 1.00 70.94 437 ASP A O 1
ATOM 3512 N N . GLU A 1 438 ? -28.888 -12.238 9.676 1.00 64.69 438 GLU A N 1
ATOM 3513 C CA . GLU A 1 438 ? -28.078 -11.420 8.773 1.00 64.69 438 GLU A CA 1
ATOM 3514 C C . GLU A 1 438 ? -27.719 -10.078 9.424 1.00 64.69 438 GLU A C 1
ATOM 3516 O O . GLU A 1 438 ? -28.564 -9.215 9.650 1.00 64.69 438 GLU A O 1
ATOM 3521 N N . PHE A 1 439 ? -26.429 -9.884 9.665 1.00 68.12 439 PHE A N 1
ATOM 3522 C CA . PHE A 1 439 ? -25.872 -8.704 10.310 1.00 68.12 439 PHE A CA 1
ATOM 3523 C C . PHE A 1 439 ? -25.489 -7.660 9.242 1.00 68.12 439 PHE A C 1
ATOM 3525 O O . PHE A 1 439 ? -24.369 -7.680 8.735 1.00 68.12 439 PHE A O 1
ATOM 3532 N N . LYS A 1 440 ? -26.449 -6.840 8.779 1.00 59.91 440 LYS A N 1
ATOM 3533 C CA . LYS A 1 440 ? -26.307 -6.084 7.510 1.00 59.91 440 LYS A CA 1
ATOM 3534 C C . LYS A 1 440 ? -26.102 -4.568 7.614 1.00 59.91 440 LYS A C 1
ATOM 3536 O O . LYS A 1 440 ? -25.213 -4.075 6.928 1.00 59.91 440 LYS A O 1
ATOM 3541 N N . ASP A 1 441 ? -26.803 -3.847 8.491 1.00 53.84 441 ASP A N 1
ATOM 3542 C CA . ASP A 1 441 ? -26.950 -2.384 8.338 1.00 53.84 441 ASP A CA 1
ATOM 3543 C C . ASP A 1 441 ? -26.500 -1.573 9.584 1.00 53.84 441 ASP A C 1
ATOM 3545 O O . ASP A 1 441 ? -27.272 -0.800 10.132 1.00 53.84 441 ASP A O 1
ATOM 3549 N N . TYR A 1 442 ? -25.233 -1.713 10.009 1.00 62.22 442 TYR A N 1
ATOM 3550 C CA . TYR A 1 442 ? -24.564 -1.047 11.163 1.00 62.22 442 TYR A CA 1
ATOM 3551 C C . TYR A 1 442 ? -24.897 -1.578 12.561 1.00 62.22 442 TYR A C 1
ATOM 3553 O O . TYR A 1 442 ? -25.594 -0.927 13.335 1.00 62.22 442 TYR A O 1
ATOM 3561 N N . GLU A 1 443 ? -24.290 -2.696 12.959 1.00 66.38 443 GLU A N 1
ATOM 3562 C CA . GLU A 1 443 ? -24.445 -3.159 14.342 1.00 66.38 443 GLU A CA 1
ATOM 3563 C C . GLU A 1 443 ? -23.171 -3.680 15.006 1.00 66.38 443 GLU A C 1
ATOM 3565 O O . GLU A 1 443 ? -23.289 -4.266 16.068 1.00 66.38 443 GLU A O 1
ATOM 3570 N N . VAL A 1 444 ? -21.945 -3.445 14.501 1.00 83.50 444 VAL A N 1
ATOM 3571 C CA . VAL A 1 444 ? -20.757 -3.656 15.365 1.00 83.50 444 VAL A CA 1
ATOM 3572 C C . VAL A 1 444 ? -20.706 -2.503 16.370 1.00 83.50 444 VAL A C 1
ATOM 3574 O O . VAL A 1 444 ? -20.303 -1.407 15.967 1.00 83.50 444 VAL A O 1
ATOM 3577 N N . PRO A 1 445 ? -21.130 -2.662 17.642 1.00 88.38 445 PRO A N 1
ATOM 3578 C CA . PRO A 1 445 ? -21.120 -1.569 18.605 1.00 88.38 445 PRO A CA 1
ATOM 3579 C C . PRO A 1 445 ? -19.672 -1.186 18.945 1.00 88.38 445 PRO A C 1
ATOM 3581 O O . PRO A 1 445 ? -18.750 -1.965 18.702 1.00 88.38 445 PRO A O 1
ATOM 3584 N N . GLU A 1 446 ? -19.466 0.011 19.494 1.00 87.69 446 GLU A N 1
ATOM 3585 C CA . GLU A 1 446 ? -18.132 0.513 19.872 1.00 87.69 446 GLU A CA 1
ATOM 3586 C C . GLU A 1 446 ? -17.375 -0.504 20.739 1.00 87.69 446 GLU A C 1
ATOM 3588 O O . GLU A 1 446 ? -16.197 -0.773 20.528 1.00 87.69 446 GLU A O 1
ATOM 3593 N N . GLU A 1 447 ? -18.082 -1.140 21.665 1.00 88.12 447 GLU A N 1
ATOM 3594 C CA . GLU A 1 447 ? -17.558 -2.084 22.645 1.00 88.12 447 GLU A CA 1
ATOM 3595 C C . GLU A 1 447 ? -17.066 -3.397 22.008 1.00 88.12 447 GLU A C 1
ATOM 3597 O O . GLU A 1 447 ? -16.204 -4.086 22.565 1.00 88.12 447 GLU A O 1
ATOM 3602 N N . ALA A 1 448 ? -17.584 -3.745 20.825 1.00 90.06 448 ALA A N 1
ATOM 3603 C CA . ALA A 1 448 ? -17.150 -4.913 20.063 1.00 90.06 448 ALA A CA 1
ATOM 3604 C C . ALA A 1 448 ? -15.907 -4.644 19.208 1.00 90.06 448 ALA A C 1
ATOM 3606 O O . ALA A 1 448 ? -15.255 -5.601 18.782 1.00 90.06 448 ALA A O 1
ATOM 3607 N N . ARG A 1 449 ? -15.564 -3.372 18.974 1.00 90.88 449 ARG A N 1
ATOM 3608 C CA . ARG A 1 449 ? -14.460 -2.981 18.097 1.00 90.88 449 ARG A CA 1
ATOM 3609 C C . ARG A 1 449 ? -13.109 -3.315 18.708 1.00 90.88 449 ARG A C 1
ATOM 3611 O O . ARG A 1 449 ? -12.903 -3.239 19.923 1.00 90.88 449 ARG A O 1
ATOM 3618 N N . ILE A 1 450 ? -12.187 -3.702 17.840 1.00 91.88 450 ILE A N 1
ATOM 3619 C CA . ILE A 1 450 ? -10.793 -3.953 18.172 1.00 91.88 450 ILE A CA 1
ATOM 3620 C C . ILE A 1 450 ? -10.008 -2.670 17.939 1.00 91.88 450 ILE A C 1
ATOM 3622 O O . ILE A 1 450 ? -10.134 -2.021 16.905 1.00 91.88 450 ILE A O 1
ATOM 3626 N N . LEU A 1 451 ? -9.180 -2.300 18.913 1.00 87.62 451 LEU A N 1
ATOM 3627 C CA . LEU A 1 451 ? -8.481 -1.022 18.882 1.00 87.62 451 LEU A CA 1
ATOM 3628 C C . LEU A 1 451 ? -7.279 -1.047 17.947 1.00 87.62 451 LEU A C 1
ATOM 3630 O O . LEU A 1 451 ? -7.067 -0.096 17.193 1.00 87.62 451 LEU A O 1
ATOM 3634 N N . ASN A 1 452 ? -6.496 -2.117 18.042 1.00 88.31 452 ASN A N 1
ATOM 3635 C CA . ASN A 1 452 ? -5.344 -2.387 17.201 1.00 88.31 452 ASN A CA 1
ATOM 3636 C C . ASN A 1 452 ? -5.155 -3.898 17.063 1.00 88.31 452 ASN A C 1
ATOM 3638 O O . ASN A 1 452 ? -5.474 -4.644 17.994 1.00 88.31 452 ASN A O 1
ATOM 3642 N N . VAL A 1 453 ? -4.605 -4.312 15.925 1.00 90.25 453 VAL A N 1
ATOM 3643 C CA . VAL A 1 453 ? -4.212 -5.688 15.627 1.00 90.25 453 VAL A CA 1
ATOM 3644 C C . VAL A 1 453 ? -2.765 -5.670 15.163 1.00 90.25 453 VAL A C 1
ATOM 3646 O O . VAL A 1 453 ? -2.417 -4.857 14.314 1.00 90.25 453 VAL A O 1
ATOM 3649 N N . GLU A 1 454 ? -1.958 -6.575 15.700 1.00 89.12 454 GLU A N 1
ATOM 3650 C CA . GLU A 1 454 ? -0.568 -6.779 15.310 1.00 89.12 454 GLU A CA 1
ATOM 3651 C C . GLU A 1 454 ? -0.371 -8.224 14.847 1.00 89.12 454 GLU A C 1
ATOM 3653 O O . GLU A 1 454 ? -0.713 -9.166 15.567 1.00 89.12 454 GLU A O 1
ATOM 3658 N N . LEU A 1 455 ? 0.157 -8.403 13.636 1.00 88.50 455 LEU A N 1
ATOM 3659 C CA . LEU A 1 455 ? 0.367 -9.714 13.024 1.00 88.50 455 LEU A CA 1
ATOM 3660 C C . LEU A 1 455 ? 1.643 -10.380 13.524 1.00 88.50 455 LEU A C 1
ATOM 3662 O O . LEU A 1 455 ? 2.695 -9.755 13.584 1.00 88.50 455 LEU A O 1
ATOM 3666 N N . ASP A 1 456 ? 1.568 -11.678 13.806 1.00 86.81 456 ASP A N 1
ATOM 3667 C CA . ASP A 1 456 ? 2.742 -12.478 14.132 1.00 86.81 456 ASP A CA 1
ATOM 3668 C C . ASP A 1 456 ? 3.514 -12.862 12.862 1.00 86.81 456 ASP A C 1
ATOM 3670 O O . ASP A 1 456 ? 3.154 -13.765 12.096 1.00 86.81 456 ASP A O 1
ATOM 3674 N N . MET A 1 457 ? 4.619 -12.159 12.661 1.00 79.69 457 MET A N 1
ATOM 3675 C CA . MET A 1 457 ? 5.528 -12.323 11.531 1.00 79.69 457 MET A CA 1
ATOM 3676 C C . MET A 1 457 ? 6.511 -13.488 11.740 1.00 79.69 457 MET A C 1
ATOM 3678 O O . MET A 1 457 ? 7.158 -13.956 10.801 1.00 79.69 457 MET A O 1
ATOM 3682 N N . GLY A 1 458 ? 6.607 -14.035 12.954 1.00 79.25 458 GLY A N 1
ATOM 3683 C CA . GLY A 1 458 ? 7.710 -14.897 13.375 1.00 79.25 458 GLY A CA 1
ATOM 3684 C C . GLY A 1 458 ? 9.034 -14.136 13.542 1.00 79.25 458 GLY A C 1
ATOM 3685 O O . GLY A 1 458 ? 9.058 -12.932 13.780 1.00 79.25 458 GLY A O 1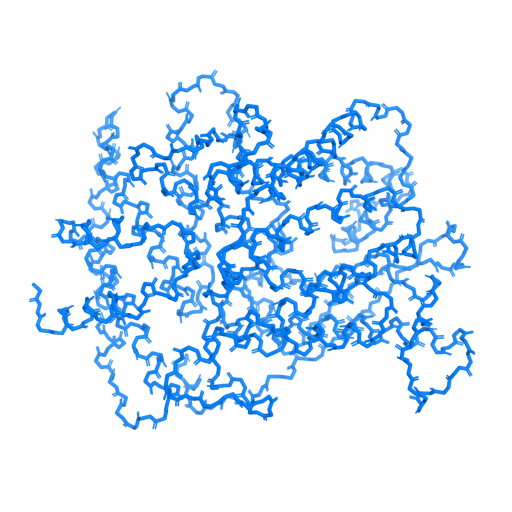
ATOM 3686 N N . GLY A 1 459 ? 10.160 -14.853 13.460 1.00 71.12 459 GLY A N 1
ATOM 3687 C CA . GLY A 1 459 ? 11.496 -14.258 13.607 1.00 71.12 459 GLY A CA 1
ATOM 3688 C C . GLY A 1 459 ? 11.989 -13.520 12.354 1.00 71.12 459 GLY A C 1
ATOM 3689 O O . GLY A 1 459 ? 11.390 -13.621 11.287 1.00 71.12 459 GLY A O 1
ATOM 3690 N N . ASP A 1 460 ? 13.142 -12.845 12.453 1.00 65.81 460 ASP A N 1
ATOM 3691 C CA . ASP A 1 460 ? 13.743 -12.063 11.351 1.00 65.81 460 ASP A CA 1
ATOM 3692 C C . ASP A 1 460 ? 13.918 -12.850 10.036 1.00 65.81 460 ASP A C 1
ATOM 3694 O O . ASP A 1 460 ? 13.830 -12.270 8.955 1.00 65.81 460 ASP A O 1
ATOM 3698 N N . SER A 1 461 ? 14.135 -14.170 10.099 1.00 62.66 461 SER A N 1
ATOM 3699 C CA . SER A 1 461 ? 14.246 -15.030 8.910 1.00 62.66 461 SER A CA 1
ATOM 3700 C C . SER A 1 461 ? 12.941 -15.183 8.129 1.00 62.66 461 SER A C 1
ATOM 3702 O O . SER A 1 461 ? 12.975 -15.513 6.943 1.00 62.66 461 SER A O 1
ATOM 3704 N N . ASP A 1 462 ? 11.805 -14.955 8.784 1.00 68.25 462 ASP A N 1
ATOM 3705 C CA . ASP A 1 462 ? 10.481 -15.264 8.257 1.00 68.25 462 ASP A CA 1
ATOM 3706 C C . ASP A 1 462 ? 9.707 -14.011 7.829 1.00 68.25 462 ASP A C 1
ATOM 3708 O O . ASP A 1 462 ? 8.656 -14.121 7.199 1.00 68.25 462 ASP A O 1
ATOM 3712 N N . LYS A 1 463 ? 10.237 -12.810 8.089 1.00 68.75 463 LYS A N 1
ATOM 3713 C CA . LYS A 1 463 ? 9.587 -11.525 7.766 1.00 68.75 463 LYS A CA 1
ATOM 3714 C C . LYS A 1 463 ? 9.212 -11.365 6.292 1.00 68.75 463 LYS A C 1
ATOM 3716 O O . LYS A 1 463 ? 8.253 -10.682 5.962 1.00 68.75 463 LYS A O 1
ATOM 3721 N N . HIS A 1 464 ? 9.932 -12.035 5.394 1.00 70.69 464 HIS A N 1
ATOM 3722 C CA . HIS A 1 464 ? 9.662 -12.007 3.952 1.00 70.69 464 HIS A CA 1
ATOM 3723 C C . HIS A 1 464 ? 8.855 -13.214 3.451 1.00 70.69 464 HIS A C 1
ATOM 3725 O O . HIS A 1 464 ? 8.669 -13.370 2.247 1.00 70.69 464 HIS A O 1
ATOM 3731 N N . THR A 1 465 ? 8.428 -14.116 4.337 1.00 76.12 465 THR A N 1
ATOM 3732 C CA . THR A 1 465 ? 7.737 -15.361 3.965 1.00 76.12 465 THR A CA 1
ATOM 3733 C C . THR A 1 465 ? 6.543 -15.698 4.857 1.00 76.12 465 THR A C 1
ATOM 3735 O O . THR A 1 465 ? 5.805 -16.623 4.523 1.00 76.12 465 THR A O 1
ATOM 3738 N N . PHE A 1 466 ? 6.297 -14.960 5.945 1.00 80.56 466 PHE A N 1
ATOM 3739 C CA . PHE A 1 466 ? 5.203 -15.226 6.885 1.00 80.56 466 PHE A CA 1
ATOM 3740 C C . PHE A 1 466 ? 3.830 -15.266 6.196 1.00 80.56 466 PHE A C 1
ATOM 3742 O O . PHE A 1 466 ? 3.040 -16.165 6.473 1.00 80.56 466 PHE A O 1
ATOM 3749 N N . TYR A 1 467 ? 3.578 -14.378 5.227 1.00 79.19 467 TYR A N 1
ATOM 3750 C CA . TYR A 1 467 ? 2.326 -14.350 4.465 1.00 79.19 467 TYR A CA 1
ATOM 3751 C C . TYR A 1 467 ? 2.153 -15.562 3.539 1.00 79.19 467 TYR A C 1
ATOM 3753 O O . TYR A 1 467 ? 1.079 -15.777 2.992 1.00 79.19 467 TYR A O 1
ATOM 3761 N N . LYS A 1 468 ? 3.185 -16.395 3.359 1.00 80.38 468 LYS A N 1
ATOM 3762 C CA . LYS A 1 468 ? 3.106 -17.652 2.596 1.00 80.38 468 LYS A CA 1
ATOM 3763 C C . LYS A 1 468 ? 2.686 -18.841 3.464 1.00 80.38 468 LYS A C 1
ATOM 3765 O O . LYS A 1 468 ? 2.499 -19.932 2.936 1.00 80.38 468 LYS A O 1
ATOM 3770 N N . ARG A 1 469 ? 2.547 -18.662 4.783 1.00 85.75 469 ARG A N 1
ATOM 3771 C CA . ARG A 1 469 ? 2.092 -19.715 5.702 1.00 85.75 469 ARG A CA 1
ATOM 3772 C C . ARG A 1 469 ? 0.609 -20.022 5.467 1.00 85.75 469 ARG A C 1
ATOM 3774 O O . ARG A 1 469 ? -0.168 -19.151 5.071 1.00 85.75 469 ARG A O 1
ATOM 3781 N N . ASP A 1 470 ? 0.207 -21.263 5.728 1.00 89.75 470 ASP A N 1
ATOM 3782 C CA . ASP A 1 470 ? -1.204 -21.692 5.692 1.00 89.75 470 ASP A CA 1
ATOM 3783 C C . ASP A 1 470 ? -1.959 -21.348 6.983 1.00 89.75 470 ASP A C 1
ATOM 3785 O O . ASP A 1 470 ? -3.180 -21.456 7.044 1.00 89.75 470 ASP A O 1
ATOM 3789 N N . VAL A 1 471 ? -1.237 -20.928 8.021 1.00 91.31 471 VAL A N 1
ATOM 3790 C CA . VAL A 1 471 ? -1.792 -20.501 9.305 1.00 91.31 471 VAL A CA 1
ATOM 3791 C C . VAL A 1 471 ? -1.052 -19.247 9.751 1.00 91.31 471 VAL A C 1
ATOM 3793 O O . VAL A 1 471 ? 0.180 -19.206 9.697 1.00 91.31 471 VAL A O 1
ATOM 3796 N N . GLY A 1 472 ? -1.808 -18.245 10.185 1.00 91.62 472 GLY A N 1
ATOM 3797 C CA . GLY A 1 472 ? -1.288 -17.022 10.783 1.00 91.62 472 GLY A CA 1
ATOM 3798 C C . GLY A 1 472 ? -1.889 -16.772 12.162 1.00 91.62 472 GLY A C 1
ATOM 3799 O O . GLY A 1 472 ? -2.934 -17.322 12.517 1.00 91.62 472 GLY A O 1
ATOM 3800 N N . SER A 1 473 ? -1.217 -15.935 12.941 1.00 92.69 473 SER A N 1
ATOM 3801 C CA . SER A 1 473 ? -1.636 -15.498 14.273 1.00 92.69 473 SER A CA 1
ATOM 3802 C C . SER A 1 473 ? -1.528 -13.983 14.390 1.00 92.69 473 SER A C 1
ATOM 3804 O O . SER A 1 473 ? -0.791 -13.334 13.647 1.00 92.69 473 SER A O 1
ATOM 3806 N N . PHE A 1 474 ? -2.291 -13.404 15.311 1.00 92.94 474 PHE A N 1
ATOM 3807 C CA . PHE A 1 474 ? -2.222 -11.984 15.636 1.00 92.94 474 PHE A CA 1
ATOM 3808 C C . PHE A 1 474 ? -2.552 -11.736 17.107 1.00 92.94 474 PHE A C 1
ATOM 3810 O O . PHE A 1 474 ? -3.294 -12.493 17.738 1.00 92.94 474 PHE A O 1
ATOM 3817 N N . VAL A 1 475 ? -2.028 -10.639 17.640 1.00 93.81 475 VAL A N 1
ATOM 3818 C CA . VAL A 1 475 ? -2.388 -10.095 18.952 1.00 93.81 475 VAL A CA 1
ATOM 3819 C C . VAL A 1 475 ? -3.265 -8.874 18.730 1.00 93.81 475 VAL A C 1
ATOM 3821 O O . VAL A 1 475 ? -3.060 -8.113 17.788 1.00 93.81 475 VAL A O 1
ATOM 3824 N N . TYR A 1 476 ? -4.251 -8.671 19.592 1.00 93.50 476 TYR A N 1
ATOM 3825 C CA . TYR A 1 476 ? -5.111 -7.500 19.518 1.00 93.50 476 TYR A CA 1
ATOM 3826 C C . TYR A 1 476 ? -5.440 -6.952 20.902 1.00 93.50 476 TYR A C 1
ATOM 3828 O O . TYR A 1 476 ? -5.291 -7.640 21.913 1.00 93.50 476 TYR A O 1
ATOM 3836 N N . HIS A 1 477 ? -5.896 -5.701 20.943 1.00 90.62 477 HIS A N 1
ATOM 3837 C CA . HIS A 1 477 ? -6.355 -5.061 22.174 1.00 90.62 477 HIS A CA 1
ATOM 3838 C C . HIS A 1 477 ? -7.780 -4.528 22.045 1.00 90.62 477 HIS A C 1
ATOM 3840 O O . HIS A 1 477 ? -8.176 -3.993 21.007 1.00 90.62 477 HIS A O 1
ATOM 3846 N N . ILE A 1 478 ? -8.531 -4.651 23.135 1.00 88.44 478 ILE A N 1
ATOM 3847 C CA . ILE A 1 478 ? -9.912 -4.186 23.298 1.00 88.44 478 ILE A CA 1
ATOM 3848 C C . ILE A 1 478 ? -10.040 -3.418 24.617 1.00 88.44 478 ILE A C 1
ATOM 3850 O O . ILE A 1 478 ? -9.159 -3.484 25.477 1.00 88.44 478 ILE A O 1
ATOM 3854 N N . TRP A 1 479 ? -11.144 -2.695 24.802 1.00 81.56 479 TRP A N 1
ATOM 3855 C CA . TRP A 1 479 ? -11.489 -2.152 26.115 1.00 81.56 479 TRP A CA 1
ATOM 3856 C C . TRP A 1 479 ? -12.054 -3.257 27.011 1.00 81.56 479 TRP A C 1
ATOM 3858 O O . TRP A 1 479 ? -13.096 -3.825 26.686 1.00 81.56 479 TRP A O 1
ATOM 3868 N N . ALA A 1 480 ? -11.387 -3.532 28.134 1.00 75.31 480 ALA A N 1
ATOM 3869 C CA . ALA A 1 480 ? -11.763 -4.589 29.079 1.00 75.31 480 ALA A CA 1
ATOM 3870 C C . ALA A 1 480 ? -13.145 -4.345 29.712 1.00 75.31 480 ALA A C 1
ATOM 3872 O O . ALA A 1 480 ? -13.899 -5.269 30.004 1.00 75.31 480 ALA A O 1
ATOM 3873 N N . ASP A 1 481 ? -13.489 -3.075 29.920 1.00 68.56 481 ASP A N 1
ATOM 3874 C CA . ASP A 1 481 ? -14.714 -2.638 30.584 1.00 68.56 481 ASP A CA 1
ATOM 3875 C C . ASP A 1 481 ? -15.779 -2.101 29.618 1.00 68.56 481 ASP A C 1
ATOM 3877 O O . ASP A 1 481 ? -16.833 -1.654 30.067 1.00 68.56 481 ASP A O 1
ATOM 3881 N N . GLY A 1 482 ? -15.499 -2.065 28.308 1.00 61.56 482 GLY A N 1
ATOM 3882 C CA . GLY A 1 482 ? -16.335 -1.406 27.290 1.00 61.56 482 GLY A CA 1
ATOM 3883 C C . GLY A 1 482 ? -16.468 0.120 27.446 1.00 61.56 482 GLY A C 1
ATOM 3884 O O . GLY A 1 482 ? -16.875 0.799 26.512 1.00 61.56 482 GLY A O 1
ATOM 3885 N N . LEU A 1 483 ? -16.084 0.673 28.600 1.00 57.28 483 LEU A N 1
ATOM 3886 C CA . LEU A 1 483 ? -16.165 2.090 28.960 1.00 57.28 483 LEU A CA 1
ATOM 3887 C C . LEU A 1 483 ? -14.861 2.845 28.682 1.00 57.28 483 LEU A C 1
ATOM 3889 O O . LEU A 1 483 ? -14.796 4.061 28.863 1.00 57.28 483 LEU A O 1
ATOM 3893 N N . GLY A 1 484 ? -13.819 2.137 28.247 1.00 61.69 484 GLY A N 1
ATOM 3894 C CA . GLY A 1 484 ? -12.567 2.752 27.855 1.00 61.69 484 GLY A CA 1
ATOM 3895 C C . GLY A 1 484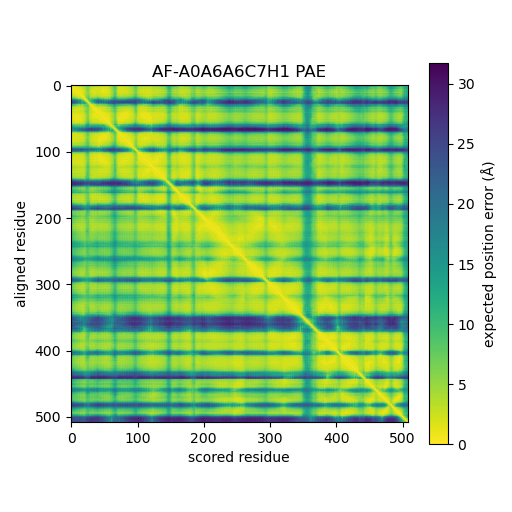 ? -11.737 3.215 29.048 1.00 61.69 484 GLY A C 1
ATOM 3896 O O . GLY A 1 484 ? -11.062 4.239 28.929 1.00 61.69 484 GLY A O 1
ATOM 3897 N N . SER A 1 485 ? -11.685 2.437 30.144 1.00 65.38 485 SER A N 1
ATOM 3898 C CA . SER A 1 485 ? -10.724 2.673 31.242 1.00 65.38 485 SER A CA 1
ATOM 3899 C C . SER A 1 485 ? -9.553 1.678 31.305 1.00 65.38 485 SER A C 1
ATOM 3901 O O . SER A 1 485 ? -8.429 2.086 31.604 1.00 65.38 485 SER A O 1
ATOM 3903 N N . GLU A 1 486 ? -9.720 0.431 30.857 1.00 75.31 486 GLU A N 1
ATOM 3904 C CA . GLU A 1 486 ? -8.674 -0.610 30.916 1.00 75.31 486 GLU A CA 1
ATOM 3905 C C . GLU A 1 486 ? -8.514 -1.338 29.570 1.00 75.31 486 GLU A C 1
ATOM 3907 O O . GLU A 1 486 ? -9.480 -1.481 28.821 1.00 75.31 486 GLU A O 1
ATOM 3912 N N . LEU A 1 487 ? -7.280 -1.723 29.223 1.00 82.75 487 LEU A N 1
ATOM 3913 C CA . LEU A 1 487 ? -6.959 -2.464 27.998 1.00 82.75 487 LEU A CA 1
ATOM 3914 C C . LEU A 1 487 ? -6.870 -3.957 28.310 1.00 82.75 487 LEU A C 1
ATOM 3916 O O . LEU A 1 487 ? -6.122 -4.355 29.198 1.00 82.75 487 LEU A O 1
ATOM 3920 N N . GLU A 1 488 ? -7.578 -4.771 27.536 1.00 86.81 488 GLU A N 1
ATOM 3921 C CA . GLU A 1 488 ? -7.477 -6.229 27.574 1.00 86.81 488 GLU A CA 1
ATOM 3922 C C . GLU A 1 488 ? -6.831 -6.736 26.281 1.00 86.81 488 GLU A C 1
ATOM 3924 O O . GLU A 1 488 ? -7.150 -6.274 25.182 1.00 86.81 488 GLU A O 1
ATOM 3929 N N . ARG A 1 489 ? -5.896 -7.680 26.432 1.00 90.75 489 ARG A N 1
ATOM 3930 C CA . ARG A 1 489 ? -5.214 -8.361 25.329 1.00 90.75 489 ARG A CA 1
ATOM 3931 C C . ARG A 1 489 ? -6.008 -9.593 24.916 1.00 90.75 489 ARG A C 1
ATOM 3933 O O . ARG A 1 489 ? -6.368 -10.400 25.768 1.00 90.75 489 ARG A O 1
ATOM 3940 N N . GLY A 1 490 ? -6.153 -9.796 23.615 1.00 92.69 490 GLY A N 1
ATOM 3941 C CA . GLY A 1 490 ? -6.566 -11.068 23.039 1.00 92.69 490 GLY A CA 1
ATOM 3942 C C . GLY A 1 490 ? -5.581 -11.575 21.990 1.00 92.69 490 GLY A C 1
ATOM 3943 O O . GLY A 1 490 ? -4.696 -10.853 21.527 1.00 92.69 490 GLY A O 1
ATOM 3944 N N . GLU A 1 491 ? -5.742 -12.841 21.627 1.00 94.38 491 GLU A N 1
ATOM 3945 C CA . GLU A 1 491 ? -4.976 -13.519 20.582 1.00 94.38 491 GLU A CA 1
ATOM 3946 C C . GLU A 1 491 ? -5.949 -14.154 19.589 1.00 94.38 491 GLU A C 1
ATOM 3948 O O . GLU A 1 491 ? -7.019 -14.636 19.972 1.00 94.38 491 GLU A O 1
ATOM 3953 N N . GLY A 1 492 ? -5.591 -14.116 18.311 1.00 93.56 492 GLY A N 1
ATOM 3954 C CA . GLY A 1 492 ? -6.348 -14.713 17.221 1.00 93.56 492 GLY A CA 1
ATOM 3955 C C . GLY A 1 492 ? -5.457 -15.593 16.354 1.00 93.56 492 GLY A C 1
ATOM 3956 O O . GLY A 1 492 ? -4.258 -15.353 16.223 1.00 93.56 492 GLY A O 1
ATOM 3957 N N . VAL A 1 493 ? -6.058 -16.621 15.762 1.00 95.56 493 VAL A N 1
ATOM 3958 C CA . VAL A 1 493 ? -5.422 -17.518 14.790 1.00 95.56 493 VAL A CA 1
ATOM 3959 C C . VAL A 1 493 ? -6.364 -17.649 13.605 1.00 95.56 493 VAL A C 1
ATOM 3961 O O . VAL A 1 493 ? -7.579 -17.715 13.787 1.00 95.56 493 VAL A O 1
ATOM 3964 N N . PHE A 1 494 ? -5.809 -17.700 12.401 1.00 95.06 494 PHE A N 1
ATOM 3965 C CA . PHE A 1 494 ? -6.572 -17.855 11.171 1.00 95.06 494 PHE A CA 1
ATOM 3966 C C . PHE A 1 494 ? -5.899 -18.848 10.231 1.00 95.06 494 PHE A C 1
ATOM 3968 O O . PHE A 1 494 ? -4.678 -19.019 10.235 1.00 95.06 494 PHE A O 1
ATOM 3975 N N . VAL A 1 495 ? -6.721 -19.510 9.423 1.00 94.12 495 VAL A N 1
ATOM 3976 C CA . VAL A 1 495 ? -6.284 -20.461 8.401 1.00 94.12 495 VAL A CA 1
ATOM 3977 C C . VAL A 1 495 ? -6.421 -19.798 7.041 1.00 94.12 495 VAL A C 1
ATOM 3979 O O . VAL A 1 495 ? -7.412 -19.125 6.763 1.00 94.12 495 VAL A O 1
ATOM 3982 N N . VAL A 1 496 ? -5.421 -19.990 6.191 1.00 90.06 496 VAL A N 1
ATOM 3983 C CA . VAL A 1 496 ? -5.382 -19.424 4.849 1.00 90.06 496 VAL A CA 1
ATOM 3984 C C . VAL A 1 496 ? -5.790 -20.490 3.848 1.00 90.06 496 VAL A C 1
ATOM 3986 O O . VAL A 1 496 ? -5.019 -21.381 3.498 1.00 90.06 496 VAL A O 1
ATOM 3989 N N . GLU A 1 497 ? -7.022 -20.390 3.365 1.00 85.50 497 GLU A N 1
ATOM 3990 C CA . GLU A 1 497 ? -7.527 -21.276 2.323 1.00 85.50 497 GLU A CA 1
ATOM 3991 C C . GLU A 1 497 ? -7.070 -20.789 0.947 1.00 85.50 497 GLU A C 1
ATOM 3993 O O . GLU A 1 497 ? -7.708 -19.951 0.304 1.00 85.50 497 GLU A O 1
ATOM 3998 N N . ARG A 1 498 ? -5.940 -21.327 0.483 1.00 79.81 498 ARG A N 1
ATOM 3999 C CA . ARG A 1 498 ? -5.493 -21.142 -0.898 1.00 79.81 498 ARG A CA 1
ATOM 4000 C C . ARG A 1 498 ? -6.212 -22.145 -1.800 1.00 79.81 498 ARG A C 1
ATOM 4002 O O . ARG A 1 498 ? -6.304 -23.324 -1.445 1.00 79.81 498 ARG A O 1
ATOM 4009 N N . PRO A 1 499 ? -6.709 -21.733 -2.978 1.00 68.94 499 PRO A N 1
ATOM 4010 C CA . PRO A 1 499 ? -7.179 -22.696 -3.959 1.00 68.94 499 PRO A CA 1
ATOM 4011 C C . PRO A 1 499 ? -6.042 -23.659 -4.296 1.00 68.94 499 PRO A C 1
ATOM 4013 O O . PRO A 1 499 ? -4.881 -23.252 -4.353 1.00 68.94 499 PRO A O 1
ATOM 4016 N N . LEU A 1 500 ? -6.386 -24.937 -4.491 1.00 55.25 500 LEU A N 1
ATOM 4017 C CA . LEU A 1 500 ? -5.405 -25.978 -4.782 1.00 55.25 500 LEU A CA 1
ATOM 4018 C C . LEU A 1 500 ? -4.457 -25.493 -5.882 1.00 55.25 500 LEU A C 1
ATOM 4020 O O . LEU A 1 500 ? -4.950 -25.018 -6.916 1.00 55.25 500 LEU A O 1
ATOM 4024 N N . PRO A 1 501 ? -3.133 -25.634 -5.689 1.00 49.41 501 PRO A N 1
ATOM 4025 C CA . PRO A 1 501 ? -2.192 -25.348 -6.746 1.00 49.41 501 PRO A CA 1
ATOM 4026 C C . PRO A 1 501 ? -2.639 -26.130 -7.976 1.00 49.41 501 PRO A C 1
ATOM 4028 O O . PRO A 1 501 ? -2.729 -27.362 -7.963 1.00 49.41 501 PRO A O 1
ATOM 4031 N N . SER A 1 502 ? -2.949 -25.420 -9.061 1.00 40.25 502 SER A N 1
ATOM 4032 C CA . SER A 1 502 ? -2.925 -26.061 -10.373 1.00 40.25 502 SER A CA 1
ATOM 4033 C C . SER A 1 502 ? -1.565 -26.763 -10.484 1.00 40.25 502 SER A C 1
ATOM 4035 O O . SER A 1 502 ? -0.592 -26.256 -9.929 1.00 40.25 502 SER A O 1
ATOM 4037 N N . GLY A 1 503 ? -1.448 -27.919 -11.149 1.00 36.91 503 GLY A N 1
ATOM 4038 C CA . GLY A 1 503 ? -0.200 -28.717 -11.198 1.00 36.91 503 GLY A CA 1
ATOM 4039 C C . GLY A 1 503 ? 1.073 -27.993 -11.702 1.00 36.91 503 GLY A C 1
ATOM 4040 O O . GLY A 1 503 ? 2.105 -28.627 -11.888 1.00 36.91 503 GLY A O 1
ATOM 4041 N N . LEU A 1 504 ? 0.986 -26.681 -11.929 1.00 40.06 504 LEU A N 1
ATOM 4042 C CA . LEU A 1 504 ? 1.992 -25.672 -12.228 1.00 40.06 504 LEU A CA 1
ATOM 4043 C C . LEU A 1 504 ? 2.864 -25.236 -11.029 1.00 40.06 504 LEU A C 1
ATOM 4045 O O . LEU A 1 504 ? 3.972 -24.765 -11.280 1.00 40.06 504 LEU A O 1
ATOM 4049 N N . ASP A 1 505 ? 2.433 -25.407 -9.770 1.00 40.28 505 ASP A N 1
ATOM 4050 C CA . ASP A 1 505 ? 3.233 -25.016 -8.581 1.00 40.28 505 ASP A CA 1
ATOM 4051 C C . ASP A 1 505 ? 4.229 -26.096 -8.109 1.00 40.28 505 ASP A C 1
ATOM 4053 O O . ASP A 1 505 ? 5.057 -25.857 -7.233 1.00 40.28 505 ASP A O 1
ATOM 4057 N N . LEU A 1 506 ? 4.198 -27.292 -8.710 1.00 37.88 506 LEU A N 1
ATOM 4058 C CA . LEU A 1 506 ? 4.979 -28.470 -8.291 1.00 37.88 506 LEU A CA 1
ATOM 4059 C C . LEU A 1 506 ? 6.461 -28.468 -8.728 1.00 37.88 506 LEU A C 1
ATOM 4061 O O . LEU A 1 506 ? 7.121 -29.500 -8.624 1.00 37.88 506 LEU A O 1
ATOM 4065 N N . VAL A 1 507 ? 6.995 -27.350 -9.235 1.00 40.34 507 VAL A N 1
ATOM 4066 C CA . VAL A 1 507 ? 8.404 -27.248 -9.690 1.00 40.34 507 VAL A CA 1
ATOM 4067 C C . VAL A 1 507 ? 9.138 -26.055 -9.056 1.00 40.34 507 VAL A C 1
ATOM 4069 O O . VAL A 1 507 ? 10.100 -25.545 -9.627 1.00 40.34 507 VAL A O 1
ATOM 4072 N N . ARG A 1 508 ? 8.678 -25.582 -7.893 1.00 42.19 508 ARG A N 1
ATOM 4073 C CA . ARG A 1 508 ? 9.518 -24.752 -7.016 1.00 42.19 508 ARG A CA 1
ATOM 4074 C C . ARG A 1 508 ? 10.569 -25.599 -6.312 1.00 42.19 508 ARG A C 1
ATOM 4076 O O . ARG A 1 508 ? 10.219 -26.723 -5.885 1.00 42.19 508 ARG A O 1
#

Secondary structure (DSSP, 8-state):
--HHHHHHHHHHHHTGGGTSTT-SSS-THIIIIIIHHHHH-HHHHHHHHHHHHHHHHHHHHHTT-S---HHHHHHHHHHHHHHHHHHHHHHHHHHH-SS--HHHHHHHHHHHHHHHHHHHHTT-HHHHHHHHHHHHHHHHHHHHTT----TT--EEE--SS--SHHHHHHHHHHHHHHHHHHT-TT--S-S-EEE--SPPPSS-S-HHHHHHHHHHHHHHHHHHHHHHHHHHHHHHTTTS-SSSS-HHHHHHHHHHHGGG---TT-HHHHHHHHHHHHHHHHHHHHHTTSPPPSS--HHHHHHHHHHHHHHHHHHHTT-SSGGGGGGGHHHHHHHHHHHHHHHHHHHHTSTT----TTS-GGGSPPGGGS-HHHHHHHHHHHHH---HHHHHHHHHHHHHS--BSSSBHHHHHHHHHHHHHHHHHHHHHHHT--TTS---SS---GGG--SEEEE---STTTTTTGGGSSEEEEEEEEETTSSSSSEEEEEEEEE--PPPPPTTSTT-

Radius of gyration: 23.62 Å; Cα contacts (8 Å, |Δi|>4): 652; chains: 1; bounding box: 67×55×66 Å

Foldseek 3Di:
DPPLLVVLLVLLVPPVCCQAFCNQPRDPQCCPLQNVVLVVALLSSLLSSLLSLLQVLLQCVLQVPPPNCVVSNVSNVVSLVVSVVRLVVLVVVCVVDPDRDPVSLSSLLSSLSSVLSSCQSVQNNVSNVVSLVVNLVSLQVVQCVVPPDDPPALEDEQELDQPDSSSVSVVVSLQVLVLLCLQFQPNLDRSHQYDYPDDLDQADPDLSSLVSLLSNLVSLLSVLVVVLLVLLLVVVVVVDVLVPDDPQVSSQNSLLCQQVRDCPVVVVSVVSLVVSLVSLVSSVSRLVNDDAPPDRRLSNLLSVLSSCLSNLCSVCRHPNFLVVSCVCVVVLVVNLVSLVVLVVVVVVPDPRDDDDLPDALSNPDQQSSVRSSSLSSLLCSLQRPQFPVSNVSSLSSLQNRCHSGQAGSLLSSQVSVQQNVQQVVLQCVVVVHDPPDDRGGGGSDRQSHWSGKGWCQDDPVRSRPSNVDQKTKIKTWGAPVSPPPDIDIDMDMTGRDHDPPDPSVVPD

Nearest PDB structures (foldseek):
  7obr-assembly1_u  TM=4.173E-01  e=2.761E+00  Canis lupus familiaris
  5m73-assembly1_C  TM=4.580E-01  e=6.987E+00  Homo sapiens
  8gel-assembly1_A  TM=1.800E-01  e=9.617E-01  synthetic construct

Organism: NCBI:txid1080233

Sequence (508 aa):
MSTAECLAFDFFRLYTTHQLPGCSKWSHSWDKLVLENALREPAIRHAVVALASLHRAITIRQTGSSRVDLDQHELALAQYNKSITYIKTYIGALDSCSTYSQDNIEVILIVSLLFFCFELLYCNDAKAGNHLYTGLRILHERMQDSSKGDSLSHDIVVPVTPRDNIGILVRAFIELDYDGTVESPDMDQPYLTPLCLEEMPSAFASIDEAMVHLYALIARVWDSARETMRISKIDIGQRYDLEAMDPLIRSCLTAANLRRLDTTGHEAHKAKFMSTKQDLRKWMSAFATLQPPEHEDPTHAMARIHFFNVWLSVESHFDASESAIDRFHTQFEHLTKTCETYTQRFWSAEPHIPFDPKLPSSHTRPAFALGSGILECLYLIALKCRESSIRRRCIQLIRFSNFQGAFDAFYLAAMVEAVVDLEEERARRLLGVSEWDEFKDYEVPEEARILNVELDMGGDSDKHTFYKRDVGSFVYHIWADGLGSELERGEGVFVVERPLPSGLDLVR

InterPro domains:
  IPR021858 Fungal transcription factor [PF11951] (13-150)

pLDDT: mean 80.08, std 15.2, range [36.91, 97.81]

Mean predicted aligned error: 8.95 Å

Solvent-accessible surface area (backbone atoms only — not comparable to full-atom values): 28025 Å² total; per-residue (Å²): 126,55,74,69,47,49,55,20,43,51,45,22,73,76,47,44,62,66,45,38,70,65,38,45,83,55,63,84,37,62,64,58,60,44,52,57,42,28,74,76,36,67,32,39,31,25,32,48,26,11,36,22,20,40,50,51,42,52,56,44,57,58,69,68,52,88,70,77,55,62,64,30,48,54,47,12,55,54,24,40,52,49,13,52,60,44,46,52,55,46,54,54,50,49,79,75,37,103,63,74,55,68,68,48,53,49,52,50,42,54,37,26,53,42,46,22,55,36,24,31,77,68,55,35,36,64,59,15,51,51,26,48,50,53,40,53,50,53,52,50,57,61,59,45,80,77,44,103,61,71,94,82,67,48,69,39,82,51,68,72,67,64,89,49,69,62,48,50,48,53,51,55,49,53,52,50,34,49,44,54,22,80,69,29,92,84,41,88,57,48,77,66,36,46,37,50,87,70,77,87,56,82,52,51,94,43,71,67,39,47,47,48,54,44,50,23,48,48,40,54,47,51,57,47,52,48,53,50,48,52,51,23,43,55,59,50,50,77,78,42,72,57,84,85,40,57,67,65,61,44,51,27,53,28,59,41,39,48,54,71,52,80,61,81,93,41,59,70,60,51,49,54,51,52,49,52,55,50,50,53,52,44,49,52,55,7,52,70,66,48,76,69,56,103,59,84,41,70,46,61,54,50,54,53,44,50,48,45,58,52,48,49,52,65,71,51,61,77,37,80,48,71,65,63,52,58,82,45,49,71,55,48,58,51,47,54,53,48,47,55,52,51,54,53,51,65,55,66,74,46,102,83,59,84,94,56,98,83,61,63,63,74,71,50,63,73,34,60,36,71,43,56,55,56,56,52,46,34,52,52,40,32,72,60,49,55,34,46,56,60,22,53,50,27,36,52,52,38,48,64,42,32,29,66,41,83,48,32,22,44,35,52,24,30,52,52,46,49,54,48,50,51,23,47,53,43,17,29,67,75,72,71,51,61,94,85,58,84,74,53,88,62,66,51,44,68,60,28,45,69,68,27,74,32,73,58,41,76,56,89,89,27,66,71,50,42,54,73,44,58,58,50,41,33,41,34,32,33,42,66,70,56,76,69,84,45,82,34,80,50,76,51,74,38,65,35,82,67,68,78,74,55,90,80,65,81,80,118